Protein AF-0000000073369315 (afdb_homodimer)

Organism: Flavobacterium johnsoniae (strain ATCC 17061 / DSM 2064 / JCM 8514 / BCRC 14874 / CCUG 350202 / NBRC 14942 / NCIMB 11054 / UW101) (NCBI:txid376686)

Solvent-accessible surface area (backbone atoms only — not comparable to full-atom values): 32273 Å² total; per-residue (Å²): 96,67,75,49,52,63,39,70,64,43,38,52,51,47,52,47,50,51,49,48,52,49,49,50,52,47,49,45,50,62,61,52,43,50,63,50,57,70,41,62,84,85,69,51,54,69,63,55,58,48,49,50,52,50,50,51,23,50,50,37,12,50,47,44,33,50,47,49,51,45,44,46,54,66,57,40,58,66,76,61,66,69,61,73,39,80,37,57,48,84,52,45,62,58,51,49,55,57,47,48,73,65,44,53,40,39,40,38,40,39,54,45,45,56,49,43,48,42,43,49,51,56,48,37,49,52,46,24,63,74,68,69,37,68,30,40,36,39,38,36,26,45,36,60,85,38,62,68,55,31,37,52,49,17,53,53,48,51,69,40,88,76,46,81,59,86,56,37,45,67,55,47,29,38,46,26,49,28,26,53,50,50,50,45,52,52,34,47,76,29,88,47,39,45,65,45,44,24,33,33,91,65,70,70,58,48,30,38,43,35,43,65,63,31,29,39,38,32,44,75,46,69,84,42,60,25,40,39,28,41,54,87,33,68,65,29,52,49,52,52,52,37,54,57,52,44,46,71,74,26,54,70,58,81,69,82,57,72,64,75,90,74,52,89,83,62,56,48,37,67,60,48,48,53,55,31,51,73,71,63,48,50,87,83,52,54,73,67,49,29,47,50,25,26,47,52,57,58,65,44,64,47,80,91,106,98,68,76,50,53,63,39,70,64,44,39,52,52,48,51,46,51,52,48,49,52,49,47,51,52,48,48,45,49,63,62,53,45,52,64,51,59,72,44,61,85,85,69,50,55,70,62,54,57,49,49,50,50,49,50,49,27,49,50,36,14,50,50,43,34,49,48,50,50,46,44,45,53,66,57,41,58,67,76,61,66,69,61,72,38,80,36,56,49,84,52,45,61,59,52,48,54,54,47,49,73,64,44,54,40,38,38,35,40,37,55,46,45,56,48,44,47,42,43,49,51,55,48,36,49,51,46,24,62,74,67,70,36,68,31,40,36,40,39,36,27,44,35,63,86,38,64,68,55,30,38,51,48,16,53,52,50,50,69,41,88,74,45,79,61,87,54,36,46,66,55,47,29,37,45,27,49,28,28,53,49,50,50,44,51,52,34,47,75,30,87,48,38,45,64,46,45,24,32,33,91,65,69,69,58,48,30,39,44,35,43,66,62,31,27,40,39,32,45,77,48,70,82,43,60,26,40,39,28,42,54,89,33,69,66,29,52,49,52,52,51,37,52,56,53,46,47,71,74,27,55,68,58,81,68,83,58,73,64,76,90,74,52,88,83,60,55,50,37,67,58,47,47,52,54,32,52,73,72,64,49,50,86,81,51,54,73,68,48,27,47,50,25,26,46,53,57,58,66,44,65,46,79,90,106

Radius of gyration: 33.71 Å; Cα contacts (8 Å, |Δi|>4): 881; chains: 2; bounding box: 83×104×66 Å

Foldseek 3Di:
DCVQVVPVVSVVVVVVVLVVVLVVLVCCCVPVVVVLVVPPVVPSPPVVVVVNVVSVVVNVVSVVVVVVVVCCVVPVPVVPPVDKDKAFLLCVVVVLLVQLLDFQEKEKEAELCLQCLQPNLVSNLVNCVVVVAAHEYEYEYADLLDQVQLQVVQVVLVPDPPNPDRGHSLVSSLSNLLSVLSNLVSCLVGVSYHYKYFHAHHGDQWMWMAGCFWIKIDGPDSRDIIITGGCPDPVNVVVVVVSVVRRVVTDIADSPDHDPPDDQQAGDLVSSVVVCVSRVVPVPDDSVSSVVSSVSSNVSDNPSD/DCVQVVDVVSVVVVVVVLVVVLVVLVCCCVPVVVVLVVPDVVPSPPVVVVVVVVSVVVNVVSVVVVVVVVCCVVPVPVVPPVDKDKAFLLCVVVVLLVQLLPFQEKEKEAELCLQCLLPNLVSNLVNCVVVVAAHEYEYEYADLLDQVQLQVVQVVLVPDPPNPDRGHSLVSSLSNLLSVLSNLVSCLVGVSYHYKYFHAHHGDQWMWMAGCFWIKIDGPDSRDIIITGGCPDPVNVVVVVVSVVRRVVTDIADSPDHDPPDDQQAGDLVSSVVVCVSRVVPVPDDSVSSVVSRVSSNVSDNPSD

pLDDT: mean 80.27, std 18.96, range [29.88, 98.56]

Nearest PDB structures (foldseek):
  7clg-assembly1_B  TM=5.226E-01  e=2.286E-04  Staphylococcus aureus subsp. aureus USA300
  7clg-assembly1_A  TM=5.462E-01  e=1.417E-03  Staphylococcus aureus subsp. aureus USA300
  8szs-assembly1_A  TM=2.414E-01  e=2.755E+00  Felis catus
  7qw8-assembly2_B  TM=2.089E-01  e=5.347E+00  Geobacillus stearothermophilus
  7qw8-assembly1_A  TM=2.714E-01  e=9.821E+00  Geobacillus stearothermophilus

Sequence (610 aa):
MQALLQHKTNRKHFLLIVALLFLLIMVIRIFVMPQYHAISPSETPEYIKYIENILDNLTTSLFVSVFIGLFLFYIEVPSSEKKHEIIAPNRLNEIFSKNQLNTDFWYFSGGAGRYTRAETIPKISKNSKVQNEHKTIKILLIDPMDDKLCKSYANFRNSLNSSKNEWNLNYVRNEIIATICNAVIHKSLNQMLEVDIFLKKTFSTLRIDLSKNNCVVTKEDKKEFALLIPNDTFLYKTYKEEILQVAKQCEELDMRCVMQDLDIKEIKPSEIEEICLHFHFNSKLEEKNFIEIAGIINKNNNPYKMQALLQHKTNRKHFLLIVALLFLLIMVIRIFVMPQYHAISPSETPEYIKYIENILDNLTTSLFVSVFIGLFLFYIEVPSSEKKHEIIAPNRLNEIFSKNQLNTDFWYFSGGAGRYTRAETIPKISKNSKVQNEHKTIKILLIDPMDDKLCKSYANFRNSLNSSKNEWNLNYVRNEIIATICNAVIHKSLNQMLEVDIFLKKTFSTLRIDLSKNNCVVTKEDKKEFALLIPNDTFLYKTYKEEILQVAKQCEELDMRCVMQDLDIKEIKPSEIEEICLHFHFNSKLEEKNFIEIAGIINKNNNPYK

Secondary structure (DSSP, 8-state):
-HHHHHSHHHHHHHHHHHHHHHHHHHHIIIIIHHHHHTS-TTTS-HHHHHHHHHHHHHHHHHHHHHHHHHHHHHHS--------EEE-GGGHHHHHHHHHHT-SEEEEESSS-HHIIIIIHHHHHHHHHHHT--EEEEEEEE-TT-HHHHHHHHHHHHHSTT--S---HHHHHHHHHHHHHHHHHHHHH-TTEEEEEEEESS--SEEEEEESSEEEEEESSTTS-EEEEETTSHHHHHHHHHHHHHHHHSEEP-------S--TTS--HHHHHHHHHHTT-GGG--HHHHHHHHHHHHH---TT-/-HHHHHSHHHHHHHHHHHHHHHHHHHHIIIIIHHHHHTS-TTTS-HHHHHHHHHHHHHHHHHHHHHHHHHHHHHHS--------EEE-GGGHHHHHHHHHHT-SEEEEESSS-HHIIIIIHHHHHHHHHHHT--EEEEEEEE-TT-HHHHHHHHHHHHHSTT--S---HHHHHHHHHHHHHHHHHHHHH-TTEEEEEEEESS--SEEEEEESSEEEEEESSTTS-EEEEETTSHHHHHHHHHHHHHHHTSEEP-TT----S--TTS--HHHHHHHHHHTT-GGG--HHHHHHHHHHHHH---TT-

Structure (mmCIF, N/CA/C/O backbone):
data_AF-0000000073369315-model_v1
#
loop_
_entity.id
_entity.type
_entity.pdbx_description
1 polymer 'Uncharacterized protein'
#
loop_
_atom_site.group_PDB
_atom_site.id
_atom_site.type_symbol
_atom_site.label_atom_id
_atom_site.label_alt_id
_atom_site.label_comp_id
_atom_site.label_asym_id
_atom_site.label_entity_id
_atom_site.label_seq_id
_atom_site.pdbx_PDB_ins_code
_atom_site.Cartn_x
_atom_site.Cartn_y
_atom_site.Cartn_z
_atom_site.occupancy
_atom_site.B_iso_or_equiv
_atom_site.auth_seq_id
_atom_site.auth_comp_id
_atom_site.auth_asym_id
_atom_site.auth_atom_id
_atom_site.pdbx_PDB_model_num
ATOM 1 N N . MET A 1 1 ? -11.938 31.719 8.703 1 29.88 1 MET A N 1
ATOM 2 C CA . MET A 1 1 ? -11.281 32.156 9.93 1 29.88 1 MET A CA 1
ATOM 3 C C . MET A 1 1 ? -10.414 31.062 10.516 1 29.88 1 MET A C 1
ATOM 5 O O . MET A 1 1 ? -9.438 31.328 11.211 1 29.88 1 MET A O 1
ATOM 9 N N . GLN A 1 2 ? -10.953 29.766 10.352 1 36.25 2 GLN A N 1
ATOM 10 C CA . GLN A 1 2 ? -10.062 28.719 10.859 1 36.25 2 GLN A CA 1
ATOM 11 C C . GLN A 1 2 ? -8.719 28.75 10.148 1 36.25 2 GLN A C 1
ATOM 13 O O . GLN A 1 2 ? -7.672 28.562 10.773 1 36.25 2 GLN A O 1
ATOM 18 N N . ALA A 1 3 ? -8.797 28.844 8.891 1 36.88 3 ALA A N 1
ATOM 19 C CA . ALA A 1 3 ? -7.523 29.031 8.203 1 36.88 3 ALA A CA 1
ATOM 20 C C . ALA A 1 3 ? -6.863 30.344 8.625 1 36.88 3 ALA A C 1
ATOM 22 O O . ALA A 1 3 ? -5.641 30.469 8.578 1 36.88 3 ALA A O 1
ATOM 23 N N . LEU A 1 4 ? -7.695 31.281 8.891 1 34.03 4 LEU A N 1
ATOM 24 C CA . LEU A 1 4 ? -7.102 32.562 9.273 1 34.03 4 LEU A CA 1
ATOM 25 C C . LEU A 1 4 ? -6.445 32.469 10.648 1 34.03 4 LEU A C 1
ATOM 27 O O . LEU A 1 4 ? -5.406 33.094 10.883 1 34.03 4 LEU A O 1
ATOM 31 N N . LEU A 1 5 ? -7.094 31.75 11.617 1 39.66 5 LEU A N 1
ATOM 32 C CA . LEU A 1 5 ? -6.52 31.625 12.953 1 39.66 5 LEU A CA 1
ATOM 33 C C . LEU A 1 5 ? -5.527 30.469 13.008 1 39.66 5 LEU A C 1
ATOM 35 O O . LEU A 1 5 ? -4.945 30.203 14.062 1 39.66 5 LEU A O 1
ATOM 39 N N . GLN A 1 6 ? -5.512 29.688 12.094 1 42.97 6 GLN A N 1
ATOM 40 C CA . GLN A 1 6 ? -4.57 28.578 12.141 1 42.97 6 GLN A CA 1
ATOM 41 C C . GLN A 1 6 ? -3.131 29.062 12.047 1 42.97 6 GLN A C 1
ATOM 43 O O . GLN A 1 6 ? -2.205 28.391 12.492 1 42.97 6 GLN A O 1
ATOM 48 N N . HIS A 1 7 ? -2.896 30.172 11.297 1 40.25 7 HIS A N 1
ATOM 49 C CA . HIS A 1 7 ? -1.529 30.688 11.32 1 40.25 7 HIS A CA 1
ATOM 50 C C . HIS A 1 7 ? -1.271 31.531 12.555 1 40.25 7 HIS A C 1
ATOM 52 O O . HIS A 1 7 ? -2.15 32.281 13 1 40.25 7 HIS A O 1
ATOM 58 N N . LYS A 1 8 ? -0.374 31.172 13.445 1 46.34 8 LYS A N 1
ATOM 59 C CA . LYS A 1 8 ? 0.063 31.875 14.648 1 46.34 8 LYS A CA 1
ATOM 60 C C . LYS A 1 8 ? 0.007 33.375 14.453 1 46.34 8 LYS A C 1
ATOM 62 O O . LYS A 1 8 ? -0.411 34.125 15.352 1 46.34 8 LYS A O 1
ATOM 67 N N . THR A 1 9 ? 0.47 33.781 13.367 1 48.28 9 THR A N 1
ATOM 68 C CA . THR A 1 9 ? 0.61 35.219 13.141 1 48.28 9 THR A CA 1
ATOM 69 C C . THR A 1 9 ? -0.759 35.875 13.039 1 48.28 9 THR A C 1
ATOM 71 O O . THR A 1 9 ? -0.944 37 13.523 1 48.28 9 THR A O 1
ATOM 74 N N . ASN A 1 10 ? -1.586 35.219 12.445 1 48.25 10 ASN A N 1
ATOM 75 C CA . ASN A 1 10 ? -2.883 35.844 12.258 1 48.25 10 ASN A CA 1
ATOM 76 C C . ASN A 1 10 ? -3.664 35.938 13.562 1 48.25 10 ASN A C 1
ATOM 78 O O . ASN A 1 10 ? -4.445 36.875 13.766 1 48.25 10 ASN A O 1
ATOM 82 N N . ARG A 1 11 ? -3.209 35.031 14.398 1 52.81 11 ARG A N 1
ATOM 83 C CA . ARG A 1 11 ? -3.814 35.062 15.727 1 52.81 11 ARG A CA 1
ATOM 84 C C . ARG A 1 11 ? -3.406 36.312 16.484 1 52.81 11 ARG A C 1
ATOM 86 O O . ARG A 1 11 ? -4.234 36.969 17.141 1 52.81 11 ARG A O 1
ATOM 93 N N . LYS A 1 12 ? -2.227 36.531 16.328 1 54.62 12 LYS A N 1
ATOM 94 C CA . LYS A 1 12 ? -1.718 37.719 17.031 1 54.62 12 LYS A CA 1
ATOM 95 C C . LYS A 1 12 ? -2.348 39 16.469 1 54.62 12 LYS A C 1
ATOM 97 O O . LYS A 1 12 ? -2.695 39.906 17.234 1 54.62 12 LYS A O 1
ATOM 102 N N . HIS A 1 13 ? -2.486 39 15.227 1 52.97 13 HIS A N 1
ATOM 103 C CA . HIS A 1 13 ? -3.072 40.188 14.625 1 52.97 13 HIS A CA 1
ATOM 104 C C . HIS A 1 13 ? -4.551 40.312 14.984 1 52.97 13 HIS A C 1
ATOM 106 O O . HIS A 1 13 ? -5.035 41.438 15.227 1 52.97 13 HIS A O 1
ATOM 112 N N . PHE A 1 14 ? -5.078 39.156 15.055 1 53.91 14 PHE A N 1
ATOM 113 C CA . PHE A 1 14 ? -6.492 39.188 15.422 1 53.91 14 PHE A CA 1
ATOM 114 C C . PHE A 1 14 ? -6.664 39.656 16.859 1 53.91 14 PHE A C 1
ATOM 116 O O . PHE A 1 14 ? -7.508 40.5 17.156 1 53.91 14 PHE A O 1
ATOM 123 N N . LEU A 1 15 ? -5.832 39.156 17.672 1 58.28 15 LEU A N 1
ATOM 124 C CA . LEU A 1 15 ? -5.91 39.562 19.062 1 58.28 15 LEU A CA 1
ATOM 125 C C . LEU A 1 15 ? -5.547 41.031 19.234 1 58.28 15 LEU A C 1
ATOM 127 O O . LEU A 1 15 ? -6.141 41.719 20.047 1 58.28 15 LEU A O 1
ATOM 131 N N . LEU A 1 16 ? -4.691 41.469 18.406 1 59.5 16 LEU A N 1
ATOM 132 C CA . LEU A 1 16 ? -4.293 42.875 18.453 1 59.5 16 LEU A CA 1
ATOM 133 C C . LEU A 1 16 ? -5.422 43.781 17.984 1 59.5 16 LEU A C 1
ATOM 135 O O . LEU A 1 16 ? -5.66 44.844 18.547 1 59.5 16 LEU A O 1
ATOM 139 N N . ILE A 1 17 ? -6.102 43.344 17.016 1 57.44 17 ILE A N 1
ATOM 140 C CA . ILE A 1 17 ? -7.188 44.156 16.469 1 57.44 17 ILE A CA 1
ATOM 141 C C . ILE A 1 17 ? -8.344 44.219 17.469 1 57.44 17 ILE A C 1
ATOM 143 O O . ILE A 1 17 ? -8.945 45.25 17.688 1 57.44 17 ILE A O 1
ATOM 147 N N . VAL A 1 18 ? -8.5 43.062 18.078 1 58.25 18 VAL A N 1
ATOM 148 C CA . VAL A 1 18 ? -9.555 43 19.078 1 58.25 18 VAL A CA 1
ATOM 149 C C . VAL A 1 18 ? -9.172 43.875 20.281 1 58.25 18 VAL A C 1
ATOM 151 O O . VAL A 1 18 ? -10.008 44.594 20.828 1 58.25 18 VAL A O 1
ATOM 154 N N . ALA A 1 19 ? -7.914 43.844 20.609 1 59.47 19 ALA A N 1
ATOM 155 C CA . ALA A 1 19 ? -7.414 44.656 21.703 1 59.47 19 ALA A CA 1
ATOM 156 C C . ALA A 1 19 ? -7.508 46.125 21.375 1 59.47 19 ALA A C 1
ATOM 158 O O . ALA A 1 19 ? -7.879 46.938 22.234 1 59.47 19 ALA A O 1
ATOM 159 N N . LEU A 1 20 ? -7.227 46.5 20.188 1 59.22 20 LEU A N 1
ATOM 160 C CA . LEU A 1 20 ? -7.289 47.906 19.75 1 59.22 20 LEU A CA 1
ATOM 161 C C . LEU A 1 20 ? -8.734 48.406 19.734 1 59.22 20 LEU A C 1
ATOM 163 O O . LEU A 1 20 ? -9.008 49.531 20.109 1 59.22 20 LEU A O 1
ATOM 167 N N . LEU A 1 21 ? -9.539 47.531 19.312 1 58.78 21 LEU A N 1
ATOM 168 C CA . LEU A 1 21 ? -10.953 47.875 19.297 1 58.78 21 LEU A CA 1
ATOM 169 C C . LEU A 1 21 ? -11.484 48.062 20.703 1 58.78 21 LEU A C 1
ATOM 171 O O . LEU A 1 21 ? -12.258 49 20.969 1 58.78 21 LEU A O 1
ATOM 175 N N . PHE A 1 22 ? -10.961 47.219 21.531 1 60.12 22 PHE A N 1
ATOM 176 C CA . PHE A 1 22 ? -11.328 47.344 22.938 1 60.12 22 PHE A CA 1
ATOM 177 C C . PHE A 1 22 ? -10.781 48.625 23.531 1 60.12 22 PHE A C 1
ATOM 179 O O . PHE A 1 22 ? -11.477 49.312 24.281 1 60.12 22 PHE A O 1
ATOM 186 N N . LEU A 1 23 ? -9.594 48.938 23.156 1 61 23 LEU A N 1
ATOM 187 C CA . LEU A 1 23 ? -8.977 50.188 23.641 1 61 23 LEU A CA 1
ATOM 188 C C . LEU A 1 23 ? -9.711 51.406 23.094 1 61 23 LEU A C 1
ATOM 190 O O . LEU A 1 23 ? -9.906 52.375 23.812 1 61 23 LEU A O 1
ATOM 194 N N . LEU A 1 24 ? -10.109 51.312 21.906 1 60.38 24 LEU A N 1
ATOM 195 C CA . LEU A 1 24 ? -10.844 52.438 21.297 1 60.38 24 LEU A CA 1
ATOM 196 C C . LEU A 1 24 ? -12.188 52.625 21.984 1 60.38 24 LEU A C 1
ATOM 198 O O . LEU A 1 24 ? -12.586 53.781 22.25 1 60.38 24 LEU A O 1
ATOM 202 N N . ILE A 1 25 ? -12.75 51.594 22.312 1 59.66 25 ILE A N 1
ATOM 203 C CA . ILE A 1 25 ? -14.039 51.688 22.984 1 59.66 25 ILE A CA 1
ATOM 204 C C . ILE A 1 25 ? -13.844 52.25 24.391 1 59.66 25 ILE A C 1
ATOM 206 O O . ILE A 1 25 ? -14.625 53.094 24.844 1 59.66 25 ILE A O 1
ATOM 210 N N . MET A 1 26 ? -12.75 51.844 24.938 1 59.06 26 MET A N 1
ATOM 211 C CA . MET A 1 26 ? -12.453 52.312 26.281 1 59.06 26 MET A CA 1
ATOM 212 C C . MET A 1 26 ? -12.109 53.812 26.266 1 59.06 26 MET A C 1
ATOM 214 O O . MET A 1 26 ? -12.516 54.562 27.156 1 59.06 26 MET A O 1
ATOM 218 N N . VAL A 1 27 ? -11.438 54.312 25.297 1 58.53 27 VAL A N 1
ATOM 219 C CA . VAL A 1 27 ? -11.07 55.719 25.172 1 58.53 27 VAL A CA 1
ATOM 220 C C . VAL A 1 27 ? -12.32 56.531 24.922 1 58.53 27 VAL A C 1
ATOM 222 O O . VAL A 1 27 ? -12.484 57.625 25.5 1 58.53 27 VAL A O 1
ATOM 225 N N . ILE A 1 28 ? -13.172 56 24.172 1 56.97 28 ILE A N 1
ATOM 226 C CA . ILE A 1 28 ? -14.398 56.719 23.906 1 56.97 28 ILE A CA 1
ATOM 227 C C . ILE A 1 28 ? -15.242 56.812 25.172 1 56.97 28 ILE A C 1
ATOM 229 O O . ILE A 1 28 ? -15.828 57.875 25.453 1 56.97 28 ILE A O 1
ATOM 233 N N . ARG A 1 29 ? -15.172 55.875 25.906 1 56.47 29 ARG A N 1
ATOM 234 C CA . ARG A 1 29 ? -15.945 55.844 27.141 1 56.47 29 ARG A CA 1
ATOM 235 C C . ARG A 1 29 ? -15.359 56.812 28.172 1 56.47 29 ARG A C 1
ATOM 237 O O . ARG A 1 29 ? -16.109 57.469 28.906 1 56.47 29 ARG A O 1
ATOM 244 N N . ILE A 1 30 ? -14.125 56.812 28.281 1 57.47 30 ILE A N 1
ATOM 245 C CA . ILE A 1 30 ? -13.484 57.594 29.328 1 57.47 30 ILE A CA 1
ATOM 246 C C . ILE A 1 30 ? -13.438 59.062 28.922 1 57.47 30 ILE A C 1
ATOM 248 O O . ILE A 1 30 ? -13.656 59.938 29.75 1 57.47 30 ILE A O 1
ATOM 252 N N . PHE A 1 31 ? -13.219 59.312 27.672 1 52.44 31 PHE A N 1
ATOM 253 C CA . PHE A 1 31 ? -12.984 60.719 27.297 1 52.44 31 PHE A CA 1
ATOM 254 C C . PHE A 1 31 ? -14.266 61.344 26.781 1 52.44 31 PHE A C 1
ATOM 256 O O . PHE A 1 31 ? -14.492 62.531 26.953 1 52.44 31 PHE A O 1
ATOM 263 N N . VAL A 1 32 ? -15.031 60.531 26.094 1 50.97 32 VAL A N 1
ATOM 264 C CA . VAL A 1 32 ? -16.156 61.156 25.438 1 50.97 32 VAL A CA 1
ATOM 265 C C . VAL A 1 32 ? -17.375 61.156 26.359 1 50.97 32 VAL A C 1
ATOM 267 O O . VAL A 1 32 ? -18.109 62.156 26.422 1 50.97 32 VAL A O 1
ATOM 270 N N . MET A 1 33 ? -17.5 60.125 27.188 1 50.72 33 MET A N 1
ATOM 271 C CA . MET A 1 33 ? -18.734 60 27.953 1 50.72 33 MET A CA 1
ATOM 272 C C . MET A 1 33 ? -18.734 60.969 29.141 1 50.72 33 MET A C 1
ATOM 274 O O . MET A 1 33 ? -19.766 61.531 29.469 1 50.72 33 MET A O 1
ATOM 278 N N . PRO A 1 34 ? -17.672 61.031 29.906 1 50.88 34 PRO A N 1
ATOM 279 C CA . PRO A 1 34 ? -17.812 61.969 31.031 1 50.88 34 PRO A CA 1
ATOM 280 C C . PRO A 1 34 ? -18.031 63.406 30.578 1 50.88 34 PRO A C 1
ATOM 282 O O . PRO A 1 34 ? -18.656 64.188 31.297 1 50.88 34 PRO A O 1
ATOM 285 N N . GLN A 1 35 ? -17.531 63.719 29.5 1 48.84 35 GLN A N 1
ATOM 286 C CA . GLN A 1 35 ? -17.734 65.125 29.078 1 48.84 35 GLN A CA 1
ATOM 287 C C . GLN A 1 35 ? -19.219 65.375 28.859 1 48.84 35 GLN A C 1
ATOM 289 O O . GLN A 1 35 ? -19.672 66.5 29.094 1 48.84 35 GLN A O 1
ATOM 294 N N . TYR A 1 36 ? -19.906 64.375 28.453 1 47 36 TYR A N 1
ATOM 295 C CA . TYR A 1 36 ? -21.312 64.688 28.234 1 47 36 TYR A CA 1
ATOM 296 C C . TYR A 1 36 ? -22.109 64.5 29.516 1 47 36 TYR A C 1
ATOM 298 O O . TYR A 1 36 ? -23.234 65 29.641 1 47 36 TYR A O 1
ATOM 306 N N . HIS A 1 37 ? -21.594 63.688 30.438 1 48.72 37 HIS A N 1
ATOM 307 C CA . HIS A 1 37 ? -22.297 63.594 31.719 1 48.72 37 HIS A CA 1
ATOM 308 C C . HIS A 1 37 ? -22.062 64.875 32.562 1 48.72 37 HIS A C 1
ATOM 310 O O . HIS A 1 37 ? -22.703 65.062 33.594 1 48.72 37 HIS A O 1
ATOM 316 N N . ALA A 1 38 ? -21 65.5 32.406 1 45.09 38 ALA A N 1
ATOM 317 C CA . ALA A 1 38 ? -20.859 66.75 33.188 1 45.09 38 ALA A CA 1
ATOM 318 C C . ALA A 1 38 ? -22.016 67.688 32.906 1 45.09 38 ALA A C 1
ATOM 320 O O . ALA A 1 38 ? -22.125 68.75 33.531 1 45.09 38 ALA A O 1
ATOM 321 N N . ILE A 1 39 ? -22.609 67.625 31.672 1 42.97 39 ILE A N 1
ATOM 322 C CA . ILE A 1 39 ? -23.75 68.5 31.547 1 42.97 39 ILE A CA 1
ATOM 323 C C . ILE A 1 39 ? -24.938 68 32.344 1 42.97 39 ILE A C 1
ATOM 325 O O . ILE A 1 39 ? -25.109 66.75 32.469 1 42.97 39 ILE A O 1
ATOM 329 N N . SER A 1 40 ? -25.781 68.812 33.062 1 45.41 40 SER A N 1
ATOM 330 C CA . SER A 1 40 ? -26.891 68.5 33.969 1 45.41 40 SER A CA 1
ATOM 331 C C . SER A 1 40 ? -27.641 67.25 33.531 1 45.41 40 SER A C 1
ATOM 333 O O . SER A 1 40 ? -27.891 67.062 32.344 1 45.41 40 SER A O 1
ATOM 335 N N . PRO A 1 41 ? -27.516 66.125 34.281 1 48.28 41 PRO A N 1
ATOM 336 C CA . PRO A 1 41 ? -28.141 64.812 34.062 1 48.28 41 PRO A CA 1
ATOM 337 C C . PRO A 1 41 ? -29.469 64.938 33.312 1 48.28 41 PRO A C 1
ATOM 339 O O . PRO A 1 41 ? -29.875 64 32.625 1 48.28 41 PRO A O 1
ATOM 342 N N . SER A 1 42 ? -30.219 66 33.531 1 49.38 42 SER A N 1
ATOM 343 C CA . SER A 1 42 ? -31.5 66.312 32.906 1 49.38 42 SER A CA 1
ATOM 344 C C . SER A 1 42 ? -31.375 66.5 31.422 1 49.38 42 SER A C 1
ATOM 346 O O . SER A 1 42 ? -32.312 66.312 30.656 1 49.38 42 SER A O 1
ATOM 348 N N . GLU A 1 43 ? -30.297 67.312 30.906 1 53.12 43 GLU A N 1
ATOM 349 C CA . GLU A 1 43 ? -30.297 67.812 29.531 1 53.12 43 GLU A CA 1
ATOM 350 C C . GLU A 1 43 ? -29.469 66.875 28.625 1 53.12 43 GLU A C 1
ATOM 352 O O . GLU A 1 43 ? -29.125 67.25 27.5 1 53.12 43 GLU A O 1
ATOM 357 N N . THR A 1 44 ? -28.875 65.875 29.062 1 52.62 44 THR A N 1
ATOM 358 C CA . THR A 1 44 ? -28.141 65.125 28.078 1 52.62 44 THR A CA 1
ATOM 359 C C . THR A 1 44 ? -29.094 64.438 27.078 1 52.62 44 THR A C 1
ATOM 361 O O . THR A 1 44 ? -30.094 63.844 27.469 1 52.62 44 THR A O 1
ATOM 364 N N . PRO A 1 45 ? -29.125 64.938 25.766 1 54.12 45 PRO A N 1
ATOM 365 C CA . PRO A 1 45 ? -30.062 64.438 24.766 1 54.12 45 PRO A CA 1
ATOM 366 C C . PRO A 1 45 ? -30.109 62.906 24.734 1 54.12 45 PRO A C 1
ATOM 368 O O . PRO A 1 45 ? -29.109 62.25 25.047 1 54.12 45 PRO A O 1
ATOM 371 N N . GLU A 1 46 ? -31.312 62.438 24.812 1 57.34 46 GLU A N 1
ATOM 372 C CA . GLU A 1 46 ? -31.703 61 24.797 1 57.34 46 GLU A CA 1
ATOM 373 C C . GLU A 1 46 ? -30.844 60.219 23.828 1 57.34 46 GLU A C 1
ATOM 375 O O . GLU A 1 46 ? -30.516 59.062 24.078 1 57.34 46 GLU A O 1
ATOM 380 N N . TYR A 1 47 ? -30.25 61 22.828 1 53.84 47 TYR A N 1
ATOM 381 C CA . TYR A 1 47 ? -29.516 60.25 21.812 1 53.84 47 TYR A CA 1
ATOM 382 C C . TYR A 1 47 ? -28.141 59.875 22.297 1 53.84 47 TYR A C 1
ATOM 384 O O . TYR A 1 47 ? -27.594 58.812 21.922 1 53.84 47 TYR A O 1
ATOM 392 N N . ILE A 1 48 ? -27.703 60.688 23.234 1 57.06 48 ILE A N 1
ATOM 393 C CA . ILE A 1 48 ? -26.359 60.375 23.734 1 57.06 48 ILE A CA 1
ATOM 394 C C . ILE A 1 48 ? -26.438 59.156 24.656 1 57.06 48 ILE A C 1
ATOM 396 O O . ILE A 1 48 ? -25.562 58.312 24.641 1 57.06 48 ILE A O 1
ATOM 400 N N . LYS A 1 49 ? -27.5 59.219 25.391 1 58.84 49 LYS A N 1
ATOM 401 C CA . LYS A 1 49 ? -27.719 58.062 26.266 1 58.84 49 LYS A CA 1
ATOM 402 C C . LYS A 1 49 ? -27.891 56.781 25.438 1 58.84 49 LYS A C 1
ATOM 404 O O . LYS A 1 49 ? -27.391 55.719 25.828 1 58.84 49 LYS A O 1
ATOM 409 N N . TYR A 1 50 ? -28.469 56.969 24.312 1 56.19 50 TYR A N 1
ATOM 410 C CA . TYR A 1 50 ? -28.641 55.844 23.406 1 56.19 50 TYR A CA 1
ATOM 411 C C . TYR A 1 50 ? -27.312 55.375 22.844 1 56.19 50 TYR A C 1
ATOM 413 O O . TYR A 1 50 ? -27.047 54.156 22.734 1 56.19 50 TYR A O 1
ATOM 421 N N . ILE A 1 51 ? -26.531 56.344 22.609 1 55.59 51 ILE A N 1
ATOM 422 C CA . ILE A 1 51 ? -25.234 56 22.016 1 55.59 51 ILE A CA 1
ATOM 423 C C . ILE A 1 51 ? -24.328 55.344 23.062 1 55.59 51 ILE A C 1
ATOM 425 O O . ILE A 1 51 ? -23.609 54.406 22.75 1 55.59 51 ILE A O 1
ATOM 429 N N . GLU A 1 52 ? -24.5 55.781 24.25 1 60.22 52 GLU A N 1
ATOM 430 C CA . GLU A 1 52 ? -23.719 55.188 25.328 1 60.22 52 GLU A CA 1
ATOM 431 C C . GLU A 1 52 ? -24.141 53.719 25.547 1 60.22 52 GLU A C 1
ATOM 433 O O . GLU A 1 52 ? -23.297 52.875 25.766 1 60.22 52 GLU A O 1
ATOM 438 N N . ASN A 1 53 ? -25.375 53.594 25.422 1 59.22 53 ASN A N 1
ATOM 439 C CA . ASN A 1 53 ? -25.906 52.25 25.609 1 59.22 53 ASN A CA 1
ATOM 440 C C . ASN A 1 53 ? -25.469 51.312 24.484 1 59.22 53 ASN A C 1
ATOM 442 O O . ASN A 1 53 ? -25.141 50.156 24.719 1 59.22 53 ASN A O 1
ATOM 446 N N . ILE A 1 54 ? -25.391 51.875 23.359 1 56.12 54 ILE A N 1
ATOM 447 C CA . ILE A 1 54 ? -24.969 51.094 22.219 1 56.12 54 ILE A CA 1
ATOM 448 C C . ILE A 1 54 ? -23.484 50.75 22.344 1 56.12 54 ILE A C 1
ATOM 450 O O . ILE A 1 54 ? -23.062 49.625 22.094 1 56.12 54 ILE A O 1
ATOM 454 N N . LEU A 1 55 ? -22.781 51.719 22.812 1 56.78 55 LEU A N 1
ATOM 455 C CA . LEU A 1 55 ? -21.344 51.531 22.953 1 56.78 55 LEU A CA 1
ATOM 456 C C . LEU A 1 55 ? -21.031 50.531 24.047 1 56.78 55 LEU A C 1
ATOM 458 O O . LEU A 1 55 ? -20.125 49.688 23.906 1 56.78 55 LEU A O 1
ATOM 462 N N . ASP A 1 56 ? -21.766 50.562 25.109 1 60 56 ASP A N 1
ATOM 463 C CA . ASP A 1 56 ? -21.562 49.625 26.203 1 60 56 ASP A CA 1
ATOM 464 C C . ASP A 1 56 ? -21.938 48.188 25.781 1 60 56 ASP A C 1
ATOM 466 O O . ASP A 1 56 ? -21.234 47.25 26.109 1 60 56 ASP A O 1
ATOM 470 N N . ASN A 1 57 ? -22.953 48.156 25.062 1 58.16 57 ASN A N 1
ATOM 471 C CA . ASN A 1 57 ? -23.391 46.844 24.594 1 58.16 57 ASN A CA 1
ATOM 472 C C . ASN A 1 57 ? -22.406 46.25 23.594 1 58.16 57 ASN A C 1
ATOM 474 O O . ASN A 1 57 ? -22.156 45.031 23.594 1 58.16 57 ASN A O 1
ATOM 478 N N . LEU A 1 58 ? -21.859 47.094 22.828 1 55.75 58 LEU A N 1
ATOM 479 C CA . LEU A 1 58 ? -20.875 46.656 21.859 1 55.75 58 LEU A CA 1
ATOM 480 C C . LEU A 1 58 ? -19.594 46.188 22.562 1 55.75 58 LEU A C 1
ATOM 482 O O . LEU A 1 58 ? -19 45.188 22.156 1 55.75 58 LEU A O 1
ATOM 486 N N . THR A 1 59 ? -19.266 46.875 23.594 1 56.06 59 THR A N 1
ATOM 487 C CA . THR A 1 59 ? -18.062 46.531 24.344 1 56.06 59 THR A CA 1
ATOM 488 C C . THR A 1 59 ? -18.266 45.188 25.047 1 56.06 59 THR A C 1
ATOM 490 O O . THR A 1 59 ? -17.375 44.344 25.031 1 56.06 59 THR A O 1
ATOM 493 N N . THR A 1 60 ? -19.375 45.062 25.672 1 56.41 60 THR A N 1
ATOM 494 C CA . THR A 1 60 ? -19.625 43.812 26.375 1 56.41 60 THR A CA 1
ATOM 495 C C . THR A 1 60 ? -19.719 42.625 25.391 1 56.41 60 THR A C 1
ATOM 497 O O . THR A 1 60 ? -19.188 41.562 25.656 1 56.41 60 THR A O 1
ATOM 500 N N . SER A 1 61 ? -20.359 42.906 24.344 1 56.12 61 SER A N 1
ATOM 501 C CA . SER A 1 61 ? -20.484 41.875 23.328 1 56.12 61 SER A CA 1
ATOM 502 C C . SER A 1 61 ? -19.125 41.5 22.75 1 56.12 61 SER A C 1
ATOM 504 O O . SER A 1 61 ? -18.859 40.312 22.5 1 56.12 61 SER A O 1
ATOM 506 N N . LEU A 1 62 ? -18.344 42.5 22.531 1 55.31 62 LEU A N 1
ATOM 507 C CA . LEU A 1 62 ? -17 42.25 22.016 1 55.31 62 LEU A CA 1
ATOM 508 C C . LEU A 1 62 ? -16.156 41.5 23.031 1 55.31 62 LEU A C 1
ATOM 510 O O . LEU A 1 62 ? -15.422 40.562 22.656 1 55.31 62 LEU A O 1
ATOM 514 N N . PHE A 1 63 ? -16.328 41.812 24.219 1 54.19 63 PHE A N 1
ATOM 515 C CA . PHE A 1 63 ? -15.578 41.094 25.25 1 54.19 63 PHE A CA 1
ATOM 516 C C . PHE A 1 63 ? -16.016 39.656 25.359 1 54.19 63 PHE A C 1
ATOM 518 O O . PHE A 1 63 ? -15.164 38.75 25.453 1 54.19 63 PHE A O 1
ATOM 525 N N . VAL A 1 64 ? -17.25 39.375 25.422 1 55.81 64 VAL A N 1
ATOM 526 C CA . VAL A 1 64 ? -17.75 38.031 25.547 1 55.81 64 VAL A CA 1
ATOM 527 C C . VAL A 1 64 ? -17.359 37.219 24.312 1 55.81 64 VAL A C 1
ATOM 529 O O . VAL A 1 64 ? -16.953 36.031 24.438 1 55.81 64 VAL A O 1
ATOM 532 N N . SER A 1 65 ? -17.453 37.875 23.203 1 53.78 65 SER A N 1
ATOM 533 C CA . SER A 1 65 ? -17.094 37.188 21.984 1 53.78 65 SER A CA 1
ATOM 534 C C . SER A 1 65 ? -15.609 36.812 21.969 1 53.78 65 SER A C 1
ATOM 536 O O . SER A 1 65 ? -15.242 35.719 21.547 1 53.78 65 SER A O 1
ATOM 538 N N . VAL A 1 66 ? -14.852 37.688 22.453 1 54.59 66 VAL A N 1
ATOM 539 C CA . VAL A 1 66 ? -13.422 37.438 22.5 1 54.59 66 VAL A CA 1
ATOM 540 C C . VAL A 1 66 ? -13.148 36.344 23.547 1 54.59 66 VAL A C 1
ATOM 542 O O . VAL A 1 66 ? -12.32 35.438 23.312 1 54.59 66 VAL A O 1
ATOM 545 N N . PHE A 1 67 ? -13.82 36.375 24.609 1 51 67 PHE A N 1
ATOM 546 C CA . PHE A 1 67 ? -13.625 35.344 25.641 1 51 67 PHE A CA 1
ATOM 547 C C . PHE A 1 67 ? -14.055 34 25.141 1 51 67 PHE A C 1
ATOM 549 O O . PHE A 1 67 ? -13.375 33 25.375 1 51 67 PHE A O 1
ATOM 556 N N . ILE A 1 68 ? -15.141 33.938 24.562 1 52.19 68 ILE A N 1
ATOM 557 C CA . ILE A 1 68 ? -15.617 32.688 24.031 1 52.19 68 ILE A CA 1
ATOM 558 C C . ILE A 1 68 ? -14.641 32.156 22.953 1 52.19 68 ILE A C 1
ATOM 560 O O . ILE A 1 68 ? -14.312 30.984 22.922 1 52.19 68 ILE A O 1
ATOM 564 N N . GLY A 1 69 ? -14.305 33.094 22.141 1 51.03 69 GLY A N 1
ATOM 565 C CA . GLY A 1 69 ? -13.328 32.719 21.125 1 51.03 69 GLY A CA 1
ATOM 566 C C . GLY A 1 69 ? -12.039 32.188 21.719 1 51.03 69 GLY A C 1
ATOM 567 O O . GLY A 1 69 ? -11.5 31.188 21.25 1 51.03 69 GLY A O 1
ATOM 568 N N . LEU A 1 70 ? -11.672 32.906 22.75 1 49.31 70 LEU A N 1
ATOM 569 C CA . LEU A 1 70 ? -10.477 32.438 23.453 1 49.31 70 LEU A CA 1
ATOM 570 C C . LEU A 1 70 ? -10.734 31.109 24.125 1 49.31 70 LEU A C 1
ATOM 572 O O . LEU A 1 70 ? -9.867 30.234 24.125 1 49.31 70 LEU A O 1
ATOM 576 N N . PHE A 1 71 ? -11.789 30.969 24.797 1 44.31 71 PHE A N 1
ATOM 577 C CA . PHE A 1 71 ? -12.148 29.719 25.453 1 44.31 71 PHE A CA 1
ATOM 578 C C . PHE A 1 71 ? -12.211 28.578 24.438 1 44.31 71 PHE A C 1
ATOM 580 O O . PHE A 1 71 ? -11.688 27.484 24.688 1 44.31 71 PHE A O 1
ATOM 587 N N . LEU A 1 72 ? -12.922 28.844 23.5 1 47.06 72 LEU A N 1
ATOM 588 C CA . LEU A 1 72 ? -13 27.812 22.453 1 47.06 72 LEU A CA 1
ATOM 589 C C . LEU A 1 72 ? -11.609 27.5 21.906 1 47.06 72 LEU A C 1
ATOM 591 O O . LEU A 1 72 ? -11.305 26.328 21.625 1 47.06 72 LEU A O 1
ATOM 595 N N . PHE A 1 73 ? -10.961 28.531 21.766 1 44.16 73 PHE A N 1
ATOM 596 C CA . PHE A 1 73 ? -9.586 28.344 21.328 1 44.16 73 PHE A CA 1
ATOM 597 C C . PHE A 1 73 ? -8.789 27.547 22.359 1 44.16 73 PHE A C 1
ATOM 599 O O . PHE A 1 73 ? -7.988 26.688 22 1 44.16 73 PHE A O 1
ATOM 606 N N . TYR A 1 74 ? -9 28.047 23.516 1 41.06 74 TYR A N 1
ATOM 607 C CA . TYR A 1 74 ? -8.266 27.344 24.562 1 41.06 74 TYR A CA 1
ATOM 608 C C . TYR A 1 74 ? -8.812 25.938 24.766 1 41.06 74 TYR A C 1
ATOM 610 O O . TYR A 1 74 ? -8.07 25.016 25.094 1 41.06 74 TYR A O 1
ATOM 618 N N . ILE A 1 75 ? -10.109 25.938 24.719 1 38.16 75 ILE A N 1
ATOM 619 C CA . ILE A 1 75 ? -10.68 24.609 24.906 1 38.16 75 ILE A CA 1
ATOM 620 C C . ILE A 1 75 ? -10.57 23.828 23.594 1 38.16 75 ILE A C 1
ATOM 622 O O . ILE A 1 75 ? -10.688 22.594 23.594 1 38.16 75 ILE A O 1
ATOM 626 N N . GLU A 1 76 ? -10.719 24.656 22.578 1 38.88 76 GLU A N 1
ATOM 627 C CA . GLU A 1 76 ? -10.469 23.859 21.391 1 38.88 76 GLU A CA 1
ATOM 628 C C . GLU A 1 76 ? -9.242 22.969 21.578 1 38.88 76 GLU A C 1
ATOM 630 O O . GLU A 1 76 ? -8.133 23.453 21.781 1 38.88 76 GLU A O 1
ATOM 635 N N . VAL A 1 77 ? -9.508 21.922 22.297 1 36.72 77 VAL A N 1
ATOM 636 C CA . VAL A 1 77 ? -8.484 20.891 22.266 1 36.72 77 VAL A CA 1
ATOM 637 C C . VAL A 1 77 ? -7.867 20.812 20.875 1 36.72 77 VAL A C 1
ATOM 639 O O . VAL A 1 77 ? -8.586 20.734 19.875 1 36.72 77 VAL A O 1
ATOM 642 N N . PRO A 1 78 ? -6.82 21.578 20.625 1 37.72 78 PRO A N 1
ATOM 643 C CA . PRO A 1 78 ? -6.203 21.266 19.328 1 37.72 78 PRO A CA 1
ATOM 644 C C . PRO A 1 78 ? -6.52 19.859 18.844 1 37.72 78 PRO A C 1
ATOM 646 O O . PRO A 1 78 ? -6.379 18.891 19.609 1 37.72 78 PRO A O 1
ATOM 649 N N . SER A 1 79 ? -7.703 19.656 18.438 1 40.69 79 SER A N 1
ATOM 650 C CA . SER A 1 79 ? -7.707 18.312 17.875 1 40.69 79 SER A CA 1
ATOM 651 C C . SER A 1 79 ? -6.332 17.938 17.328 1 40.69 79 SER A C 1
ATOM 653 O O . SER A 1 79 ? -5.945 18.375 16.25 1 40.69 79 SER A O 1
ATOM 655 N N . SER A 1 80 ? -5.355 18.141 18.062 1 43.25 80 SER A N 1
ATOM 656 C CA . SER A 1 80 ? -3.959 17.781 17.844 1 43.25 80 SER A CA 1
ATOM 657 C C . SER A 1 80 ? -3.848 16.5 17.016 1 43.25 80 SER A C 1
ATOM 659 O O . SER A 1 80 ? -2.764 15.922 16.891 1 43.25 80 SER A O 1
ATOM 661 N N . GLU A 1 81 ? -4.93 15.875 16.812 1 50.03 81 GLU A N 1
ATOM 662 C CA . GLU A 1 81 ? -4.609 14.664 16.062 1 50.03 81 GLU A CA 1
ATOM 663 C C . GLU A 1 81 ? -3.879 14.992 14.758 1 50.03 81 GLU A C 1
ATOM 665 O O . GLU A 1 81 ? -4.387 15.75 13.93 1 50.03 81 GLU A O 1
ATOM 670 N N . LYS A 1 82 ? -2.576 15.203 14.977 1 56.97 82 LYS A N 1
ATOM 671 C CA . LYS A 1 82 ? -1.742 15.414 13.797 1 56.97 82 LYS A CA 1
ATOM 672 C C . LYS A 1 82 ? -2.377 14.797 12.555 1 56.97 82 LYS A C 1
ATOM 674 O O . LYS A 1 82 ? -2.609 13.586 12.508 1 56.97 82 LYS A O 1
ATOM 679 N N . LYS A 1 83 ? -3.145 15.523 11.812 1 69.12 83 LYS A N 1
ATOM 680 C CA . LYS A 1 83 ? -3.855 15.102 10.609 1 69.12 83 LYS A CA 1
ATOM 681 C C . LYS A 1 83 ? -2.9 14.953 9.43 1 69.12 83 LYS A C 1
ATOM 683 O O . LYS A 1 83 ? -1.831 15.57 9.414 1 69.12 83 LYS A O 1
ATOM 688 N N . HIS A 1 84 ? -3.094 13.898 8.695 1 78.88 84 HIS A N 1
ATOM 689 C CA . HIS A 1 84 ? -2.398 13.781 7.414 1 78.88 84 HIS A CA 1
ATOM 690 C C . HIS A 1 84 ? -2.518 15.062 6.605 1 78.88 84 HIS A C 1
ATOM 692 O O . HIS A 1 84 ? -3.553 15.734 6.645 1 78.88 84 HIS A O 1
ATOM 698 N N . GLU A 1 85 ? -1.438 15.484 6.094 1 82.88 85 GLU A N 1
ATOM 699 C CA . GLU A 1 85 ? -1.42 16.688 5.262 1 82.88 85 GLU A CA 1
ATOM 700 C C . GLU A 1 85 ? -1.08 16.344 3.812 1 82.88 85 GLU A C 1
ATOM 702 O O . GLU A 1 85 ? -0.237 15.484 3.553 1 82.88 85 GLU A O 1
ATOM 707 N N . ILE A 1 86 ? -1.772 16.969 2.965 1 84.5 86 ILE A N 1
ATOM 708 C CA . ILE A 1 86 ? -1.42 16.875 1.553 1 84.5 86 ILE A CA 1
ATOM 709 C C . ILE A 1 86 ? -0.424 17.969 1.195 1 84.5 86 ILE A C 1
ATOM 711 O O . ILE A 1 86 ? -0.683 19.156 1.437 1 84.5 86 ILE A O 1
ATOM 715 N N . ILE A 1 87 ? 0.641 17.578 0.654 1 86.88 87 ILE A N 1
ATOM 716 C CA . ILE A 1 87 ? 1.729 18.516 0.41 1 86.88 87 ILE A CA 1
ATOM 717 C C . ILE A 1 87 ? 1.987 18.641 -1.09 1 86.88 87 ILE A C 1
ATOM 719 O O . ILE A 1 87 ? 1.905 17.641 -1.816 1 86.88 87 ILE A O 1
ATOM 723 N N . ALA A 1 88 ? 2.354 19.812 -1.421 1 84.25 88 ALA A N 1
ATOM 724 C CA . ALA A 1 88 ? 2.75 20.047 -2.807 1 84.25 88 ALA A CA 1
ATOM 725 C C . ALA A 1 88 ? 4.164 19.547 -3.068 1 84.25 88 ALA A C 1
ATOM 727 O O . ALA A 1 88 ? 4.984 19.469 -2.15 1 84.25 88 ALA A O 1
ATOM 728 N N . PRO A 1 89 ? 4.422 19.266 -4.309 1 82.69 89 PRO A N 1
ATOM 729 C CA . PRO A 1 89 ? 5.727 18.703 -4.664 1 82.69 89 PRO A CA 1
ATOM 730 C C . PRO A 1 89 ? 6.887 19.641 -4.324 1 82.69 89 PRO A C 1
ATOM 732 O O . PRO A 1 89 ? 7.973 19.172 -3.973 1 82.69 89 PRO A O 1
ATOM 735 N N . ASN A 1 90 ? 6.723 20.859 -4.352 1 82.19 90 ASN A N 1
ATOM 736 C CA . ASN A 1 90 ? 7.805 21.812 -4.133 1 82.19 90 ASN A CA 1
ATOM 737 C C . ASN A 1 90 ? 8.258 21.828 -2.676 1 82.19 90 ASN A C 1
ATOM 739 O O . ASN A 1 90 ? 9.375 22.25 -2.371 1 82.19 90 ASN A O 1
ATOM 743 N N . ARG A 1 91 ? 7.441 21.375 -1.822 1 87.25 91 ARG A N 1
ATOM 744 C CA . ARG A 1 91 ? 7.762 21.391 -0.398 1 87.25 91 ARG A CA 1
ATOM 745 C C . ARG A 1 91 ? 8.43 20.078 0.02 1 87.25 91 ARG A C 1
ATOM 747 O O . ARG A 1 91 ? 8.922 19.969 1.143 1 87.25 91 ARG A O 1
ATOM 754 N N . LEU A 1 92 ? 8.453 19.156 -0.877 1 88.81 92 LEU A N 1
ATOM 755 C CA . LEU A 1 92 ? 8.938 17.828 -0.542 1 88.81 92 LEU A CA 1
ATOM 756 C C . LEU A 1 92 ? 10.43 17.859 -0.212 1 88.81 92 LEU A C 1
ATOM 758 O O . LEU A 1 92 ? 10.867 17.219 0.749 1 88.81 92 LEU A O 1
ATOM 762 N N . ASN A 1 93 ? 11.125 18.594 -0.947 1 86.56 93 ASN A N 1
ATOM 763 C CA . ASN A 1 93 ? 12.562 18.672 -0.735 1 86.56 93 ASN A CA 1
ATOM 764 C C . ASN A 1 93 ? 12.906 19.203 0.656 1 86.56 93 ASN A C 1
ATOM 766 O O . ASN A 1 93 ? 13.812 18.688 1.315 1 86.56 93 ASN A O 1
ATOM 770 N N . GLU A 1 94 ? 12.211 20.156 1.019 1 88.69 94 GLU A N 1
ATOM 771 C CA . GLU A 1 94 ? 12.438 20.734 2.338 1 88.69 94 GLU A CA 1
ATOM 772 C C . GLU A 1 94 ? 12.086 19.75 3.445 1 88.69 94 GLU A C 1
ATOM 774 O O . GLU A 1 94 ? 12.828 19.609 4.422 1 88.69 94 GLU A O 1
ATOM 779 N N . ILE A 1 95 ? 11.023 19.094 3.266 1 91.06 95 ILE A N 1
ATOM 780 C CA . ILE A 1 95 ? 10.562 18.125 4.266 1 91.06 95 ILE A CA 1
ATOM 781 C C . ILE A 1 95 ? 11.555 16.969 4.375 1 91.06 95 ILE A C 1
ATOM 783 O O . ILE A 1 95 ? 11.938 16.578 5.477 1 91.06 95 ILE A O 1
ATOM 787 N N . PHE A 1 96 ? 11.992 16.484 3.279 1 93.19 96 PHE A N 1
ATOM 788 C CA . PHE A 1 96 ? 12.953 15.398 3.266 1 93.19 96 PHE A CA 1
ATOM 789 C C . PHE A 1 96 ? 14.258 15.82 3.926 1 93.19 96 PHE A C 1
ATOM 791 O O . PHE A 1 96 ? 14.82 15.078 4.738 1 93.19 96 PHE A O 1
ATOM 798 N N . SER A 1 97 ? 14.688 16.984 3.57 1 91.25 97 SER A N 1
ATOM 799 C CA . SER A 1 97 ? 15.953 17.469 4.121 1 91.25 97 SER A CA 1
ATOM 800 C C . SER A 1 97 ? 15.883 17.578 5.641 1 91.25 97 SER A C 1
ATOM 802 O O . SER A 1 97 ? 16.812 17.188 6.34 1 91.25 97 SER A O 1
ATOM 804 N N . LYS A 1 98 ? 14.805 18.094 6.086 1 91.94 98 LYS A N 1
ATOM 805 C CA . LYS A 1 98 ? 14.617 18.219 7.531 1 91.94 98 LYS A CA 1
ATOM 806 C C . LYS A 1 98 ? 14.57 16.844 8.203 1 91.94 98 LYS A C 1
ATOM 808 O O . LYS A 1 98 ? 15.18 16.656 9.258 1 91.94 98 LYS A O 1
ATOM 813 N N . ASN A 1 99 ? 13.898 15.93 7.605 1 94.5 99 ASN A N 1
ATOM 814 C CA . ASN A 1 99 ? 13.758 14.594 8.164 1 94.5 99 ASN A CA 1
ATOM 815 C C . ASN A 1 99 ? 15.094 13.852 8.172 1 94.5 99 ASN A C 1
ATOM 817 O O . ASN A 1 99 ? 15.391 13.102 9.109 1 94.5 99 ASN A O 1
ATOM 821 N N . GLN A 1 100 ? 15.805 14.008 7.148 1 94.12 100 GLN A N 1
ATOM 822 C CA . GLN A 1 100 ? 17.078 13.305 6.996 1 94.12 100 GLN A CA 1
ATOM 823 C C . GLN A 1 100 ? 18.094 13.766 8.031 1 94.12 100 GLN A C 1
ATOM 825 O O . GLN A 1 100 ? 18.953 12.992 8.445 1 94.12 100 GLN A O 1
ATOM 830 N N . LEU A 1 101 ? 17.969 14.969 8.484 1 91.31 101 LEU A N 1
ATOM 831 C CA . LEU A 1 101 ? 18.906 15.531 9.445 1 91.31 101 LEU A CA 1
ATOM 832 C C . LEU A 1 101 ? 18.594 15.047 10.859 1 91.31 101 LEU A C 1
ATOM 834 O O . LEU A 1 101 ? 19.484 14.945 11.703 1 91.31 101 LEU A O 1
ATOM 838 N N . ASN A 1 102 ? 17.359 14.695 11.102 1 89.88 102 ASN A N 1
ATOM 839 C CA . ASN A 1 102 ? 16.938 14.383 12.461 1 89.88 102 ASN A CA 1
ATOM 840 C C . ASN A 1 102 ? 16.297 13 12.547 1 89.88 102 ASN A C 1
ATOM 842 O O . ASN A 1 102 ? 15.188 12.852 13.055 1 89.88 102 ASN A O 1
ATOM 846 N N . THR A 1 103 ? 16.984 11.992 12.094 1 94.75 103 THR A N 1
ATOM 847 C CA . THR A 1 103 ? 16.406 10.656 12.164 1 94.75 103 THR A CA 1
ATOM 848 C C . THR A 1 103 ? 17.484 9.617 12.453 1 94.75 103 THR A C 1
ATOM 850 O O . THR A 1 103 ? 18.641 9.797 12.078 1 94.75 103 THR A O 1
ATOM 853 N N . ASP A 1 104 ? 17.125 8.547 13.047 1 95.44 104 ASP A N 1
ATOM 854 C CA . ASP A 1 104 ? 18.047 7.441 13.32 1 95.44 104 ASP A CA 1
ATOM 855 C C . ASP A 1 104 ? 17.844 6.305 12.32 1 95.44 104 ASP A C 1
ATOM 857 O O . ASP A 1 104 ? 18.672 5.406 12.211 1 95.44 104 ASP A O 1
ATOM 861 N N . PHE A 1 105 ? 16.719 6.434 11.672 1 97.44 105 PHE A N 1
ATOM 862 C CA . PHE A 1 105 ? 16.484 5.406 10.664 1 97.44 105 PHE A CA 1
ATOM 863 C C . PHE A 1 105 ? 15.695 5.973 9.492 1 97.44 105 PHE A C 1
ATOM 865 O O . PHE A 1 105 ? 15.008 6.984 9.633 1 97.44 105 PHE A O 1
ATOM 872 N N . TRP A 1 106 ? 15.805 5.324 8.367 1 98.25 106 TRP A N 1
ATOM 873 C CA . TRP A 1 106 ? 15.094 5.695 7.145 1 98.25 106 TRP A CA 1
ATOM 874 C C . TRP A 1 106 ? 14.672 4.453 6.363 1 98.25 106 TRP A C 1
ATOM 876 O O . TRP A 1 106 ? 15.508 3.611 6.027 1 98.25 106 TRP A O 1
ATOM 886 N N . TYR A 1 107 ? 13.391 4.277 6.156 1 98.38 107 TYR A N 1
ATOM 887 C CA . TYR A 1 107 ? 12.852 3.209 5.32 1 98.38 107 TYR A CA 1
ATOM 888 C C . TYR A 1 107 ? 12.328 3.762 4 1 98.38 107 TYR A C 1
ATOM 890 O O . TYR A 1 107 ? 11.555 4.723 3.988 1 98.38 107 TYR A O 1
ATOM 898 N N . PHE A 1 108 ? 12.789 3.182 2.982 1 98.19 108 PHE A N 1
ATOM 899 C CA . PHE A 1 108 ? 12.328 3.588 1.66 1 98.19 108 PHE A CA 1
ATOM 900 C C . PHE A 1 108 ? 11.781 2.395 0.889 1 98.19 108 PHE A C 1
ATOM 902 O O . PHE A 1 108 ? 12.406 1.334 0.846 1 98.19 108 PHE A O 1
ATOM 909 N N . SER A 1 109 ? 10.625 2.529 0.329 1 97.19 109 SER A N 1
ATOM 910 C CA . SER A 1 109 ? 10.039 1.565 -0.601 1 97.19 109 SER A CA 1
ATOM 911 C C . SER A 1 109 ? 9.602 2.242 -1.896 1 97.19 109 SER A C 1
ATOM 913 O O . SER A 1 109 ? 8.703 3.082 -1.889 1 97.19 109 SER A O 1
ATOM 915 N N . GLY A 1 110 ? 10.219 1.896 -2.979 1 95.06 110 GLY A N 1
ATOM 916 C CA . GLY A 1 110 ? 9.891 2.51 -4.254 1 95.06 110 GLY A CA 1
ATOM 917 C C . GLY A 1 110 ? 10.43 1.739 -5.445 1 95.06 110 GLY A C 1
ATOM 918 O O . GLY A 1 110 ? 10.523 0.51 -5.406 1 95.06 110 GLY A O 1
ATOM 919 N N . GLY A 1 111 ? 10.625 2.428 -6.551 1 93.31 111 GLY A N 1
ATOM 920 C CA . GLY A 1 111 ? 11.086 1.787 -7.773 1 93.31 111 GLY A CA 1
ATOM 921 C C . GLY A 1 111 ? 12.594 1.751 -7.898 1 93.31 111 GLY A C 1
ATOM 922 O O . GLY A 1 111 ? 13.242 0.818 -7.418 1 93.31 111 GLY A O 1
ATOM 923 N N . ALA A 1 112 ? 13.188 2.797 -8.352 1 93.75 112 ALA A N 1
ATOM 924 C CA . ALA A 1 112 ? 14.625 2.826 -8.617 1 93.75 112 ALA A CA 1
ATOM 925 C C . ALA A 1 112 ? 15.367 3.549 -7.496 1 93.75 112 ALA A C 1
ATOM 927 O O . ALA A 1 112 ? 16.594 3.418 -7.371 1 93.75 112 ALA A O 1
ATOM 928 N N . GLY A 1 113 ? 14.719 4.332 -6.711 1 94.94 113 GLY A N 1
ATOM 929 C CA . GLY A 1 113 ? 15.328 5.012 -5.578 1 94.94 113 GLY A CA 1
ATOM 930 C C . GLY A 1 113 ? 16.328 6.074 -5.988 1 94.94 113 GLY A C 1
ATOM 931 O O . GLY A 1 113 ? 17.422 6.172 -5.41 1 94.94 113 GLY A O 1
ATOM 932 N N . ARG A 1 114 ? 16.047 6.832 -6.941 1 93.31 114 ARG A N 1
ATOM 933 C CA . ARG A 1 114 ? 16.953 7.84 -7.465 1 93.31 114 ARG A CA 1
ATOM 934 C C . ARG A 1 114 ? 17.234 8.93 -6.434 1 93.31 114 ARG A C 1
ATOM 936 O O . ARG A 1 114 ? 18.375 9.352 -6.25 1 93.31 114 ARG A O 1
ATOM 943 N N . TYR A 1 115 ? 16.234 9.383 -5.801 1 93.12 115 TYR A N 1
ATOM 944 C CA . TYR A 1 115 ? 16.406 10.406 -4.77 1 93.12 115 TYR A CA 1
ATOM 945 C C . TYR A 1 115 ? 17.172 9.844 -3.576 1 93.12 115 TYR A C 1
ATOM 947 O O . TYR A 1 115 ? 18 10.539 -2.977 1 93.12 115 TYR A O 1
ATOM 955 N N . THR A 1 116 ? 16.828 8.672 -3.248 1 95.75 116 THR A N 1
ATOM 956 C CA . THR A 1 116 ? 17.531 8 -2.156 1 95.75 116 THR A CA 1
ATOM 957 C C . THR A 1 116 ? 19.031 7.93 -2.434 1 95.75 116 THR A C 1
ATOM 959 O O . THR A 1 116 ? 19.844 8.164 -1.538 1 95.75 116 THR A O 1
ATOM 962 N N . ARG A 1 117 ? 19.344 7.637 -3.598 1 95.81 117 ARG A N 1
ATOM 963 C CA . ARG A 1 117 ? 20.734 7.566 -4.008 1 95.81 117 ARG A CA 1
ATOM 964 C C . ARG A 1 117 ? 21.391 8.945 -3.967 1 95.81 117 ARG A C 1
ATOM 966 O O . ARG A 1 117 ? 22.469 9.109 -3.4 1 95.81 117 ARG A O 1
ATOM 973 N N . ALA A 1 118 ? 20.734 9.891 -4.473 1 93.38 118 ALA A N 1
ATOM 974 C CA . ALA A 1 118 ? 21.312 11.211 -4.684 1 93.38 118 ALA A CA 1
ATOM 975 C C . ALA A 1 118 ? 21.375 12 -3.381 1 93.38 118 ALA A C 1
ATOM 977 O O . ALA A 1 118 ? 22.328 12.75 -3.148 1 93.38 118 ALA A O 1
ATOM 978 N N . GLU A 1 119 ? 20.375 11.805 -2.559 1 94.12 119 GLU A N 1
ATOM 979 C CA . GLU A 1 119 ? 20.266 12.727 -1.43 1 94.12 119 GLU A CA 1
ATOM 980 C C . GLU A 1 119 ? 20.188 11.969 -0.108 1 94.12 119 GLU A C 1
ATOM 982 O O . GLU A 1 119 ? 20.953 12.242 0.821 1 94.12 119 GLU A O 1
ATOM 987 N N . THR A 1 120 ? 19.359 11.008 -0.032 1 96.25 120 THR A N 1
ATOM 988 C CA . THR A 1 120 ? 19.016 10.383 1.241 1 96.25 120 THR A CA 1
ATOM 989 C C . THR A 1 120 ? 20.234 9.672 1.826 1 96.25 120 THR A C 1
ATOM 991 O O . THR A 1 120 ? 20.641 9.938 2.963 1 96.25 120 THR A O 1
ATOM 994 N N . ILE A 1 121 ? 20.859 8.836 1.049 1 96.44 121 ILE A N 1
ATOM 995 C CA . ILE A 1 121 ? 21.969 8.031 1.545 1 96.44 121 ILE A CA 1
ATOM 996 C C . ILE A 1 121 ? 23.141 8.93 1.909 1 96.44 121 ILE A C 1
ATOM 998 O O . ILE A 1 121 ? 23.656 8.883 3.033 1 96.44 121 ILE A O 1
ATOM 1002 N N . PRO A 1 122 ? 23.547 9.797 1.024 1 93.94 122 PRO A N 1
ATOM 1003 C CA . PRO A 1 122 ? 24.688 10.656 1.362 1 93.94 122 PRO A CA 1
ATOM 1004 C C . PRO A 1 122 ? 24.422 11.555 2.568 1 93.94 122 PRO A C 1
ATOM 1006 O O . PRO A 1 122 ? 25.297 11.727 3.418 1 93.94 122 PRO A O 1
ATOM 1009 N N . LYS A 1 123 ? 23.25 12.094 2.652 1 94.94 123 LYS A N 1
ATOM 1010 C CA . LYS A 1 123 ? 22.922 13.008 3.744 1 94.94 123 LYS A CA 1
ATOM 1011 C C . LYS A 1 123 ? 22.891 12.273 5.082 1 94.94 123 LYS A C 1
ATOM 1013 O O . LYS A 1 123 ? 23.438 12.766 6.078 1 94.94 123 LYS A O 1
ATOM 1018 N N . ILE A 1 124 ? 22.312 11.156 5.098 1 96.5 124 ILE A N 1
ATOM 1019 C CA . ILE A 1 124 ? 22.219 10.391 6.336 1 96.5 124 ILE A CA 1
ATOM 1020 C C . ILE A 1 124 ? 23.594 9.883 6.73 1 96.5 124 ILE A C 1
ATOM 1022 O O . ILE A 1 124 ? 23.938 9.867 7.914 1 96.5 124 ILE A O 1
ATOM 1026 N N . SER A 1 125 ? 24.359 9.492 5.762 1 94.81 125 SER A N 1
ATOM 1027 C CA . SER A 1 125 ? 25.734 9.07 6.023 1 94.81 125 SER A CA 1
ATOM 1028 C C . SER A 1 125 ? 26.562 10.203 6.637 1 94.81 125 SER A C 1
ATOM 1030 O O . SER A 1 125 ? 27.25 10 7.641 1 94.81 125 SER A O 1
ATOM 1032 N N . LYS A 1 126 ? 26.453 11.328 6.039 1 94.19 126 LYS A N 1
ATOM 1033 C CA . LYS A 1 126 ? 27.172 12.492 6.559 1 94.19 126 LYS A CA 1
ATOM 1034 C C . LYS A 1 126 ? 26.734 12.82 7.98 1 94.19 126 LYS A C 1
ATOM 1036 O O . LYS A 1 126 ? 27.562 13.078 8.852 1 94.19 126 LYS A O 1
ATOM 1041 N N . ASN A 1 127 ? 25.484 12.789 8.164 1 94.56 127 ASN A N 1
ATOM 1042 C CA . ASN A 1 127 ? 24.938 13.117 9.484 1 94.56 127 ASN A CA 1
ATOM 1043 C C . ASN A 1 127 ? 25.375 12.094 10.531 1 94.56 127 ASN A C 1
ATOM 1045 O O . ASN A 1 127 ? 25.562 12.445 11.703 1 94.56 127 ASN A O 1
ATOM 1049 N N . SER A 1 128 ? 25.391 10.859 10.156 1 95.56 128 SER A N 1
ATOM 1050 C CA . SER A 1 128 ? 25.828 9.812 11.07 1 95.56 128 SER A CA 1
ATOM 1051 C C . SER A 1 128 ? 27.266 10.062 11.539 1 95.56 128 SER A C 1
ATOM 1053 O O . SER A 1 128 ? 27.594 9.836 12.703 1 95.56 128 SER A O 1
ATOM 1055 N N . LYS A 1 129 ? 28.094 10.555 10.695 1 93.62 129 LYS A N 1
ATOM 1056 C CA . LYS A 1 129 ? 29.5 10.844 11.023 1 93.62 129 LYS A CA 1
ATOM 1057 C C . LYS A 1 129 ? 29.594 12.086 11.906 1 93.62 129 LYS A C 1
ATOM 1059 O O . LYS A 1 129 ? 30.328 12.086 12.898 1 93.62 129 LYS A O 1
ATOM 1064 N N . VAL A 1 130 ? 28.812 13.047 11.578 1 92.75 130 VAL A N 1
ATOM 1065 C CA . VAL A 1 130 ? 28.875 14.312 12.297 1 92.75 130 VAL A CA 1
ATOM 1066 C C . VAL A 1 130 ? 28.344 14.133 13.711 1 92.75 130 VAL A C 1
ATOM 1068 O O . VAL A 1 130 ? 28.922 14.648 14.672 1 92.75 130 VAL A O 1
ATOM 1071 N N . GLN A 1 131 ? 27.328 13.398 13.844 1 93.06 131 GLN A N 1
ATOM 1072 C CA . GLN A 1 131 ? 26.688 13.219 15.141 1 93.06 131 GLN A CA 1
ATOM 1073 C C . GLN A 1 131 ? 27.281 12.031 15.883 1 93.06 131 GLN A C 1
ATOM 1075 O O . GLN A 1 131 ? 26.984 11.82 17.062 1 93.06 131 GLN A O 1
ATOM 1080 N N . ASN A 1 132 ? 28.078 11.227 15.234 1 93 132 ASN A N 1
ATOM 1081 C CA . ASN A 1 132 ? 28.656 10.023 15.812 1 93 132 ASN A CA 1
ATOM 1082 C C . ASN A 1 132 ? 27.594 9.078 16.359 1 93 132 ASN A C 1
ATOM 1084 O O . ASN A 1 132 ? 27.656 8.664 17.516 1 93 132 ASN A O 1
ATOM 1088 N N . GLU A 1 133 ? 26.609 8.93 15.516 1 94.81 133 GLU A N 1
ATOM 1089 C CA . GLU A 1 133 ? 25.484 8.062 15.875 1 94.81 133 GLU A CA 1
ATOM 1090 C C . GLU A 1 133 ? 25.234 7.016 14.789 1 94.81 133 GLU A C 1
ATOM 1092 O O . GLU A 1 133 ? 25.359 7.301 13.602 1 94.81 133 GLU A O 1
ATOM 1097 N N . HIS A 1 134 ? 24.875 5.871 15.273 1 95.81 134 HIS A N 1
ATOM 1098 C CA . HIS A 1 134 ? 24.5 4.816 14.336 1 95.81 134 HIS A CA 1
ATOM 1099 C C . HIS A 1 134 ? 23.172 5.117 13.656 1 95.81 134 HIS A C 1
ATOM 1101 O O . HIS A 1 134 ? 22.219 5.551 14.312 1 95.81 134 HIS A O 1
ATOM 1107 N N . LYS A 1 135 ? 23.172 4.984 12.391 1 97.19 135 LYS A N 1
ATOM 1108 C CA . LYS A 1 135 ? 21.953 5.168 11.617 1 97.19 135 LYS A CA 1
ATOM 1109 C C . LYS A 1 135 ? 21.672 3.953 10.734 1 97.19 135 LYS A C 1
ATOM 1111 O O . LYS A 1 135 ? 22.594 3.285 10.281 1 97.19 135 LYS A O 1
ATOM 1116 N N . THR A 1 136 ? 20.406 3.639 10.516 1 97.75 136 THR A N 1
ATOM 1117 C CA . THR A 1 136 ? 20 2.482 9.727 1 97.75 136 THR A CA 1
ATOM 1118 C C . THR A 1 136 ? 19.125 2.91 8.547 1 97.75 136 THR A C 1
ATOM 1120 O O . THR A 1 136 ? 18.203 3.703 8.711 1 97.75 136 THR A O 1
ATOM 1123 N N . ILE A 1 137 ? 19.391 2.408 7.395 1 98 137 ILE A N 1
ATOM 1124 C CA . ILE A 1 137 ? 18.594 2.646 6.199 1 98 137 ILE A CA 1
ATOM 1125 C C . ILE A 1 137 ? 18.109 1.316 5.625 1 98 137 ILE A C 1
ATOM 1127 O O . ILE A 1 137 ? 18.906 0.39 5.438 1 98 137 ILE A O 1
ATOM 1131 N N . LYS A 1 138 ? 16.875 1.174 5.43 1 98.31 138 LYS A N 1
ATOM 1132 C CA . LYS A 1 138 ? 16.281 0.043 4.715 1 98.31 138 LYS A CA 1
ATOM 1133 C C . LYS A 1 138 ? 15.688 0.484 3.381 1 98.31 138 LYS A C 1
ATOM 1135 O O . LYS A 1 138 ? 14.859 1.396 3.334 1 98.31 138 LYS A O 1
ATOM 1140 N N . ILE A 1 139 ? 16.125 -0.18 2.344 1 98.56 139 ILE A N 1
ATOM 1141 C CA . ILE A 1 139 ? 15.711 0.236 1.006 1 98.56 139 ILE A CA 1
ATOM 1142 C C . ILE A 1 139 ? 15.078 -0.942 0.269 1 98.56 139 ILE A C 1
ATOM 1144 O O . ILE A 1 139 ? 15.703 -2 0.13 1 98.56 139 ILE A O 1
ATOM 1148 N N . LEU A 1 140 ? 13.891 -0.79 -0.132 1 98.25 140 LEU A N 1
ATOM 1149 C CA . LEU A 1 140 ? 13.211 -1.766 -0.979 1 98.25 140 LEU A CA 1
ATOM 1150 C C . LEU A 1 140 ? 13.141 -1.276 -2.422 1 98.25 140 LEU A C 1
ATOM 1152 O O . LEU A 1 140 ? 12.492 -0.265 -2.707 1 98.25 140 LEU A O 1
ATOM 1156 N N . LEU A 1 141 ? 13.812 -2.02 -3.314 1 98.12 141 LEU A N 1
ATOM 1157 C CA . LEU A 1 141 ? 13.891 -1.652 -4.723 1 98.12 141 LEU A CA 1
ATOM 1158 C C . LEU A 1 141 ? 13.352 -2.773 -5.605 1 98.12 141 LEU A C 1
ATOM 1160 O O . LEU A 1 141 ? 13.289 -3.93 -5.18 1 98.12 141 LEU A O 1
ATOM 1164 N N . ILE A 1 142 ? 13.023 -2.377 -6.809 1 97 142 ILE A N 1
ATOM 1165 C CA . ILE A 1 142 ? 12.641 -3.369 -7.805 1 97 142 ILE A CA 1
ATOM 1166 C C . ILE A 1 142 ? 13.828 -4.285 -8.109 1 97 142 ILE A C 1
ATOM 1168 O O . ILE A 1 142 ? 14.969 -3.822 -8.195 1 97 142 ILE A O 1
ATOM 1172 N N . ASP A 1 143 ? 13.57 -5.52 -8.32 1 96.75 143 ASP A N 1
ATOM 1173 C CA . ASP A 1 143 ? 14.625 -6.469 -8.68 1 96.75 143 ASP A CA 1
ATOM 1174 C C . ASP A 1 143 ? 15.164 -6.18 -10.078 1 96.75 143 ASP A C 1
ATOM 1176 O O . ASP A 1 143 ? 14.461 -6.367 -11.078 1 96.75 143 ASP A O 1
ATOM 1180 N N . PRO A 1 144 ? 16.391 -5.812 -10.133 1 97.19 144 PRO A N 1
ATOM 1181 C CA . PRO A 1 144 ? 16.953 -5.477 -11.445 1 97.19 144 PRO A CA 1
ATOM 1182 C C . PRO A 1 144 ? 17.188 -6.703 -12.32 1 97.19 144 PRO A C 1
ATOM 1184 O O . PRO A 1 144 ? 17.422 -6.57 -13.523 1 97.19 144 PRO A O 1
ATOM 1187 N N . MET A 1 145 ? 17.141 -7.867 -11.766 1 96.38 145 MET A N 1
ATOM 1188 C CA . MET A 1 145 ? 17.422 -9.078 -12.531 1 96.38 145 MET A CA 1
ATOM 1189 C C . MET A 1 145 ? 16.141 -9.656 -13.125 1 96.38 145 MET A C 1
ATOM 1191 O O . MET A 1 145 ? 16.188 -10.602 -13.906 1 96.38 145 MET A O 1
ATOM 1195 N N . ASP A 1 146 ? 15.07 -9.102 -12.758 1 94.94 146 ASP A N 1
ATOM 1196 C CA . ASP A 1 146 ? 13.789 -9.5 -13.336 1 94.94 146 ASP A CA 1
ATOM 1197 C C . ASP A 1 146 ? 13.453 -8.648 -14.562 1 94.94 146 ASP A C 1
ATOM 1199 O O . ASP A 1 146 ? 12.922 -7.543 -14.43 1 94.94 146 ASP A O 1
ATOM 1203 N N . ASP A 1 147 ? 13.594 -9.188 -15.719 1 96.06 147 ASP A N 1
ATOM 1204 C CA . ASP A 1 147 ? 13.422 -8.438 -16.953 1 96.06 147 ASP A CA 1
ATOM 1205 C C . ASP A 1 147 ? 11.969 -8.016 -17.141 1 96.06 147 ASP A C 1
ATOM 1207 O O . ASP A 1 147 ? 11.688 -6.902 -17.594 1 96.06 147 ASP A O 1
ATOM 1211 N N . LYS A 1 148 ? 11.094 -8.922 -16.875 1 93.81 148 LYS A N 1
ATOM 1212 C CA . LYS A 1 148 ? 9.672 -8.625 -17.047 1 93.81 148 LYS A CA 1
ATOM 1213 C C . LYS A 1 148 ? 9.234 -7.473 -16.156 1 93.81 148 LYS A C 1
ATOM 1215 O O . LYS A 1 148 ? 8.516 -6.57 -16.594 1 93.81 148 LYS A O 1
ATOM 1220 N N . LEU A 1 149 ? 9.688 -7.531 -14.953 1 94.12 149 LEU A N 1
ATOM 1221 C CA . LEU A 1 149 ? 9.344 -6.496 -13.977 1 94.12 149 LEU A CA 1
ATOM 1222 C C . LEU A 1 149 ? 9.953 -5.156 -14.375 1 94.12 149 LEU A C 1
ATOM 1224 O O . LEU A 1 149 ? 9.273 -4.125 -14.336 1 94.12 149 LEU A O 1
ATOM 1228 N N . CYS A 1 150 ? 11.188 -5.145 -14.758 1 96.31 150 CYS A N 1
ATOM 1229 C CA . CYS A 1 150 ? 11.859 -3.914 -15.164 1 96.31 150 CYS A CA 1
ATOM 1230 C C . CYS A 1 150 ? 11.203 -3.32 -16.406 1 96.31 150 CYS A C 1
ATOM 1232 O O . CYS A 1 150 ? 11.039 -2.102 -16.5 1 96.31 150 CYS A O 1
ATOM 1234 N N . LYS A 1 151 ? 10.836 -4.168 -17.312 1 95.62 151 LYS A N 1
ATOM 1235 C CA . LYS A 1 151 ? 10.156 -3.701 -18.516 1 95.62 151 LYS A CA 1
ATOM 1236 C C . LYS A 1 151 ? 8.805 -3.09 -18.188 1 95.62 151 LYS A C 1
ATOM 1238 O O . LYS A 1 151 ? 8.43 -2.047 -18.734 1 95.62 151 LYS A O 1
ATOM 1243 N N . SER A 1 152 ? 8.109 -3.768 -17.344 1 93.56 152 SER A N 1
ATOM 1244 C CA . SER A 1 152 ? 6.812 -3.252 -16.922 1 93.56 152 SER A CA 1
ATOM 1245 C C . SER A 1 152 ? 6.957 -1.896 -16.234 1 93.56 152 SER A C 1
ATOM 1247 O O . SER A 1 152 ? 6.125 -1.006 -16.438 1 93.56 152 SER A O 1
ATOM 1249 N N . TYR A 1 153 ? 7.93 -1.778 -15.461 1 94.81 153 TYR A N 1
ATOM 1250 C CA . TYR A 1 153 ? 8.172 -0.509 -14.789 1 94.81 153 TYR A CA 1
ATOM 1251 C C . TYR A 1 153 ? 8.523 0.585 -15.789 1 94.81 153 TYR A C 1
ATOM 1253 O O . TYR A 1 153 ? 8.062 1.724 -15.656 1 94.81 153 TYR A O 1
ATOM 1261 N N . ALA A 1 154 ? 9.32 0.232 -16.719 1 95 154 ALA A N 1
ATOM 1262 C CA . ALA A 1 154 ? 9.656 1.187 -17.766 1 95 154 ALA A CA 1
ATOM 1263 C C . ALA A 1 154 ? 8.414 1.657 -18.516 1 95 154 ALA A C 1
ATOM 1265 O O . ALA A 1 154 ? 8.242 2.854 -18.766 1 95 154 ALA A O 1
ATOM 1266 N N . ASN A 1 155 ? 7.59 0.779 -18.875 1 92 155 ASN A N 1
ATOM 1267 C CA . ASN A 1 155 ? 6.344 1.112 -19.562 1 92 155 ASN A CA 1
ATOM 1268 C C . ASN A 1 155 ? 5.457 2.012 -18.703 1 92 155 ASN A C 1
ATOM 1270 O O . ASN A 1 155 ? 4.855 2.959 -19.203 1 92 155 ASN A O 1
ATOM 1274 N N . PHE A 1 156 ? 5.383 1.682 -17.5 1 90.56 156 PHE A N 1
ATOM 1275 C CA . PHE A 1 156 ? 4.605 2.488 -16.562 1 90.56 156 PHE A CA 1
ATOM 1276 C C . PHE A 1 156 ? 5.137 3.914 -16.516 1 90.56 156 PHE A C 1
ATOM 1278 O O . PHE A 1 156 ? 4.371 4.875 -16.594 1 90.56 156 PHE A O 1
ATOM 1285 N N . ARG A 1 157 ? 6.414 4 -16.344 1 90.56 157 ARG A N 1
ATOM 1286 C CA . ARG A 1 157 ? 7.051 5.312 -16.266 1 90.56 157 ARG A CA 1
ATOM 1287 C C . ARG A 1 157 ? 6.812 6.117 -17.547 1 90.56 157 ARG A C 1
ATOM 1289 O O . ARG A 1 157 ? 6.613 7.332 -17.484 1 90.56 157 ARG A O 1
ATOM 1296 N N . ASN A 1 158 ? 6.848 5.477 -18.578 1 91.5 158 ASN A N 1
ATOM 1297 C CA . ASN A 1 158 ? 6.637 6.141 -19.859 1 91.5 158 ASN A CA 1
ATOM 1298 C C . ASN A 1 158 ? 5.191 6.605 -20.031 1 91.5 158 ASN A C 1
ATOM 1300 O O . ASN A 1 158 ? 4.91 7.504 -20.812 1 91.5 158 ASN A O 1
ATOM 1304 N N . SER A 1 159 ? 4.289 5.984 -19.375 1 87.19 159 SER A N 1
ATOM 1305 C CA . SER A 1 159 ? 2.875 6.32 -19.484 1 87.19 159 SER A CA 1
ATOM 1306 C C . SER A 1 159 ? 2.527 7.547 -18.656 1 87.19 159 SER A C 1
ATOM 1308 O O . SER A 1 159 ? 1.454 8.133 -18.812 1 87.19 159 SER A O 1
ATOM 1310 N N . LEU A 1 160 ? 3.393 7.938 -17.812 1 86 160 LEU A N 1
ATOM 1311 C CA . LEU A 1 160 ? 3.133 9.078 -16.938 1 86 160 LEU A CA 1
ATOM 1312 C C . LEU A 1 160 ? 3.293 10.391 -17.703 1 86 160 LEU A C 1
ATOM 1314 O O . LEU A 1 160 ? 4.078 10.477 -18.641 1 86 160 LEU A O 1
ATOM 1318 N N . ASN A 1 161 ? 2.627 11.414 -17.266 1 79.06 161 ASN A N 1
ATOM 1319 C CA . ASN A 1 161 ? 2.621 12.719 -17.922 1 79.06 161 ASN A CA 1
ATOM 1320 C C . ASN A 1 161 ? 3.984 13.398 -17.828 1 79.06 161 ASN A C 1
ATOM 1322 O O . ASN A 1 161 ? 4.41 14.078 -18.766 1 79.06 161 ASN A O 1
ATOM 1326 N N . SER A 1 162 ? 4.621 13.188 -16.812 1 74.25 162 SER A N 1
ATOM 1327 C CA . SER A 1 162 ? 5.867 13.906 -16.562 1 74.25 162 SER A CA 1
ATOM 1328 C C . SER A 1 162 ? 7.059 13.18 -17.188 1 74.25 162 SER A C 1
ATOM 1330 O O . SER A 1 162 ? 8.203 13.625 -17.031 1 74.25 162 SER A O 1
ATOM 1332 N N . SER A 1 163 ? 6.688 12.156 -17.844 1 77.25 163 SER A N 1
ATOM 1333 C CA . SER A 1 163 ? 7.812 11.375 -18.344 1 77.25 163 SER A CA 1
ATOM 1334 C C . SER A 1 163 ? 8.578 12.133 -19.422 1 77.25 163 SER A C 1
ATOM 1336 O O . SER A 1 163 ? 7.996 12.523 -20.438 1 77.25 163 SER A O 1
ATOM 1338 N N . LYS A 1 164 ? 9.664 12.594 -19.141 1 67.69 164 LYS A N 1
ATOM 1339 C CA . LYS A 1 164 ? 10.516 13.273 -20.125 1 67.69 164 LYS A CA 1
ATOM 1340 C C . LYS A 1 164 ? 11.492 12.297 -20.781 1 67.69 164 LYS A C 1
ATOM 1342 O O . LYS A 1 164 ? 11.867 12.477 -21.938 1 67.69 164 LYS A O 1
ATOM 1347 N N . ASN A 1 165 ? 11.828 11.375 -20 1 69.88 165 ASN A N 1
ATOM 1348 C CA . ASN A 1 165 ? 12.852 10.453 -20.469 1 69.88 165 ASN A CA 1
ATOM 1349 C C . ASN A 1 165 ? 12.234 9.172 -21.031 1 69.88 165 ASN A C 1
ATOM 1351 O O . ASN A 1 165 ? 11.125 8.797 -20.656 1 69.88 165 ASN A O 1
ATOM 1355 N N . GLU A 1 166 ? 12.891 8.711 -21.938 1 84.62 166 GLU A N 1
ATOM 1356 C CA . GLU A 1 166 ? 12.5 7.414 -22.469 1 84.62 166 GLU A CA 1
ATOM 1357 C C . GLU A 1 166 ? 12.992 6.281 -21.562 1 84.62 166 GLU A C 1
ATOM 1359 O O . GLU A 1 166 ? 14.195 6.004 -21.516 1 84.62 166 GLU A O 1
ATOM 1364 N N . TRP A 1 167 ? 12.25 5.723 -20.797 1 91.25 167 TRP A N 1
ATOM 1365 C CA . TRP A 1 167 ? 12.57 4.605 -19.922 1 91.25 167 TRP A CA 1
ATOM 1366 C C . TRP A 1 167 ? 12.555 3.287 -20.688 1 91.25 167 TRP A C 1
ATOM 1368 O O . TRP A 1 167 ? 11.617 3.018 -21.453 1 91.25 167 TRP A O 1
ATOM 1378 N N . ASN A 1 168 ? 13.617 2.617 -20.625 1 94.75 168 ASN A N 1
ATOM 1379 C CA . ASN A 1 168 ? 13.688 1.262 -21.156 1 94.75 168 ASN A CA 1
ATOM 1380 C C . ASN A 1 168 ? 14.258 0.285 -20.125 1 94.75 168 ASN A C 1
ATOM 1382 O O . ASN A 1 168 ? 14.648 0.688 -19.031 1 94.75 168 ASN A O 1
ATOM 1386 N N . LEU A 1 169 ? 14.234 -0.94 -20.484 1 95.56 169 LEU A N 1
ATOM 1387 C CA . LEU A 1 169 ? 14.648 -2.01 -19.578 1 95.56 169 LEU A CA 1
ATOM 1388 C C . LEU A 1 169 ? 16.062 -1.763 -19.062 1 95.56 169 LEU A C 1
ATOM 1390 O O . LEU A 1 169 ? 16.297 -1.791 -17.844 1 95.56 169 LEU A O 1
ATOM 1394 N N . ASN A 1 170 ? 17 -1.461 -19.938 1 94.62 170 ASN A N 1
ATOM 1395 C CA . ASN A 1 170 ? 18.406 -1.273 -19.562 1 94.62 170 ASN A CA 1
ATOM 1396 C C . ASN A 1 170 ? 18.578 -0.054 -18.656 1 94.62 170 ASN A C 1
ATOM 1398 O O . ASN A 1 170 ? 19.359 -0.094 -17.703 1 94.62 170 ASN A O 1
ATOM 1402 N N . TYR A 1 171 ? 17.906 0.922 -18.969 1 94.75 171 TYR A N 1
ATOM 1403 C CA . TYR A 1 171 ? 18.016 2.143 -18.172 1 94.75 171 TYR A CA 1
ATOM 1404 C C . TYR A 1 171 ? 17.516 1.914 -16.75 1 94.75 171 TYR A C 1
ATOM 1406 O O . TYR A 1 171 ? 18.141 2.34 -15.789 1 94.75 171 TYR A O 1
ATOM 1414 N N . VAL A 1 172 ? 16.344 1.268 -16.656 1 96.19 172 VAL A N 1
ATOM 1415 C CA . VAL A 1 172 ? 15.758 0.972 -15.352 1 96.19 172 VAL A CA 1
ATOM 1416 C C . VAL A 1 172 ? 16.719 0.11 -14.539 1 96.19 172 VAL A C 1
ATOM 1418 O O . VAL A 1 172 ? 17 0.401 -13.375 1 96.19 172 VAL A O 1
ATOM 1421 N N . ARG A 1 173 ? 17.234 -0.861 -15.188 1 97.31 173 ARG A N 1
ATOM 1422 C CA . ARG A 1 173 ? 18.156 -1.769 -14.531 1 97.31 173 ARG A CA 1
ATOM 1423 C C . ARG A 1 173 ? 19.391 -1.019 -14.031 1 97.31 173 ARG A C 1
ATOM 1425 O O . ARG A 1 173 ? 19.797 -1.176 -12.875 1 97.31 173 ARG A O 1
ATOM 1432 N N . ASN A 1 174 ? 19.938 -0.196 -14.852 1 96.69 174 ASN A N 1
ATOM 1433 C CA . ASN A 1 174 ? 21.125 0.559 -14.484 1 96.69 174 ASN A CA 1
ATOM 1434 C C . ASN A 1 174 ? 20.859 1.513 -13.328 1 96.69 174 ASN A C 1
ATOM 1436 O O . ASN A 1 174 ? 21.703 1.681 -12.438 1 96.69 174 ASN A O 1
ATOM 1440 N N . GLU A 1 175 ? 19.703 2.121 -13.352 1 96.12 175 GLU A N 1
ATOM 1441 C CA . GLU A 1 175 ? 19.344 3.047 -12.273 1 96.12 175 GLU A CA 1
ATOM 1442 C C . GLU A 1 175 ? 19.25 2.324 -10.938 1 96.12 175 GLU A C 1
ATOM 1444 O O . GLU A 1 175 ? 19.703 2.84 -9.914 1 96.12 175 GLU A O 1
ATOM 1449 N N . ILE A 1 176 ? 18.641 1.187 -10.969 1 97.88 176 ILE A N 1
ATOM 1450 C CA . ILE A 1 176 ? 18.453 0.421 -9.734 1 97.88 176 ILE A CA 1
ATOM 1451 C C . ILE A 1 176 ? 19.812 -0.054 -9.211 1 97.88 176 ILE A C 1
ATOM 1453 O O . ILE A 1 176 ? 20.109 0.086 -8.023 1 97.88 176 ILE A O 1
ATOM 1457 N N . ILE A 1 177 ? 20.625 -0.57 -10.109 1 97.81 177 ILE A N 1
ATOM 1458 C CA . ILE A 1 177 ? 21.938 -1.07 -9.711 1 97.81 177 ILE A CA 1
ATOM 1459 C C . ILE A 1 177 ? 22.812 0.086 -9.211 1 97.81 177 ILE A C 1
ATOM 1461 O O . ILE A 1 177 ? 23.594 -0.077 -8.273 1 97.81 177 ILE A O 1
ATOM 1465 N N . ALA A 1 178 ? 22.672 1.189 -9.836 1 96.94 178 ALA A N 1
ATOM 1466 C CA . ALA A 1 178 ? 23.391 2.365 -9.367 1 96.94 178 ALA A CA 1
ATOM 1467 C C . ALA A 1 178 ? 23.062 2.684 -7.914 1 96.94 178 ALA A C 1
ATOM 1469 O O . ALA A 1 178 ? 23.938 3.018 -7.121 1 96.94 178 ALA A O 1
ATOM 1470 N N . THR A 1 179 ? 21.781 2.596 -7.617 1 97.75 179 THR A N 1
ATOM 1471 C CA . THR A 1 179 ? 21.375 2.852 -6.246 1 97.75 179 THR A CA 1
ATOM 1472 C C . THR A 1 179 ? 21.969 1.816 -5.293 1 97.75 179 THR A C 1
ATOM 1474 O O . THR A 1 179 ? 22.438 2.162 -4.211 1 97.75 179 THR A O 1
ATOM 1477 N N . ILE A 1 180 ? 21.922 0.614 -5.691 1 97.44 180 ILE A N 1
ATOM 1478 C CA . ILE A 1 180 ? 22.484 -0.468 -4.883 1 97.44 180 ILE A CA 1
ATOM 1479 C C . ILE A 1 180 ? 23.969 -0.234 -4.664 1 97.44 180 ILE A C 1
ATOM 1481 O O . ILE A 1 180 ? 24.453 -0.312 -3.533 1 97.44 180 ILE A O 1
ATOM 1485 N N . CYS A 1 181 ? 24.656 0.063 -5.715 1 95.31 181 CYS A N 1
ATOM 1486 C CA . CYS A 1 181 ? 26.094 0.295 -5.621 1 95.31 181 CYS A CA 1
ATOM 1487 C C . CYS A 1 181 ? 26.406 1.488 -4.723 1 95.31 181 CYS A C 1
ATOM 1489 O O . CYS A 1 181 ? 27.328 1.441 -3.91 1 95.31 181 CYS A O 1
ATOM 1491 N N . ASN A 1 182 ? 25.656 2.531 -4.93 1 95.12 182 ASN A N 1
ATOM 1492 C CA . ASN A 1 182 ? 25.844 3.715 -4.098 1 95.12 182 ASN A CA 1
ATOM 1493 C C . ASN A 1 182 ? 25.688 3.385 -2.615 1 95.12 182 ASN A C 1
ATOM 1495 O O . ASN A 1 182 ? 26.438 3.881 -1.78 1 95.12 182 ASN A O 1
ATOM 1499 N N . ALA A 1 183 ? 24.719 2.627 -2.309 1 95.88 183 ALA A N 1
ATOM 1500 C CA . ALA A 1 183 ? 24.469 2.211 -0.929 1 95.88 183 ALA A CA 1
ATOM 1501 C C . ALA A 1 183 ? 25.641 1.402 -0.387 1 95.88 183 ALA A C 1
ATOM 1503 O O . ALA A 1 183 ? 26.078 1.613 0.747 1 95.88 183 ALA A O 1
ATOM 1504 N N . VAL A 1 184 ? 26.141 0.481 -1.178 1 95 184 VAL A N 1
ATOM 1505 C CA . VAL A 1 184 ? 27.266 -0.349 -0.777 1 95 184 VAL A CA 1
ATOM 1506 C C . VAL A 1 184 ? 28.484 0.531 -0.513 1 95 184 VAL A C 1
ATOM 1508 O O . VAL A 1 184 ? 29.203 0.339 0.477 1 95 184 VAL A O 1
ATOM 1511 N N . ILE A 1 185 ? 28.719 1.43 -1.36 1 93.12 185 ILE A N 1
ATOM 1512 C CA . ILE A 1 185 ? 29.875 2.314 -1.257 1 93.12 185 ILE A CA 1
ATOM 1513 C C . ILE A 1 185 ? 29.781 3.121 0.036 1 93.12 185 ILE A C 1
ATOM 1515 O O . ILE A 1 185 ? 30.75 3.172 0.808 1 93.12 185 ILE A O 1
ATOM 1519 N N . HIS A 1 186 ? 28.656 3.711 0.302 1 93.06 186 HIS A N 1
ATOM 1520 C CA . HIS A 1 186 ? 28.5 4.527 1.503 1 93.06 186 HIS A CA 1
ATOM 1521 C C . HIS A 1 186 ? 28.594 3.674 2.764 1 93.06 186 HIS A C 1
ATOM 1523 O O . HIS A 1 186 ? 29.156 4.113 3.771 1 93.06 186 HIS A O 1
ATOM 1529 N N . LYS A 1 187 ? 28.016 2.559 2.691 1 93.5 187 LYS A N 1
ATOM 1530 C CA . LYS A 1 187 ? 28.109 1.66 3.84 1 93.5 187 LYS A CA 1
ATOM 1531 C C . LYS A 1 187 ? 29.547 1.249 4.109 1 93.5 187 LYS A C 1
ATOM 1533 O O . LYS A 1 187 ? 29.969 1.146 5.262 1 93.5 187 LYS A O 1
ATOM 1538 N N . SER A 1 188 ? 30.297 1.001 3.057 1 91.19 188 SER A N 1
ATOM 1539 C CA . SER A 1 188 ? 31.688 0.583 3.182 1 91.19 188 SER A CA 1
ATOM 1540 C C . SER A 1 188 ? 32.562 1.704 3.748 1 91.19 188 SER A C 1
ATOM 1542 O O . SER A 1 188 ? 33.531 1.446 4.457 1 91.19 188 SER A O 1
ATOM 1544 N N . LEU A 1 189 ? 32.188 2.873 3.512 1 88.88 189 LEU A N 1
ATOM 1545 C CA . LEU A 1 189 ? 33 4.016 3.924 1 88.88 189 LEU A CA 1
ATOM 1546 C C . LEU A 1 189 ? 32.625 4.469 5.332 1 88.88 189 LEU A C 1
ATOM 1548 O O . LEU A 1 189 ? 33.375 5.203 5.973 1 88.88 189 LEU A O 1
ATOM 1552 N N . ASN A 1 190 ? 31.484 4.07 5.754 1 91.62 190 ASN A N 1
ATOM 1553 C CA . ASN A 1 190 ? 30.984 4.492 7.059 1 91.62 190 ASN A CA 1
ATOM 1554 C C . ASN A 1 190 ? 30.469 3.311 7.871 1 91.62 190 ASN A C 1
ATOM 1556 O O . ASN A 1 190 ? 29.359 2.838 7.648 1 91.62 190 ASN A O 1
ATOM 1560 N N . GLN A 1 191 ? 31.141 2.982 8.883 1 89.62 191 GLN A N 1
ATOM 1561 C CA . GLN A 1 191 ? 30.797 1.809 9.68 1 89.62 191 GLN A CA 1
ATOM 1562 C C . GLN A 1 191 ? 29.578 2.078 10.562 1 89.62 191 GLN A C 1
ATOM 1564 O O . GLN A 1 191 ? 28.953 1.144 11.07 1 89.62 191 GLN A O 1
ATOM 1569 N N . MET A 1 192 ? 29.266 3.338 10.688 1 94.5 192 MET A N 1
ATOM 1570 C CA . MET A 1 192 ? 28.125 3.686 11.531 1 94.5 192 MET A CA 1
ATOM 1571 C C . MET A 1 192 ? 26.828 3.699 10.727 1 94.5 192 MET A C 1
ATOM 1573 O O . MET A 1 192 ? 25.766 3.949 11.273 1 94.5 192 MET A O 1
ATOM 1577 N N . LEU A 1 193 ? 26.969 3.4 9.531 1 95.25 193 LEU A N 1
ATOM 1578 C CA . LEU A 1 193 ? 25.812 3.348 8.648 1 95.25 193 LEU A CA 1
ATOM 1579 C C . LEU A 1 193 ? 25.453 1.903 8.32 1 95.25 193 LEU A C 1
ATOM 1581 O O . LEU A 1 193 ? 26.266 1.165 7.762 1 95.25 193 LEU A O 1
ATOM 1585 N N . GLU A 1 194 ? 24.312 1.507 8.75 1 96.44 194 GLU A N 1
ATOM 1586 C CA . GLU A 1 194 ? 23.781 0.197 8.375 1 96.44 194 GLU A CA 1
ATOM 1587 C C . GLU A 1 194 ? 22.75 0.313 7.254 1 96.44 194 GLU A C 1
ATOM 1589 O O . GLU A 1 194 ? 21.766 1.045 7.383 1 96.44 194 GLU A O 1
ATOM 1594 N N . VAL A 1 195 ? 23 -0.336 6.188 1 97.12 195 VAL A N 1
ATOM 1595 C CA . VAL A 1 195 ? 22.094 -0.277 5.043 1 97.12 195 VAL A CA 1
ATOM 1596 C C . VAL A 1 195 ? 21.656 -1.688 4.66 1 97.12 195 VAL A C 1
ATOM 1598 O O . VAL A 1 195 ? 22.484 -2.568 4.438 1 97.12 195 VAL A O 1
ATOM 1601 N N . ASP A 1 196 ? 20.391 -1.924 4.629 1 97.75 196 ASP A N 1
ATOM 1602 C CA . ASP A 1 196 ? 19.812 -3.168 4.133 1 97.75 196 ASP A CA 1
ATOM 1603 C C . ASP A 1 196 ? 19.016 -2.932 2.852 1 97.75 196 ASP A C 1
ATOM 1605 O O . ASP A 1 196 ? 18.234 -1.988 2.77 1 97.75 19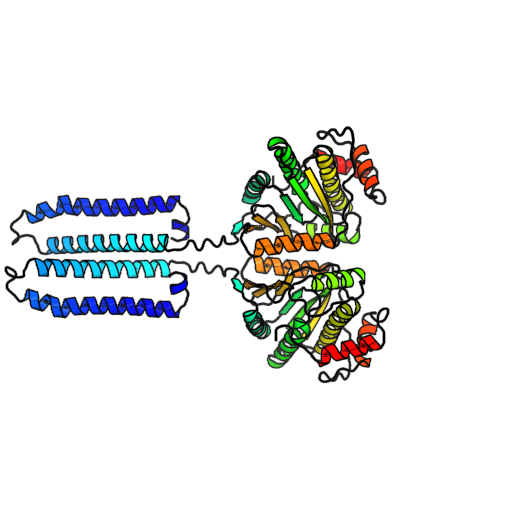6 ASP A O 1
ATOM 1609 N N . ILE A 1 197 ? 19.25 -3.746 1.879 1 98.19 197 ILE A N 1
ATOM 1610 C CA . ILE A 1 197 ? 18.562 -3.609 0.603 1 98.19 197 ILE A CA 1
ATOM 1611 C C . ILE A 1 197 ? 17.75 -4.871 0.32 1 98.19 197 ILE A C 1
ATOM 1613 O O . ILE A 1 197 ? 18.25 -5.988 0.47 1 98.19 197 ILE A O 1
ATOM 1617 N N . PHE A 1 198 ? 16.547 -4.664 -0.054 1 98.12 198 PHE A N 1
ATOM 1618 C CA . PHE A 1 198 ? 15.617 -5.738 -0.383 1 98.12 198 PHE A CA 1
ATOM 1619 C C . PHE A 1 198 ? 15.094 -5.59 -1.808 1 98.12 198 PHE A C 1
ATOM 1621 O O . PHE A 1 198 ? 14.781 -4.477 -2.244 1 98.12 198 PHE A O 1
ATOM 1628 N N . LEU A 1 199 ? 15.016 -6.672 -2.5 1 97.69 199 LEU A N 1
ATOM 1629 C CA . LEU A 1 199 ? 14.57 -6.633 -3.889 1 97.69 199 LEU A CA 1
ATOM 1630 C C . LEU A 1 199 ? 13.117 -7.066 -4.008 1 97.69 199 LEU A C 1
ATOM 1632 O O . LEU A 1 199 ? 12.773 -8.203 -3.668 1 97.69 199 LEU A O 1
ATOM 1636 N N . LYS A 1 200 ? 12.312 -6.191 -4.508 1 95.56 200 LYS A N 1
ATOM 1637 C CA . LYS A 1 200 ? 10.875 -6.426 -4.629 1 95.56 200 LYS A CA 1
ATOM 1638 C C . LYS A 1 200 ? 10.555 -7.207 -5.898 1 95.56 200 LYS A C 1
ATOM 1640 O O . LYS A 1 200 ? 11.211 -7.031 -6.926 1 95.56 200 LYS A O 1
ATOM 1645 N N . LYS A 1 201 ? 9.414 -7.875 -5.863 1 91.31 201 LYS A N 1
ATOM 1646 C CA . LYS A 1 201 ? 8.953 -8.656 -7.008 1 91.31 201 LYS A CA 1
ATOM 1647 C C . LYS A 1 201 ? 7.848 -7.922 -7.762 1 91.31 201 LYS A C 1
ATOM 1649 O O . LYS A 1 201 ? 7.453 -8.336 -8.852 1 91.31 201 LYS A O 1
ATOM 1654 N N . THR A 1 202 ? 7.359 -6.926 -7.168 1 91.25 202 THR A N 1
ATOM 1655 C CA . THR A 1 202 ? 6.348 -6.066 -7.766 1 91.25 202 THR A CA 1
ATOM 1656 C C . THR A 1 202 ? 6.625 -4.602 -7.449 1 91.25 202 THR A C 1
ATOM 1658 O O . THR A 1 202 ? 7.469 -4.293 -6.602 1 91.25 202 THR A O 1
ATOM 1661 N N . PHE A 1 203 ? 6.035 -3.783 -8.211 1 91.44 203 PHE A N 1
ATOM 1662 C CA . PHE A 1 203 ? 6.203 -2.373 -7.875 1 91.44 203 PHE A CA 1
ATOM 1663 C C . PHE A 1 203 ? 4.848 -1.697 -7.691 1 91.44 203 PHE A C 1
ATOM 1665 O O . PHE A 1 203 ? 3.842 -2.154 -8.234 1 91.44 203 PHE A O 1
ATOM 1672 N N . SER A 1 204 ? 4.898 -0.687 -6.844 1 89 204 SER A N 1
ATOM 1673 C CA . SER A 1 204 ? 3.734 0.14 -6.547 1 89 204 SER A CA 1
ATOM 1674 C C . SER A 1 204 ? 3.811 1.482 -7.266 1 89 204 SER A C 1
ATOM 1676 O O . SER A 1 204 ? 4.895 1.915 -7.668 1 89 204 SER A O 1
ATOM 1678 N N . THR A 1 205 ? 2.645 2.131 -7.406 1 87.69 205 THR A N 1
ATOM 1679 C CA . THR A 1 205 ? 2.613 3.486 -7.945 1 87.69 205 THR A CA 1
ATOM 1680 C C . THR A 1 205 ? 3.057 4.5 -6.891 1 87.69 205 THR A C 1
ATOM 1682 O O . THR A 1 205 ? 3.35 5.652 -7.215 1 87.69 205 THR A O 1
ATOM 1685 N N . LEU A 1 206 ? 3.143 3.988 -5.734 1 90.31 206 LEU A N 1
ATOM 1686 C CA . LEU A 1 206 ? 3.477 4.867 -4.617 1 90.31 206 LEU A CA 1
ATOM 1687 C C . LEU A 1 206 ? 4.91 4.637 -4.152 1 90.31 206 LEU A C 1
ATOM 1689 O O . LEU A 1 206 ? 5.445 3.535 -4.305 1 90.31 206 LEU A O 1
ATOM 1693 N N . ARG A 1 207 ? 5.441 5.668 -3.703 1 93.56 207 ARG A N 1
ATOM 1694 C CA . ARG A 1 207 ? 6.715 5.613 -2.994 1 93.56 207 ARG A CA 1
ATOM 1695 C C . ARG A 1 207 ? 6.547 6.023 -1.534 1 93.56 207 ARG A C 1
ATOM 1697 O O . ARG A 1 207 ? 5.801 6.957 -1.228 1 93.56 207 ARG A O 1
ATOM 1704 N N . ILE A 1 208 ? 7.199 5.277 -0.702 1 96.06 208 ILE A N 1
ATOM 1705 C CA . ILE A 1 208 ? 7.066 5.547 0.726 1 96.06 208 ILE A CA 1
ATOM 1706 C C . ILE A 1 208 ? 8.438 5.855 1.322 1 96.06 208 ILE A C 1
ATOM 1708 O O . ILE A 1 208 ? 9.367 5.055 1.204 1 96.06 208 ILE A O 1
ATOM 1712 N N . ASP A 1 209 ? 8.57 6.984 1.862 1 97.12 209 ASP A N 1
ATOM 1713 C CA . ASP A 1 209 ? 9.719 7.379 2.674 1 97.12 209 ASP A CA 1
ATOM 1714 C C . ASP A 1 209 ? 9.32 7.555 4.137 1 97.12 209 ASP A C 1
ATOM 1716 O O . ASP A 1 209 ? 8.57 8.469 4.477 1 97.12 209 ASP A O 1
ATOM 1720 N N . LEU A 1 210 ? 9.875 6.66 4.957 1 97.88 210 LEU A N 1
ATOM 1721 C CA . LEU A 1 210 ? 9.469 6.648 6.359 1 97.88 210 LEU A CA 1
ATOM 1722 C C . LEU A 1 210 ? 10.664 6.91 7.27 1 97.88 210 LEU A C 1
ATOM 1724 O O . LEU A 1 210 ? 11.695 6.246 7.152 1 97.88 210 LEU A O 1
ATOM 1728 N N . SER A 1 211 ? 10.578 7.922 8.039 1 97.19 211 SER A N 1
ATOM 1729 C CA . SER A 1 211 ? 11.586 8.266 9.031 1 97.19 211 SER A CA 1
ATOM 1730 C C . SER A 1 211 ? 10.992 8.289 10.438 1 97.19 211 SER A C 1
ATOM 1732 O O . SER A 1 211 ? 9.82 7.957 10.625 1 97.19 211 SER A O 1
ATOM 1734 N N . LYS A 1 212 ? 11.812 8.625 11.383 1 94.81 212 LYS A N 1
ATOM 1735 C CA . LYS A 1 212 ? 11.383 8.711 12.773 1 94.81 212 LYS A CA 1
ATOM 1736 C C . LYS A 1 212 ? 10.32 9.789 12.953 1 94.81 212 LYS A C 1
ATOM 1738 O O . LYS A 1 212 ? 9.422 9.656 13.789 1 94.81 212 LYS A O 1
ATOM 1743 N N . ASN A 1 213 ? 10.281 10.742 12.125 1 92.75 213 ASN A N 1
ATOM 1744 C CA . ASN A 1 213 ? 9.453 11.93 12.312 1 92.75 213 ASN A CA 1
ATOM 1745 C C . ASN A 1 213 ? 8.117 11.797 11.594 1 92.75 213 ASN A C 1
ATOM 1747 O O . ASN A 1 213 ? 7.086 12.234 12.109 1 92.75 213 ASN A O 1
ATOM 1751 N N . ASN A 1 214 ? 8.195 11.25 10.445 1 95.25 214 ASN A N 1
ATOM 1752 C CA . ASN A 1 214 ? 6.977 11.148 9.656 1 95.25 214 ASN A CA 1
ATOM 1753 C C . ASN A 1 214 ? 7.137 10.164 8.508 1 95.25 214 ASN A C 1
ATOM 1755 O O . ASN A 1 214 ? 8.219 9.609 8.305 1 95.25 214 ASN A O 1
ATOM 1759 N N . CYS A 1 215 ? 6.027 9.914 7.902 1 96.19 215 CYS A N 1
ATOM 1760 C CA . CYS A 1 215 ? 5.961 9.117 6.684 1 96.19 215 CYS A CA 1
ATOM 1761 C C . CYS A 1 215 ? 5.457 9.953 5.512 1 96.19 215 CYS A C 1
ATOM 1763 O O . CYS A 1 215 ? 4.438 10.633 5.621 1 96.19 215 CYS A O 1
ATOM 1765 N N . VAL A 1 216 ? 6.199 9.945 4.426 1 95 216 VAL A N 1
ATOM 1766 C CA . VAL A 1 216 ? 5.809 10.68 3.225 1 95 216 VAL A CA 1
ATOM 1767 C C . VAL A 1 216 ? 5.48 9.695 2.104 1 95 216 VAL A C 1
ATOM 1769 O O . VAL A 1 216 ? 6.324 8.891 1.713 1 95 216 VAL A O 1
ATOM 1772 N N . VAL A 1 217 ? 4.281 9.766 1.669 1 93.06 217 VAL A N 1
ATOM 1773 C CA . VAL A 1 217 ? 3.846 8.938 0.549 1 93.06 217 VAL A CA 1
ATOM 1774 C C . VAL A 1 217 ? 3.73 9.797 -0.711 1 93.06 217 VAL A C 1
ATOM 1776 O O . VAL A 1 217 ? 2.984 10.773 -0.736 1 93.06 217 VAL A O 1
ATOM 1779 N N . THR A 1 218 ? 4.48 9.391 -1.709 1 91.81 218 THR A N 1
ATOM 1780 C CA . THR A 1 218 ? 4.492 10.141 -2.959 1 91.81 218 THR A CA 1
ATOM 1781 C C . THR A 1 218 ? 4.082 9.25 -4.129 1 91.81 218 THR A C 1
ATOM 1783 O O . THR A 1 218 ? 4.137 8.023 -4.031 1 91.81 218 THR A O 1
ATOM 1786 N N . LYS A 1 219 ? 3.658 9.914 -5.137 1 85.75 219 LYS A N 1
ATOM 1787 C CA . LYS A 1 219 ? 3.383 9.203 -6.383 1 85.75 219 LYS A CA 1
ATOM 1788 C C . LYS A 1 219 ? 4.574 9.281 -7.332 1 85.75 219 LYS A C 1
ATOM 1790 O O . LYS A 1 219 ? 5.48 10.094 -7.141 1 85.75 219 LYS A O 1
ATOM 1795 N N . GLU A 1 220 ? 4.582 8.414 -8.25 1 80.94 220 GLU A N 1
ATOM 1796 C CA . GLU A 1 220 ? 5.688 8.352 -9.203 1 80.94 220 GLU A CA 1
ATOM 1797 C C . GLU A 1 220 ? 5.766 9.633 -10.031 1 80.94 220 GLU A C 1
ATOM 1799 O O . GLU A 1 220 ? 6.852 10.047 -10.445 1 80.94 220 GLU A O 1
ATOM 1804 N N . ASP A 1 221 ? 4.613 10.188 -10.188 1 78.25 221 ASP A N 1
ATOM 1805 C CA . ASP A 1 221 ? 4.613 11.453 -10.914 1 78.25 221 ASP A CA 1
ATOM 1806 C C . ASP A 1 221 ? 5.023 12.609 -10 1 78.25 221 ASP A C 1
ATOM 1808 O O . ASP A 1 221 ? 4.316 12.93 -9.039 1 78.25 221 AS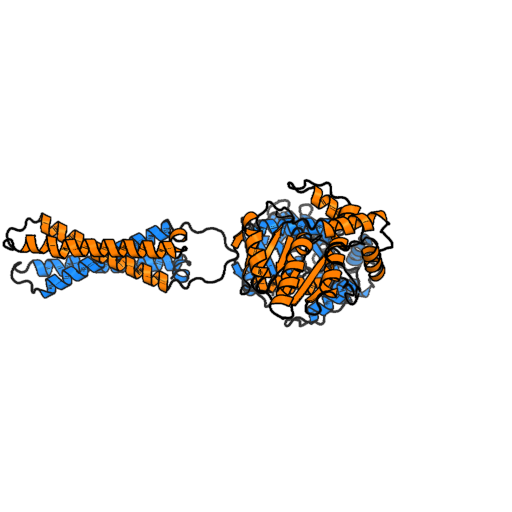P A O 1
ATOM 1812 N N . LYS A 1 222 ? 6.035 13.281 -10.359 1 76.12 222 LYS A N 1
ATOM 1813 C CA . LYS A 1 222 ? 6.629 14.328 -9.531 1 76.12 222 LYS A CA 1
ATOM 1814 C C . LYS A 1 222 ? 5.691 15.523 -9.398 1 76.12 222 LYS A C 1
ATOM 1816 O O . LYS A 1 222 ? 5.859 16.359 -8.5 1 76.12 222 LYS A O 1
ATOM 1821 N N . LYS A 1 223 ? 4.785 15.594 -10.219 1 77.94 223 LYS A N 1
ATOM 1822 C CA . LYS A 1 223 ? 3.887 16.75 -10.211 1 77.94 223 LYS A CA 1
ATOM 1823 C C . LYS A 1 223 ? 2.699 16.516 -9.273 1 77.94 223 LYS A C 1
ATOM 1825 O O . LYS A 1 223 ? 1.967 17.453 -8.953 1 77.94 223 LYS A O 1
ATOM 1830 N N . GLU A 1 224 ? 2.582 15.328 -8.844 1 81.19 224 GLU A N 1
ATOM 1831 C CA . GLU A 1 224 ? 1.424 14.984 -8.023 1 81.19 224 GLU A CA 1
ATOM 1832 C C . GLU A 1 224 ? 1.67 15.312 -6.555 1 81.19 224 GLU A C 1
ATOM 1834 O O . GLU A 1 224 ? 2.818 15.391 -6.113 1 81.19 224 GLU A O 1
ATOM 1839 N N . PHE A 1 225 ? 0.654 15.422 -5.867 1 85.38 225 PHE A N 1
ATOM 1840 C CA . PHE A 1 225 ? 0.702 15.727 -4.441 1 85.38 225 PHE A CA 1
ATOM 1841 C C . PHE A 1 225 ? 1.188 14.523 -3.646 1 85.38 225 PHE A C 1
ATOM 1843 O O . PHE A 1 225 ? 1.151 13.391 -4.137 1 85.38 225 PHE A O 1
ATOM 1850 N N . ALA A 1 226 ? 1.742 14.891 -2.5 1 89.81 226 ALA A N 1
ATOM 1851 C CA . ALA A 1 226 ? 2.221 13.859 -1.583 1 89.81 226 ALA A CA 1
ATOM 1852 C C . ALA A 1 226 ? 1.437 13.891 -0.274 1 89.81 226 ALA A C 1
ATOM 1854 O O . ALA A 1 226 ? 0.769 14.875 0.039 1 89.81 226 ALA A O 1
ATOM 1855 N N . LEU A 1 227 ? 1.445 12.812 0.36 1 89.94 227 LEU A N 1
ATOM 1856 C CA . LEU A 1 227 ? 0.798 12.688 1.662 1 89.94 227 LEU A CA 1
ATOM 1857 C C . LEU A 1 227 ? 1.831 12.68 2.783 1 89.94 227 LEU A C 1
ATOM 1859 O O . LEU A 1 227 ? 2.764 11.875 2.77 1 89.94 227 LEU A O 1
ATOM 1863 N N . LEU A 1 228 ? 1.67 13.625 3.646 1 92.25 228 LEU A N 1
ATOM 1864 C CA . LEU A 1 228 ? 2.518 13.688 4.832 1 92.25 228 LEU A CA 1
ATOM 1865 C C . LEU A 1 228 ? 1.787 13.133 6.051 1 92.25 228 LEU A C 1
ATOM 1867 O O . LEU A 1 228 ? 0.743 13.656 6.445 1 92.25 228 LEU A O 1
ATOM 1871 N N . ILE A 1 229 ? 2.387 12.117 6.672 1 92.12 229 ILE A N 1
ATOM 1872 C CA . ILE A 1 229 ? 1.76 11.406 7.785 1 92.12 229 ILE A CA 1
ATOM 1873 C C . ILE A 1 229 ? 2.641 11.516 9.023 1 92.12 229 ILE A C 1
ATOM 1875 O O . ILE A 1 229 ? 3.738 10.953 9.07 1 92.12 229 ILE A O 1
ATOM 1879 N N . PRO A 1 230 ? 2.182 12.055 10.023 1 91.19 230 PRO A N 1
ATOM 1880 C CA . PRO A 1 230 ? 2.982 12.195 11.234 1 91.19 230 PRO A CA 1
ATOM 1881 C C . PRO A 1 230 ? 3.186 10.875 11.969 1 91.19 230 PRO A C 1
ATOM 1883 O O . PRO A 1 230 ? 2.379 9.953 11.82 1 91.19 230 PRO A O 1
ATOM 1886 N N . ASN A 1 231 ? 4.293 10.711 12.812 1 91.06 231 ASN A N 1
ATOM 1887 C CA . ASN A 1 231 ? 4.734 9.461 13.43 1 91.06 231 ASN A CA 1
ATOM 1888 C C . ASN A 1 231 ? 3.789 9.023 14.539 1 91.06 231 ASN A C 1
ATOM 1890 O O . ASN A 1 231 ? 3.857 7.879 15 1 91.06 231 ASN A O 1
ATOM 1894 N N . ASP A 1 232 ? 2.855 9.719 14.969 1 85.94 232 ASP A N 1
ATOM 1895 C CA . ASP A 1 232 ? 1.983 9.328 16.062 1 85.94 232 ASP A CA 1
ATOM 1896 C C . ASP A 1 232 ? 0.595 8.945 15.562 1 85.94 232 ASP A C 1
ATOM 1898 O O . ASP A 1 232 ? -0.331 8.758 16.359 1 85.94 232 ASP A O 1
ATOM 1902 N N . THR A 1 233 ? 0.504 8.75 14.344 1 83.62 233 THR A N 1
ATOM 1903 C CA . THR A 1 233 ? -0.794 8.414 13.766 1 83.62 233 THR A CA 1
ATOM 1904 C C . THR A 1 233 ? -0.887 6.922 13.484 1 83.62 233 THR A C 1
ATOM 1906 O O . THR A 1 233 ? 0.134 6.234 13.406 1 83.62 233 THR A O 1
ATOM 1909 N N . PHE A 1 234 ? -2.07 6.539 13.359 1 83.06 234 PHE A N 1
ATOM 1910 C CA . PHE A 1 234 ? -2.355 5.152 13.008 1 83.06 234 PHE A CA 1
ATOM 1911 C C . PHE A 1 234 ? -1.772 4.809 11.641 1 83.06 234 PHE A C 1
ATOM 1913 O O . PHE A 1 234 ? -1.188 3.736 11.461 1 83.06 234 PHE A O 1
ATOM 1920 N N . LEU A 1 235 ? -1.918 5.652 10.773 1 85.88 235 LEU A N 1
ATOM 1921 C CA . LEU A 1 235 ? -1.463 5.414 9.406 1 85.88 235 LEU A CA 1
ATOM 1922 C C . LEU A 1 235 ? 0.054 5.27 9.359 1 85.88 235 LEU A C 1
ATOM 1924 O O . LEU A 1 235 ? 0.58 4.461 8.594 1 85.88 235 LEU A O 1
ATOM 1928 N N . TYR A 1 236 ? 0.726 6.031 10.156 1 92.12 236 TYR A N 1
ATOM 1929 C CA . TYR A 1 236 ? 2.178 5.91 10.242 1 92.12 236 TYR A CA 1
ATOM 1930 C C . TYR A 1 236 ? 2.586 4.516 10.688 1 92.12 236 TYR A C 1
ATOM 1932 O O . TYR A 1 236 ? 3.428 3.873 10.055 1 92.12 236 TYR A O 1
ATOM 1940 N N . LYS A 1 237 ? 1.991 4.059 11.703 1 88.25 237 LYS A N 1
ATOM 1941 C CA . LYS A 1 237 ? 2.295 2.729 12.227 1 88.25 237 LYS A CA 1
ATOM 1942 C C . LYS A 1 237 ? 1.96 1.646 11.203 1 88.25 237 LYS A C 1
ATOM 1944 O O . LYS A 1 237 ? 2.699 0.668 11.062 1 88.25 237 LYS A O 1
ATOM 1949 N N . THR A 1 238 ? 0.942 1.873 10.547 1 86.88 238 THR A N 1
ATOM 1950 C CA . THR A 1 238 ? 0.5 0.917 9.539 1 86.88 238 THR A CA 1
ATOM 1951 C C . THR A 1 238 ? 1.504 0.834 8.391 1 86.88 238 THR A C 1
ATOM 1953 O O . THR A 1 238 ? 1.891 -0.26 7.977 1 86.88 238 THR A O 1
ATOM 1956 N N . TYR A 1 239 ? 1.938 1.927 7.906 1 92.38 239 TYR A N 1
ATOM 1957 C CA . TYR A 1 239 ? 2.895 1.933 6.805 1 92.38 239 TYR A CA 1
ATOM 1958 C C . TYR A 1 239 ? 4.238 1.364 7.25 1 92.38 239 TYR A C 1
ATOM 1960 O O . TYR A 1 239 ? 4.926 0.702 6.469 1 92.38 239 TYR A O 1
ATOM 1968 N N . LYS A 1 240 ? 4.555 1.669 8.453 1 93.81 240 LYS A N 1
ATOM 1969 C CA . LYS A 1 240 ? 5.797 1.116 8.977 1 93.81 240 LYS A CA 1
ATOM 1970 C C . LYS A 1 240 ? 5.75 -0.409 9.016 1 93.81 240 LYS A C 1
ATOM 1972 O O . LYS A 1 240 ? 6.672 -1.075 8.539 1 93.81 240 LYS A O 1
ATOM 1977 N N . GLU A 1 241 ? 4.719 -0.938 9.5 1 89.38 241 GLU A N 1
ATOM 1978 C CA . GLU A 1 241 ? 4.547 -2.387 9.547 1 89.38 241 GLU A CA 1
ATOM 1979 C C . GLU A 1 241 ? 4.5 -2.982 8.141 1 89.38 241 GLU A C 1
ATOM 1981 O O . GLU A 1 241 ? 5.039 -4.066 7.898 1 89.38 241 GLU A O 1
ATOM 1986 N N . GLU A 1 242 ? 3.869 -2.295 7.293 1 90.69 242 GLU A N 1
ATOM 1987 C CA . GLU A 1 242 ? 3.744 -2.76 5.914 1 90.69 242 GLU A CA 1
ATOM 1988 C C . GLU A 1 242 ? 5.109 -2.877 5.246 1 90.69 242 GLU A C 1
ATOM 1990 O O . GLU A 1 242 ? 5.41 -3.889 4.609 1 90.69 242 GLU A O 1
ATOM 1995 N N . ILE A 1 243 ? 5.898 -1.872 5.379 1 95 243 ILE 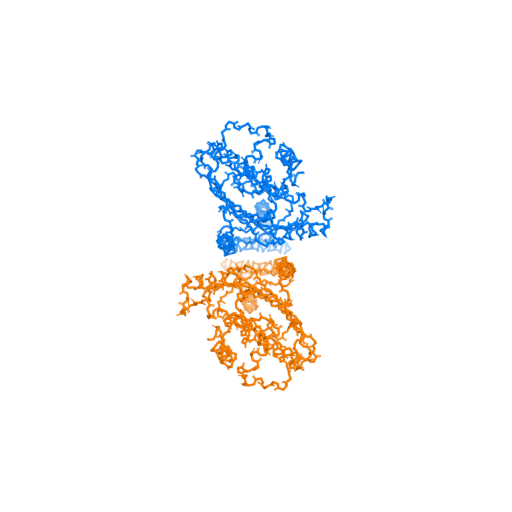A N 1
ATOM 1996 C CA . ILE A 1 243 ? 7.219 -1.883 4.758 1 95 243 ILE A CA 1
ATOM 1997 C C . ILE A 1 243 ? 8.039 -3.041 5.312 1 95 243 ILE A C 1
ATOM 1999 O O . ILE A 1 243 ? 8.703 -3.762 4.555 1 95 243 ILE A O 1
ATOM 2003 N N . LEU A 1 244 ? 7.957 -3.238 6.562 1 93.5 244 LEU A N 1
ATOM 2004 C CA . LEU A 1 244 ? 8.742 -4.285 7.215 1 93.5 244 LEU A CA 1
ATOM 2005 C C . LEU A 1 244 ? 8.242 -5.668 6.809 1 93.5 244 LEU A C 1
ATOM 2007 O O . LEU A 1 244 ? 9.039 -6.582 6.602 1 93.5 244 LEU A O 1
ATOM 2011 N N . GLN A 1 245 ? 7.016 -5.762 6.66 1 88.81 245 GLN A N 1
ATOM 2012 C CA . GLN A 1 245 ? 6.449 -7.039 6.242 1 88.81 245 GLN A CA 1
ATOM 2013 C C . GLN A 1 245 ? 6.805 -7.352 4.793 1 88.81 245 GLN A C 1
ATOM 2015 O O . GLN A 1 245 ? 7.109 -8.5 4.453 1 88.81 245 GLN A O 1
ATOM 2020 N N . VAL A 1 246 ? 6.656 -6.387 3.957 1 91.31 246 VAL A N 1
ATOM 2021 C CA . VAL A 1 246 ? 7.02 -6.57 2.557 1 91.31 246 VAL A CA 1
ATOM 2022 C C . VAL A 1 246 ? 8.492 -6.953 2.449 1 91.31 246 VAL A C 1
ATOM 2024 O O . VAL A 1 246 ? 8.859 -7.824 1.658 1 91.31 246 VAL A O 1
ATOM 2027 N N . ALA A 1 247 ? 9.297 -6.367 3.254 1 94.88 247 ALA A N 1
ATOM 2028 C CA . ALA A 1 247 ? 10.727 -6.656 3.256 1 94.88 247 ALA A CA 1
ATOM 2029 C C . ALA A 1 247 ? 10.984 -8.133 3.564 1 94.88 247 ALA A C 1
ATOM 2031 O O . ALA A 1 247 ? 11.883 -8.742 2.979 1 94.88 247 ALA A O 1
ATOM 2032 N N . LYS A 1 248 ? 10.203 -8.695 4.363 1 91.38 248 LYS A N 1
ATOM 2033 C CA . LYS A 1 248 ? 10.383 -10.094 4.75 1 91.38 248 LYS A CA 1
ATOM 2034 C C . LYS A 1 248 ? 10.125 -11.023 3.57 1 91.38 248 LYS A C 1
ATOM 2036 O O . LYS A 1 248 ? 10.609 -12.156 3.553 1 91.38 248 LYS A O 1
ATOM 2041 N N . GLN A 1 249 ? 9.398 -10.508 2.695 1 90 249 GLN A N 1
ATOM 2042 C CA . GLN A 1 249 ? 9.031 -11.336 1.549 1 90 249 GLN A CA 1
ATOM 2043 C C . GLN A 1 249 ? 9.984 -11.109 0.381 1 90 249 GLN A C 1
ATOM 2045 O O . GLN A 1 249 ? 9.883 -11.773 -0.652 1 90 249 GLN A O 1
ATOM 2050 N N . CYS A 1 250 ? 10.852 -10.18 0.5 1 93.81 250 CYS A N 1
ATOM 2051 C CA . CYS A 1 250 ? 11.797 -9.844 -0.556 1 93.81 250 CYS A CA 1
ATOM 2052 C C . CYS A 1 250 ? 13.133 -10.562 -0.345 1 93.81 250 CYS A C 1
ATOM 2054 O O . CYS A 1 250 ? 13.406 -11.062 0.747 1 93.81 250 CYS A O 1
ATOM 2056 N N . GLU A 1 251 ? 13.859 -10.664 -1.442 1 94.88 251 GLU A N 1
ATOM 2057 C CA . GLU A 1 251 ? 15.234 -11.133 -1.326 1 94.88 251 GLU A CA 1
ATOM 2058 C C . GLU A 1 251 ? 16.141 -10.055 -0.737 1 94.88 251 GLU A C 1
ATOM 2060 O O . GLU A 1 251 ? 16.141 -8.914 -1.209 1 94.88 251 GLU A O 1
ATOM 2065 N N . GLU A 1 252 ? 16.797 -10.43 0.311 1 96.62 252 GLU A N 1
ATOM 2066 C CA . GLU A 1 252 ? 17.719 -9.508 0.951 1 96.62 252 GLU A CA 1
ATOM 2067 C C . GLU A 1 252 ? 19.125 -9.648 0.382 1 96.62 252 GLU A C 1
ATOM 2069 O O . GLU A 1 252 ? 19.656 -10.766 0.271 1 96.62 252 GLU A O 1
ATOM 2074 N N . LEU A 1 253 ? 19.719 -8.523 -0.008 1 96.88 253 LEU A N 1
ATOM 2075 C CA . LEU A 1 253 ? 21.078 -8.539 -0.524 1 96.88 253 LEU A CA 1
ATOM 2076 C C . LEU A 1 253 ? 22.094 -8.617 0.615 1 96.88 253 LEU A C 1
ATOM 2078 O O . LEU A 1 253 ? 21.906 -7.984 1.657 1 96.88 253 LEU A O 1
ATOM 2082 N N . ASP A 1 254 ? 23.125 -9.359 0.418 1 95.06 254 ASP A N 1
ATOM 2083 C CA . ASP A 1 254 ? 24.219 -9.43 1.384 1 95.06 254 ASP A CA 1
ATOM 2084 C C . ASP A 1 254 ? 25.109 -8.188 1.306 1 95.06 254 ASP A C 1
ATOM 2086 O O . ASP A 1 254 ? 26 -8.109 0.456 1 95.06 254 ASP A O 1
ATOM 2090 N N . MET A 1 255 ? 24.906 -7.363 2.211 1 92.62 255 MET A N 1
ATOM 2091 C CA . MET A 1 255 ? 25.578 -6.066 2.172 1 92.62 255 MET A CA 1
ATOM 2092 C C . MET A 1 255 ? 26.938 -6.137 2.861 1 92.62 255 MET A C 1
ATOM 2094 O O . MET A 1 255 ? 27.562 -5.109 3.119 1 92.62 255 MET A O 1
ATOM 2098 N N . ARG A 1 256 ? 27.562 -7.293 3.188 1 82.81 256 ARG A N 1
ATOM 2099 C CA . ARG A 1 256 ? 28.859 -7.449 3.82 1 82.81 256 ARG A CA 1
ATOM 2100 C C . ARG A 1 256 ? 29.984 -7.312 2.801 1 82.81 256 ARG A C 1
ATOM 2102 O O . ARG A 1 256 ? 31.156 -7.512 3.129 1 82.81 256 ARG A O 1
ATOM 2109 N N . CYS A 1 257 ? 29.641 -6.727 1.718 1 75.81 257 CYS A N 1
ATOM 2110 C CA . CYS A 1 257 ? 30.672 -6.484 0.715 1 75.81 257 CYS A CA 1
ATOM 2111 C C . CYS A 1 257 ? 31.516 -5.262 1.077 1 75.81 257 CYS A C 1
ATOM 2113 O O . CYS A 1 257 ? 30.969 -4.184 1.328 1 75.81 257 CYS A O 1
ATOM 2115 N N . VAL A 1 258 ? 32.688 -5.48 1.396 1 69.75 258 VAL A N 1
ATOM 2116 C CA . VAL A 1 258 ? 33.562 -4.371 1.771 1 69.75 258 VAL A CA 1
ATOM 2117 C C . VAL A 1 258 ? 34.5 -4.027 0.608 1 69.75 258 VAL A C 1
ATOM 2119 O O . VAL A 1 258 ? 35.188 -4.898 0.085 1 69.75 258 VAL A O 1
ATOM 2122 N N . MET A 1 259 ? 34.125 -2.828 0.17 1 75.75 259 MET A N 1
ATOM 2123 C CA . MET A 1 259 ? 35 -2.314 -0.863 1 75.75 259 MET A CA 1
ATOM 2124 C C . MET A 1 259 ? 36.156 -1.541 -0.244 1 75.75 259 MET A C 1
ATOM 2126 O O . MET A 1 259 ? 35.969 -0.782 0.708 1 75.75 259 MET A O 1
ATOM 2130 N N . GLN A 1 260 ? 37.312 -1.978 -0.67 1 71.38 260 GLN A N 1
ATOM 2131 C CA . GLN A 1 260 ? 38.5 -1.306 -0.153 1 71.38 260 GLN A CA 1
ATOM 2132 C C . GLN A 1 260 ? 38.938 -0.179 -1.082 1 71.38 260 GLN A C 1
ATOM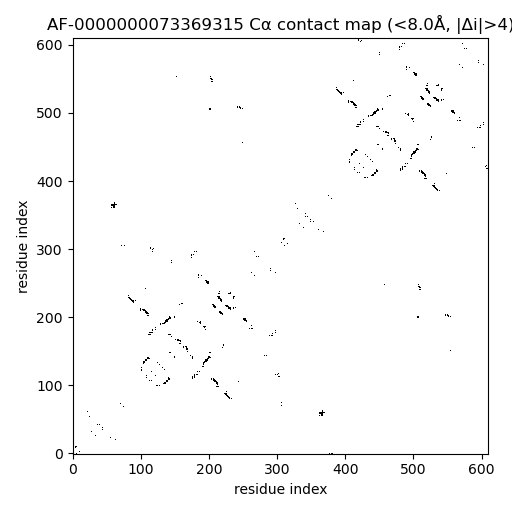 2134 O O . GLN A 1 260 ? 38.781 -0.277 -2.301 1 71.38 260 GLN A O 1
ATOM 2139 N N . ASP A 1 261 ? 39.406 0.876 -0.518 1 68.38 261 ASP A N 1
ATOM 2140 C CA . ASP A 1 261 ? 40.094 1.957 -1.203 1 68.38 261 ASP A CA 1
ATOM 2141 C C . ASP A 1 261 ? 39.188 2.633 -2.232 1 68.38 261 ASP A C 1
ATOM 2143 O O . ASP A 1 261 ? 39.594 2.848 -3.377 1 68.38 261 ASP A O 1
ATOM 2147 N N . LEU A 1 262 ? 37.969 2.93 -1.811 1 74.31 262 LEU A N 1
ATOM 2148 C CA . LEU A 1 262 ? 37 3.555 -2.709 1 74.31 262 LEU A CA 1
ATOM 2149 C C . LEU A 1 262 ? 37.062 5.074 -2.613 1 74.31 262 LEU A C 1
ATOM 2151 O O . LEU A 1 262 ? 37.25 5.625 -1.522 1 74.31 262 LEU A O 1
ATOM 2155 N N . ASP A 1 263 ? 37.375 5.648 -3.822 1 70.12 263 ASP A N 1
ATOM 2156 C CA . ASP A 1 263 ? 37.219 7.102 -3.881 1 70.12 263 ASP A CA 1
ATOM 2157 C C . ASP A 1 263 ? 35.75 7.488 -4.18 1 70.12 263 ASP A C 1
ATOM 2159 O O . ASP A 1 263 ? 35.281 7.281 -5.289 1 70.12 263 ASP A O 1
ATOM 2163 N N . ILE A 1 264 ? 35.094 8.078 -3.24 1 71.5 264 ILE A N 1
ATOM 2164 C CA . ILE A 1 264 ? 33.656 8.406 -3.324 1 71.5 264 ILE A CA 1
ATOM 2165 C C . ILE A 1 264 ? 33.469 9.492 -4.375 1 71.5 264 ILE A C 1
ATOM 2167 O O . ILE A 1 264 ? 32.375 9.586 -4.969 1 71.5 264 ILE A O 1
ATOM 2171 N N . LYS A 1 265 ? 34.438 10.266 -4.73 1 76.38 265 LYS A N 1
ATOM 2172 C CA . LYS A 1 265 ? 34.312 11.383 -5.66 1 76.38 265 LYS A CA 1
ATOM 2173 C C . LYS A 1 265 ? 34.25 10.883 -7.105 1 76.38 265 LYS A C 1
ATOM 2175 O O . LYS A 1 265 ? 33.594 11.5 -7.953 1 76.38 265 LYS A O 1
ATOM 2180 N N . GLU A 1 266 ? 34.938 9.82 -7.348 1 87.25 266 GLU A N 1
ATOM 2181 C CA . GLU A 1 266 ? 34.938 9.281 -8.703 1 87.25 266 GLU A CA 1
ATOM 2182 C C . GLU A 1 266 ? 34.938 7.758 -8.695 1 87.25 266 GLU A C 1
ATOM 2184 O O . GLU A 1 266 ? 36 7.141 -8.68 1 87.25 266 GLU A O 1
ATOM 2189 N N . ILE A 1 267 ? 33.844 7.277 -8.969 1 90.19 267 ILE A N 1
ATOM 2190 C CA . ILE A 1 267 ? 33.719 5.824 -8.969 1 90.19 267 ILE A CA 1
ATOM 2191 C C . ILE A 1 267 ? 34.062 5.27 -10.344 1 90.19 267 ILE A C 1
ATOM 2193 O O . ILE A 1 267 ? 33.625 5.785 -11.367 1 90.19 267 ILE A O 1
ATOM 2197 N N . LYS A 1 268 ? 34.875 4.27 -10.344 1 92.25 268 LYS A N 1
ATOM 2198 C CA . LYS A 1 268 ? 35.312 3.631 -11.578 1 92.25 268 LYS A CA 1
ATOM 2199 C C . LYS A 1 268 ? 34.406 2.457 -11.945 1 92.25 268 LYS A C 1
ATOM 2201 O O . LYS A 1 268 ? 33.844 1.799 -11.062 1 92.25 268 LYS A O 1
ATOM 2206 N N . PRO A 1 269 ? 34.312 2.189 -13.258 1 94.31 269 PRO A N 1
ATOM 2207 C CA . PRO A 1 269 ? 33.5 1.061 -13.711 1 94.31 269 PRO A CA 1
ATOM 2208 C C . PRO A 1 269 ? 33.969 -0.275 -13.141 1 94.31 269 PRO A C 1
ATOM 2210 O O . PRO A 1 269 ? 33.156 -1.177 -12.922 1 94.31 269 PRO A O 1
ATOM 2213 N N . SER A 1 270 ? 35.25 -0.387 -12.844 1 91.62 270 SER A N 1
ATOM 2214 C CA . SER A 1 270 ? 35.781 -1.636 -12.305 1 91.62 270 SER A CA 1
ATOM 2215 C C . SER A 1 270 ? 35.25 -1.916 -10.906 1 91.62 270 SER A C 1
ATOM 2217 O O . SER A 1 270 ? 35.031 -3.072 -10.547 1 91.62 270 SER A O 1
ATOM 2219 N N . GLU A 1 271 ? 35.094 -0.901 -10.172 1 91.88 271 GLU A N 1
ATOM 2220 C CA . GLU A 1 271 ? 34.531 -1.052 -8.836 1 91.88 271 GLU A CA 1
ATOM 2221 C C . GLU A 1 271 ? 33.062 -1.496 -8.891 1 91.88 271 GLU A C 1
ATOM 2223 O O . GLU A 1 271 ? 32.625 -2.307 -8.07 1 91.88 271 GLU A O 1
ATOM 2228 N N . ILE A 1 272 ? 32.375 -0.939 -9.875 1 93.69 272 ILE A N 1
ATOM 2229 C CA . ILE A 1 272 ? 30.969 -1.323 -10.086 1 93.69 272 ILE A CA 1
ATOM 2230 C C . ILE A 1 272 ? 30.906 -2.799 -10.469 1 93.69 272 ILE A C 1
ATOM 2232 O O . ILE A 1 272 ? 30.031 -3.529 -9.977 1 93.69 272 ILE A O 1
ATOM 2236 N N . GLU A 1 273 ? 31.766 -3.174 -11.32 1 94.06 273 GLU A N 1
ATOM 2237 C CA . GLU A 1 273 ? 31.812 -4.566 -11.758 1 94.06 273 GLU A CA 1
ATOM 2238 C C . GLU A 1 273 ? 32.062 -5.504 -10.578 1 94.06 273 GLU A C 1
ATOM 2240 O O . GLU A 1 273 ? 31.453 -6.574 -10.492 1 94.06 273 GLU A O 1
ATOM 2245 N N . GLU A 1 274 ? 32.906 -5.125 -9.68 1 91.75 274 GLU A N 1
ATOM 2246 C CA . GLU A 1 274 ? 33.219 -5.93 -8.508 1 91.75 274 GLU A CA 1
ATOM 2247 C C . GLU A 1 274 ? 31.984 -6.086 -7.609 1 91.75 274 GLU A C 1
ATOM 2249 O O . GLU A 1 274 ? 31.719 -7.176 -7.105 1 91.75 274 GLU A O 1
ATOM 2254 N N . ILE A 1 275 ? 31.297 -5.02 -7.414 1 93.38 275 ILE A N 1
ATOM 2255 C CA . ILE A 1 275 ? 30.109 -5.051 -6.582 1 93.38 275 ILE A CA 1
ATOM 2256 C C . ILE A 1 275 ? 29.047 -5.93 -7.234 1 93.38 275 ILE A C 1
ATOM 2258 O O . ILE A 1 275 ? 28.406 -6.738 -6.562 1 93.38 275 ILE A O 1
ATOM 2262 N N . CYS A 1 276 ? 28.891 -5.75 -8.555 1 94.69 276 CYS A N 1
ATOM 2263 C CA . CYS A 1 276 ? 27.891 -6.527 -9.281 1 94.69 276 CYS A CA 1
ATOM 2264 C C . CYS A 1 276 ? 28.234 -8.008 -9.266 1 94.69 276 CYS A C 1
ATOM 2266 O O . CYS A 1 276 ? 27.344 -8.859 -9.25 1 94.69 276 CYS A O 1
ATOM 2268 N N . LEU A 1 277 ? 29.516 -8.297 -9.281 1 93.12 277 LEU A N 1
ATOM 2269 C CA . LEU A 1 277 ? 29.938 -9.688 -9.18 1 93.12 277 LEU A CA 1
ATOM 2270 C C . LEU A 1 277 ? 29.547 -10.281 -7.836 1 93.12 277 LEU A C 1
ATOM 2272 O O . LEU A 1 277 ? 29.141 -11.445 -7.762 1 93.12 277 LEU A O 1
ATOM 2276 N N . HIS A 1 278 ? 29.656 -9.492 -6.82 1 92.31 278 HIS A N 1
ATOM 2277 C CA . HIS A 1 278 ? 29.297 -9.938 -5.48 1 92.31 278 HIS A CA 1
ATOM 2278 C C . HIS A 1 278 ? 27.828 -10.328 -5.402 1 92.31 278 HIS A C 1
ATOM 2280 O O . HIS A 1 278 ? 27.469 -11.312 -4.758 1 92.31 278 HIS A O 1
ATOM 2286 N N . PHE A 1 279 ? 26.953 -9.594 -6.043 1 94.31 279 PHE A N 1
ATOM 2287 C CA . PHE A 1 279 ? 25.516 -9.82 -5.977 1 94.31 279 PHE A CA 1
ATOM 2288 C C . PHE A 1 279 ? 25.062 -10.719 -7.125 1 94.31 279 PHE A C 1
ATOM 2290 O O . PHE A 1 279 ? 23.859 -10.961 -7.293 1 94.31 279 PHE A O 1
ATOM 2297 N N . HIS A 1 280 ? 25.922 -11.078 -7.988 1 93 280 HIS A N 1
ATOM 2298 C CA . HIS A 1 280 ? 25.641 -11.961 -9.125 1 93 280 HIS A CA 1
ATOM 2299 C C . HIS A 1 280 ? 24.734 -11.281 -10.141 1 93 280 HIS A C 1
ATOM 2301 O O . HIS A 1 280 ? 23.828 -11.906 -10.672 1 93 280 HIS A O 1
ATOM 2307 N N . PHE A 1 281 ? 25.016 -10.016 -10.289 1 94.19 281 PHE A N 1
ATOM 2308 C CA . PHE A 1 281 ? 24.266 -9.266 -11.281 1 94.19 281 PHE A CA 1
ATOM 2309 C C . PHE A 1 281 ? 24.922 -9.359 -12.648 1 94.19 281 PHE A C 1
ATOM 2311 O O . PHE A 1 281 ? 24.328 -8.984 -13.664 1 94.19 281 PHE A O 1
ATOM 2318 N N . ASN A 1 282 ? 26.078 -9.828 -12.773 1 88.81 282 ASN A N 1
ATOM 2319 C CA . ASN A 1 282 ? 26.922 -9.766 -13.953 1 88.81 282 ASN A CA 1
ATOM 2320 C C . ASN A 1 282 ? 26.344 -10.578 -15.109 1 88.81 282 ASN A C 1
ATOM 2322 O O . ASN A 1 282 ? 26.672 -10.344 -16.266 1 88.81 282 ASN A O 1
ATOM 2326 N N . SER A 1 283 ? 25.484 -11.406 -14.797 1 90.12 283 SER A N 1
ATOM 2327 C CA . SER A 1 283 ? 24.938 -12.266 -15.844 1 90.12 283 SER A CA 1
ATOM 2328 C C . SER A 1 283 ? 24.156 -11.461 -16.875 1 90.12 283 SER A C 1
ATOM 2330 O O . SER A 1 283 ? 24.062 -11.867 -18.031 1 90.12 283 SER A O 1
ATOM 2332 N N . LYS A 1 284 ? 23.672 -10.297 -16.547 1 90.12 284 LYS A N 1
ATOM 2333 C CA . LYS A 1 284 ? 22.828 -9.516 -17.453 1 90.12 284 LYS A CA 1
ATOM 2334 C C . LYS A 1 284 ? 23.469 -8.172 -17.797 1 90.12 284 LYS A C 1
ATOM 2336 O O . LYS A 1 284 ? 22.844 -7.309 -18.391 1 90.12 284 LYS A O 1
ATOM 2341 N N . LEU A 1 285 ? 24.641 -8.07 -17.375 1 94.06 285 LEU A N 1
ATOM 2342 C CA . LEU A 1 285 ? 25.297 -6.777 -17.562 1 94.06 285 LEU A CA 1
ATOM 2343 C C . LEU A 1 285 ? 26.5 -6.902 -18.484 1 94.06 285 LEU A C 1
ATOM 2345 O O . LEU A 1 285 ? 27.188 -7.926 -18.469 1 94.06 285 LEU A O 1
ATOM 2349 N N . GLU A 1 286 ? 26.703 -5.938 -19.25 1 93.19 286 GLU A N 1
ATOM 2350 C CA . GLU A 1 286 ? 27.875 -5.805 -20.125 1 93.19 286 GLU A CA 1
ATOM 2351 C C . GLU A 1 286 ? 28.781 -4.664 -19.656 1 93.19 286 GLU A C 1
ATOM 2353 O O . GLU A 1 286 ? 28.438 -3.93 -18.734 1 93.19 286 GLU A O 1
ATOM 2358 N N . GLU A 1 287 ? 29.938 -4.566 -20.281 1 93.06 287 GLU A N 1
ATOM 2359 C CA . GLU A 1 287 ? 30.906 -3.541 -19.906 1 93.06 287 GLU A CA 1
ATOM 2360 C C . GLU A 1 287 ? 30.312 -2.143 -20.047 1 93.06 287 GLU A C 1
ATOM 2362 O O . GLU A 1 287 ? 30.609 -1.257 -19.234 1 93.06 287 GLU A O 1
ATOM 2367 N N . LYS A 1 288 ? 29.531 -2 -21.016 1 94.94 288 LYS A N 1
ATOM 2368 C CA . LYS A 1 288 ? 28.906 -0.7 -21.25 1 94.94 288 LYS A CA 1
ATOM 2369 C C . LYS A 1 288 ? 28.016 -0.306 -20.094 1 94.94 288 LYS A C 1
ATOM 2371 O O . LYS A 1 288 ? 27.875 0.877 -19.766 1 94.94 288 LYS A O 1
ATOM 2376 N N . ASN A 1 289 ? 27.391 -1.253 -19.516 1 96.38 289 ASN A N 1
ATOM 2377 C CA . ASN A 1 289 ? 26.5 -0.997 -18.375 1 96.38 289 ASN A CA 1
ATOM 2378 C C . ASN A 1 289 ? 27.281 -0.474 -17.172 1 96.38 289 ASN A C 1
ATOM 2380 O O . ASN A 1 289 ? 26.828 0.436 -16.484 1 96.38 289 ASN A O 1
ATOM 2384 N N . PHE A 1 290 ? 28.438 -1.039 -17.016 1 96.44 290 PHE A N 1
ATOM 2385 C CA . PHE A 1 290 ? 29.219 -0.611 -15.867 1 96.44 290 PHE A CA 1
ATOM 2386 C C . PHE A 1 290 ? 29.656 0.843 -16.016 1 96.44 290 PHE A C 1
ATOM 2388 O O . PHE A 1 290 ? 29.672 1.595 -15.039 1 96.44 290 PHE A O 1
ATOM 2395 N N . ILE A 1 291 ? 29.953 1.195 -17.203 1 95.75 291 ILE A N 1
ATOM 2396 C CA . ILE A 1 291 ? 30.344 2.572 -17.484 1 95.75 291 ILE A CA 1
ATOM 2397 C C . ILE A 1 291 ? 29.156 3.504 -17.234 1 95.75 291 ILE A C 1
ATOM 2399 O O . ILE A 1 291 ? 29.312 4.555 -16.609 1 95.75 291 ILE A O 1
ATOM 2403 N N . GLU A 1 292 ? 28.062 3.113 -17.672 1 95.75 292 GLU A N 1
ATOM 2404 C CA . GLU A 1 292 ? 26.859 3.92 -17.5 1 95.75 292 GLU A CA 1
ATOM 2405 C C . GLU A 1 292 ? 26.5 4.062 -16.031 1 95.75 292 GLU A C 1
ATOM 2407 O O . GLU A 1 292 ? 26.125 5.148 -15.578 1 95.75 292 GLU A O 1
ATOM 2412 N N . ILE A 1 293 ? 26.547 2.996 -15.32 1 96.25 293 ILE A N 1
ATOM 2413 C CA . ILE A 1 293 ? 26.188 2.99 -13.906 1 96.25 293 ILE A CA 1
ATOM 2414 C C . ILE A 1 293 ? 27.141 3.896 -13.133 1 96.25 293 ILE A C 1
ATOM 2416 O O . ILE A 1 293 ? 26.703 4.691 -12.289 1 96.25 293 ILE A O 1
ATOM 2420 N N . ALA A 1 294 ? 28.391 3.748 -13.422 1 95.25 294 ALA A N 1
ATOM 2421 C CA . ALA A 1 294 ? 29.375 4.633 -12.789 1 95.25 294 ALA A CA 1
ATOM 2422 C C . ALA A 1 294 ? 29.062 6.098 -13.094 1 95.25 294 ALA A C 1
ATOM 2424 O O . ALA A 1 294 ? 29.172 6.957 -12.219 1 95.25 294 ALA A O 1
ATOM 2425 N N . GLY A 1 295 ? 28.703 6.324 -14.297 1 94 295 GLY A N 1
ATOM 2426 C CA . GLY A 1 295 ? 28.328 7.676 -14.695 1 94 295 GLY A CA 1
ATOM 2427 C C . GLY A 1 295 ? 27.125 8.203 -13.93 1 94 295 GLY A C 1
ATOM 2428 O O . GLY A 1 295 ? 27.094 9.367 -13.531 1 94 295 GLY A O 1
ATOM 2429 N N . ILE A 1 296 ? 26.141 7.391 -13.727 1 93.94 296 ILE A N 1
ATOM 2430 C CA . ILE A 1 296 ? 24.922 7.758 -13 1 93.94 296 ILE A CA 1
ATOM 2431 C C . ILE A 1 296 ? 25.281 8.156 -11.57 1 93.94 296 ILE A C 1
ATOM 2433 O O . ILE A 1 296 ? 24.797 9.172 -11.062 1 93.94 296 ILE A O 1
ATOM 2437 N N . ILE A 1 297 ? 26.094 7.395 -10.969 1 93.81 297 ILE A N 1
ATOM 2438 C CA . ILE A 1 297 ? 26.469 7.637 -9.578 1 93.81 297 ILE A CA 1
ATOM 2439 C C . ILE A 1 297 ? 27.297 8.922 -9.484 1 93.81 297 ILE A C 1
ATOM 2441 O O . ILE A 1 297 ? 27.094 9.734 -8.578 1 93.81 297 ILE A O 1
ATOM 2445 N N . ASN A 1 298 ? 28.172 9.117 -10.43 1 92.81 298 ASN A N 1
ATOM 2446 C CA . ASN A 1 298 ? 29.062 10.273 -10.406 1 92.81 298 ASN A CA 1
ATOM 2447 C C . ASN A 1 298 ? 28.312 11.562 -10.711 1 92.81 298 ASN A C 1
ATOM 2449 O O . ASN A 1 298 ? 28.656 12.625 -10.172 1 92.81 298 ASN A O 1
ATOM 2453 N N . LYS A 1 299 ? 27.375 11.516 -11.562 1 88.62 299 LYS A N 1
ATOM 2454 C CA . LYS A 1 299 ? 26.594 12.703 -11.883 1 88.62 299 LYS A CA 1
ATOM 2455 C C . LYS A 1 299 ? 25.672 13.086 -10.727 1 88.62 299 LYS A C 1
ATOM 2457 O O . LYS A 1 299 ? 25.469 14.273 -10.461 1 88.62 299 LYS A O 1
ATOM 2462 N N . ASN A 1 300 ? 25.172 12.141 -9.992 1 80.44 300 ASN A N 1
ATOM 2463 C CA . ASN A 1 300 ? 24.359 12.305 -8.789 1 80.44 300 ASN A CA 1
ATOM 2464 C C . ASN A 1 300 ? 23.25 13.32 -9 1 80.44 300 ASN A C 1
ATOM 2466 O O . ASN A 1 300 ? 23.094 14.242 -8.203 1 80.44 300 ASN A O 1
ATOM 2470 N N . ASN A 1 301 ? 22.453 13.164 -9.961 1 80.75 301 ASN A N 1
ATOM 2471 C CA . ASN A 1 301 ? 21.359 14.086 -10.266 1 80.75 301 ASN A CA 1
ATOM 2472 C C . ASN A 1 301 ? 20.188 13.883 -9.312 1 80.75 301 ASN A C 1
ATOM 2474 O O . ASN A 1 301 ? 19.75 12.75 -9.086 1 80.75 301 ASN A O 1
ATOM 2478 N N . ASN A 1 302 ? 19.797 14.961 -8.734 1 74.25 302 ASN A N 1
ATOM 2479 C CA . ASN A 1 302 ? 18.609 14.953 -7.906 1 74.25 302 ASN A CA 1
ATOM 2480 C C . ASN A 1 302 ? 17.344 15.109 -8.75 1 74.25 302 ASN A C 1
ATOM 2482 O O . ASN A 1 302 ? 17.172 16.125 -9.438 1 74.25 302 ASN A O 1
ATOM 2486 N N . PRO A 1 303 ? 16.516 14.219 -8.648 1 73.44 303 PRO A N 1
ATOM 2487 C CA . PRO A 1 303 ? 15.32 14.281 -9.5 1 73.44 303 PRO A CA 1
ATOM 2488 C C . PRO A 1 303 ? 14.398 15.453 -9.148 1 73.44 303 PRO A C 1
ATOM 2490 O O . PRO A 1 303 ? 13.562 15.852 -9.961 1 73.44 303 PRO A O 1
ATOM 2493 N N . TYR A 1 304 ? 14.445 15.945 -7.98 1 67.75 304 TYR A N 1
ATOM 2494 C CA . TYR A 1 304 ? 13.539 17.016 -7.586 1 67.75 304 TYR A CA 1
ATOM 2495 C C . TYR A 1 304 ? 14.188 18.391 -7.777 1 67.75 304 TYR A C 1
ATOM 2497 O O . TYR A 1 304 ? 13.586 19.422 -7.465 1 67.75 304 TYR A O 1
ATOM 2505 N N . LYS A 1 305 ? 15.375 18.484 -8.211 1 68.06 305 LYS A N 1
ATOM 2506 C CA . LYS A 1 305 ? 16.047 19.734 -8.547 1 68.06 305 LYS A CA 1
ATOM 2507 C C . LYS A 1 305 ? 16.141 19.906 -10.062 1 68.06 305 LYS A C 1
ATOM 2509 O O . LYS A 1 305 ? 16.203 18.938 -10.805 1 68.06 305 LYS A O 1
ATOM 2514 N N . MET B 1 1 ? -16.547 21.203 22.453 1 29.91 1 MET B N 1
ATOM 2515 C CA . MET B 1 1 ? -17.703 21.797 21.781 1 29.91 1 MET B CA 1
ATOM 2516 C C . MET B 1 1 ? -17.734 21.453 20.297 1 29.91 1 MET B C 1
ATOM 2518 O O . MET B 1 1 ? -18.797 21.406 19.688 1 29.91 1 MET B O 1
ATOM 2522 N N . GLN B 1 2 ? -16.422 21.391 19.719 1 36.44 2 GLN B N 1
ATOM 2523 C CA . GLN B 1 2 ? -16.484 20.969 18.312 1 36.44 2 GLN B CA 1
ATOM 2524 C C . GLN B 1 2 ? -17.125 19.594 18.188 1 36.44 2 GLN B C 1
ATOM 2526 O O . GLN B 1 2 ? -17.891 19.344 17.266 1 36.44 2 GLN B O 1
ATOM 2531 N N . ALA B 1 3 ? -16.688 18.734 19.016 1 37 3 ALA B N 1
ATOM 2532 C CA . ALA B 1 3 ? -17.391 17.453 19.031 1 37 3 ALA B CA 1
ATOM 2533 C C . ALA B 1 3 ? -18.859 17.641 19.438 1 37 3 ALA B C 1
ATOM 2535 O O . ALA B 1 3 ? -19.719 16.828 19.062 1 37 3 ALA B O 1
ATOM 2536 N N . LEU B 1 4 ? -19.047 18.562 20.281 1 34 4 LEU B N 1
ATOM 2537 C CA . LEU B 1 4 ? -20.422 18.75 20.719 1 34 4 LEU B CA 1
ATOM 2538 C C . LEU B 1 4 ? -21.297 19.312 19.594 1 34 4 LEU B C 1
ATOM 2540 O O . LEU B 1 4 ? -22.469 18.953 19.484 1 34 4 LEU B O 1
ATOM 2544 N N . LEU B 1 5 ? -20.734 20.266 18.781 1 39.56 5 LEU B N 1
ATOM 2545 C CA . LEU B 1 5 ? -21.516 20.844 17.688 1 39.56 5 LEU B CA 1
ATOM 2546 C C . LEU B 1 5 ? -21.422 19.984 16.438 1 39.56 5 LEU B C 1
ATOM 2548 O O . LEU B 1 5 ? -21.984 20.344 15.398 1 39.56 5 LEU B O 1
ATOM 2552 N N . GLN B 1 6 ? -20.578 19.141 16.406 1 43.06 6 GLN B N 1
ATOM 2553 C CA . GLN B 1 6 ? -20.469 18.297 15.211 1 43.06 6 GLN B CA 1
ATOM 2554 C C . GLN B 1 6 ? -21.719 17.438 15.031 1 43.06 6 GLN B C 1
ATOM 2556 O O . GLN B 1 6 ? -22.016 17 13.922 1 43.06 6 GLN B O 1
ATOM 2561 N N . HIS B 1 7 ? -22.359 17.047 16.141 1 40.47 7 HIS B N 1
ATOM 2562 C CA . HIS B 1 7 ? -23.594 16.297 15.938 1 40.47 7 HIS B CA 1
ATOM 2563 C C . HIS B 1 7 ? -24.766 17.234 15.695 1 40.47 7 HIS B C 1
ATOM 2565 O O . HIS B 1 7 ? -24.859 18.297 16.312 1 40.47 7 HIS B O 1
ATOM 2571 N N . LYS B 1 8 ? -25.422 17.219 14.562 1 46.69 8 LYS B N 1
ATOM 2572 C CA . LYS B 1 8 ? -26.609 17.984 14.164 1 46.69 8 LYS B CA 1
ATOM 2573 C C . LYS B 1 8 ? -27.531 18.219 15.352 1 46.69 8 LYS B C 1
ATOM 2575 O O . LYS B 1 8 ? -28.078 19.312 15.516 1 46.69 8 LYS B O 1
ATOM 2580 N N . THR B 1 9 ? -27.719 17.234 16.062 1 48.91 9 THR B N 1
ATOM 2581 C CA . THR B 1 9 ? -28.703 17.312 17.125 1 48.91 9 THR B CA 1
ATOM 2582 C C . THR B 1 9 ? -28.234 18.266 18.234 1 48.91 9 THR B C 1
ATOM 2584 O O . THR B 1 9 ? -29.031 19 18.812 1 48.91 9 THR B O 1
ATOM 2587 N N . ASN B 1 10 ? -27.047 18.172 18.469 1 48.31 10 ASN B N 1
ATOM 2588 C CA . ASN B 1 10 ? -26.562 19 19.562 1 48.31 10 ASN B CA 1
ATOM 2589 C C . ASN B 1 10 ? -26.562 20.484 19.188 1 48.31 10 ASN B C 1
ATOM 2591 O O . ASN B 1 10 ? -26.734 21.344 20.047 1 48.31 10 ASN B O 1
ATOM 2595 N N . ARG B 1 11 ? -26.562 20.609 17.875 1 53.41 11 ARG B N 1
ATOM 2596 C CA . ARG B 1 11 ? -26.656 21.984 17.375 1 53.41 11 ARG B CA 1
ATOM 2597 C C . ARG B 1 11 ? -28.031 22.562 17.672 1 53.41 11 ARG B C 1
ATOM 2599 O O . ARG B 1 11 ? -28.141 23.734 18.062 1 53.41 11 ARG B O 1
ATOM 2606 N N . LYS B 1 12 ? -28.875 21.766 17.406 1 55.41 12 LYS B N 1
ATOM 2607 C CA . LYS B 1 12 ? -30.25 22.234 17.641 1 55.41 12 LYS B CA 1
ATOM 2608 C C . LYS B 1 12 ? -30.5 22.516 19.109 1 55.41 12 LYS B C 1
ATOM 2610 O O . LYS B 1 12 ? -31.156 23.5 19.453 1 55.41 12 LYS B O 1
ATOM 2615 N N . HIS B 1 13 ? -29.984 21.688 19.891 1 53.69 13 HIS B N 1
ATOM 2616 C CA . HIS B 1 13 ? -30.188 21.891 21.312 1 53.69 13 HIS B CA 1
ATOM 2617 C C . HIS B 1 13 ? -29.438 23.125 21.812 1 53.69 13 HIS B C 1
ATOM 2619 O O . HIS B 1 13 ? -29.953 23.875 22.641 1 53.69 13 HIS B O 1
ATOM 2625 N N . PHE B 1 14 ? -28.328 23.25 21.156 1 54.16 14 PHE B N 1
ATOM 2626 C CA . PHE B 1 14 ? -27.562 24.422 21.547 1 54.16 14 PHE B CA 1
ATOM 2627 C C . PHE B 1 14 ? -28.25 25.703 21.109 1 54.16 14 PHE B C 1
ATOM 2629 O O . PHE B 1 14 ? -28.375 26.656 21.891 1 54.16 14 PHE B O 1
ATOM 2636 N N . LEU B 1 15 ? -28.766 25.656 19.969 1 58.47 15 LEU B N 1
ATOM 2637 C CA . LEU B 1 15 ? -29.469 26.828 19.469 1 58.47 15 LEU B CA 1
ATOM 2638 C C . LEU B 1 15 ? -30.766 27.062 20.25 1 58.47 15 LEU B C 1
ATOM 2640 O O . LEU B 1 15 ? -31.125 28.203 20.516 1 58.47 15 LEU B O 1
ATOM 2644 N N . LEU B 1 16 ? -31.312 26.016 20.688 1 59.88 16 LEU B N 1
ATOM 2645 C CA . LEU B 1 16 ? -32.531 26.125 21.484 1 59.88 16 LEU B CA 1
ATOM 2646 C C . LEU B 1 16 ? -32.25 26.703 22.859 1 59.88 16 LEU B C 1
ATOM 2648 O O . LEU B 1 16 ? -33 27.531 23.375 1 59.88 16 LEU B O 1
ATOM 2652 N N . ILE B 1 17 ? -31.188 26.312 23.406 1 57.84 17 ILE B N 1
ATOM 2653 C CA . ILE B 1 17 ? -30.828 26.797 24.734 1 57.84 17 ILE B CA 1
ATOM 2654 C C . ILE B 1 17 ? -30.453 28.281 24.672 1 57.84 17 ILE B C 1
ATOM 2656 O O . ILE B 1 17 ? -30.844 29.078 25.531 1 57.84 17 ILE B O 1
ATOM 2660 N N . VAL B 1 18 ? -29.812 28.547 23.578 1 58.53 18 VAL B N 1
ATOM 2661 C CA . VAL B 1 18 ? -29.422 29.953 23.406 1 58.53 18 VAL B CA 1
ATOM 2662 C C . VAL B 1 18 ? -30.672 30.797 23.141 1 58.53 18 VAL B C 1
ATOM 2664 O O . VAL B 1 18 ? -30.797 31.906 23.672 1 58.53 18 VAL B O 1
ATOM 2667 N N . ALA B 1 19 ? -31.578 30.234 22.406 1 60.06 19 ALA B N 1
ATOM 2668 C CA . ALA B 1 19 ? -32.844 30.922 22.141 1 60.06 19 ALA B CA 1
ATOM 2669 C C . ALA B 1 19 ? -33.656 31.078 23.422 1 60.06 19 ALA B C 1
ATOM 2671 O O . ALA B 1 19 ? -34.25 32.125 23.641 1 60.06 19 ALA B O 1
ATOM 2672 N N . LEU B 1 20 ? -33.688 30.125 24.234 1 59.44 20 LEU B N 1
ATOM 2673 C CA . LEU B 1 20 ? -34.438 30.188 25.484 1 59.44 20 LEU B CA 1
ATOM 2674 C C . LEU B 1 20 ? -33.812 31.188 26.453 1 59.44 20 LEU B C 1
ATOM 2676 O O . LEU B 1 20 ? -34.531 31.906 27.141 1 59.44 20 LEU B O 1
ATOM 2680 N N . LEU B 1 21 ? -32.562 31.188 26.422 1 58.88 21 LEU B N 1
ATOM 2681 C CA . LEU B 1 21 ? -31.875 32.156 27.266 1 58.88 21 LEU B CA 1
ATOM 2682 C C . LEU B 1 21 ? -32.125 33.594 26.797 1 58.88 21 LEU B C 1
ATOM 2684 O O . LEU B 1 21 ? -32.344 34.469 27.625 1 58.88 21 LEU B O 1
ATOM 2688 N N . PHE B 1 22 ? -32.188 33.656 25.484 1 60.31 22 PHE B N 1
ATOM 2689 C CA . PHE B 1 22 ? -32.531 34.969 24.922 1 60.31 22 PHE B CA 1
ATOM 2690 C C . PHE B 1 22 ? -33.938 35.344 25.266 1 60.31 22 PHE B C 1
ATOM 2692 O O . PHE B 1 22 ? -34.219 36.5 25.609 1 60.31 22 PHE B O 1
ATOM 2699 N N . LEU B 1 23 ? -34.812 34.406 25.219 1 61.16 23 LEU B N 1
ATOM 2700 C CA . LEU B 1 23 ? -36.188 34.656 25.562 1 61.16 23 LEU B CA 1
ATOM 2701 C C . LEU B 1 23 ? -36.344 35 27.031 1 61.16 23 LEU B C 1
ATOM 2703 O O . LEU B 1 23 ? -37.125 35.875 27.391 1 61.16 23 LEU B O 1
ATOM 2707 N N . LEU B 1 24 ? -35.656 34.375 27.844 1 60.62 24 LEU B N 1
ATOM 2708 C CA . LEU B 1 24 ? -35.688 34.625 29.281 1 60.62 24 LEU B CA 1
ATOM 2709 C C . LEU B 1 24 ? -35.188 36.031 29.578 1 60.62 24 LEU B C 1
ATOM 2711 O O . LEU B 1 24 ? -35.781 36.75 30.391 1 60.62 24 LEU B O 1
ATOM 2715 N N . ILE B 1 25 ? -34.219 36.375 28.875 1 59.38 25 ILE B N 1
ATOM 2716 C CA . ILE B 1 25 ? -33.688 37.719 29.094 1 59.38 25 ILE B CA 1
ATOM 2717 C C . ILE B 1 25 ? -34.656 38.781 28.594 1 59.38 25 ILE B C 1
ATOM 2719 O O . ILE B 1 25 ? -34.875 39.812 29.234 1 59.38 25 ILE B O 1
ATOM 2723 N N . MET B 1 26 ? -35.312 38.375 27.547 1 59.31 26 MET B N 1
ATOM 2724 C CA . MET B 1 26 ? -36.312 39.312 26.984 1 59.31 26 MET B CA 1
ATOM 2725 C C . MET B 1 26 ? -37.5 39.406 27.906 1 59.31 26 MET B C 1
ATOM 2727 O O . MET B 1 26 ? -38.062 40.5 28.078 1 59.31 26 MET B O 1
ATOM 2731 N N . VAL B 1 27 ? -37.938 38.375 28.516 1 58.78 27 VAL B N 1
ATOM 2732 C CA . VAL B 1 27 ? -39.062 38.406 29.438 1 58.78 27 VAL B CA 1
ATOM 2733 C C . VAL B 1 27 ? -38.719 39.188 30.688 1 58.78 27 VAL B C 1
ATOM 2735 O O . VAL B 1 27 ? -39.531 39.969 31.188 1 58.78 27 VAL B O 1
ATOM 2738 N N . ILE B 1 28 ? -37.531 39.062 31.109 1 57.06 28 ILE B N 1
ATOM 2739 C CA . ILE B 1 28 ? -37.125 39.812 32.281 1 57.06 28 ILE B CA 1
ATOM 2740 C C . ILE B 1 28 ? -37.062 41.281 31.969 1 57.06 28 ILE B C 1
ATOM 2742 O O . ILE B 1 28 ? -37.5 42.125 32.781 1 57.06 28 ILE B O 1
ATOM 2746 N N . ARG B 1 29 ? -36.75 41.562 30.828 1 56.31 29 ARG B N 1
ATOM 2747 C CA . ARG B 1 29 ? -36.656 42.969 30.422 1 56.31 29 ARG B CA 1
ATOM 2748 C C . ARG B 1 29 ? -38.062 43.594 30.266 1 56.31 29 ARG B C 1
ATOM 2750 O O . ARG B 1 29 ? -38.25 44.75 30.609 1 56.31 29 ARG B O 1
ATOM 2757 N N . ILE B 1 30 ? -38.906 42.875 29.688 1 57.66 30 ILE B N 1
ATOM 2758 C CA . ILE B 1 30 ? -40.219 43.406 29.375 1 57.66 30 ILE B CA 1
ATOM 2759 C C . ILE B 1 30 ? -41.094 43.438 30.641 1 57.66 30 ILE B C 1
ATOM 2761 O O . ILE B 1 30 ? -41.812 44.375 30.875 1 57.66 30 ILE B O 1
ATOM 2765 N N . PHE B 1 31 ? -40.969 42.438 31.438 1 52.56 31 PHE B N 1
ATOM 2766 C CA . PHE B 1 31 ? -41.906 42.344 32.562 1 52.56 31 PHE B CA 1
ATOM 2767 C C . PHE B 1 31 ? -41.312 42.906 33.812 1 52.56 31 PHE B C 1
ATOM 2769 O O . PHE B 1 31 ? -42.031 43.469 34.656 1 52.56 31 PHE B O 1
ATOM 2776 N N . VAL B 1 32 ? -40.031 42.688 33.969 1 50.94 32 VAL B N 1
ATOM 2777 C CA . VAL B 1 32 ? -39.469 43.062 35.281 1 50.94 32 VAL B CA 1
ATOM 2778 C C . VAL B 1 32 ? -39 44.531 35.25 1 50.94 32 VAL B C 1
ATOM 2780 O O . VAL B 1 32 ? -39.188 45.25 36.219 1 50.94 32 VAL B O 1
ATOM 2783 N N . MET B 1 33 ? -38.5 44.969 34.062 1 50.53 33 MET B N 1
ATOM 2784 C CA . MET B 1 33 ? -37.844 46.281 34.062 1 50.53 33 MET B CA 1
ATOM 2785 C C . MET B 1 33 ? -38.906 47.406 34.062 1 50.53 33 MET B C 1
ATOM 2787 O O . MET B 1 33 ? -38.719 48.438 34.719 1 50.53 33 MET B O 1
ATOM 2791 N N . PRO B 1 34 ? -39.938 47.312 33.219 1 51.09 34 PRO B N 1
ATOM 2792 C CA . PRO B 1 34 ? -40.844 48.469 33.281 1 51.09 34 PRO B CA 1
ATOM 2793 C C . PRO B 1 34 ? -41.5 48.594 34.656 1 51.09 34 PRO B C 1
ATOM 2795 O O . PRO B 1 34 ? -41.875 49.719 35.062 1 51.09 34 PRO B O 1
ATOM 2798 N N . GLN B 1 35 ? -41.656 47.562 35.312 1 48.97 35 GLN B N 1
ATOM 2799 C CA . GLN B 1 35 ? -42.312 47.719 36.594 1 48.97 35 GLN B CA 1
ATOM 2800 C C . GLN B 1 35 ? -41.469 48.562 37.531 1 48.97 35 GLN B C 1
ATOM 2802 O O . GLN B 1 35 ? -42 49.281 38.375 1 48.97 35 GLN B O 1
ATOM 2807 N N . TYR B 1 36 ? -40.188 48.469 37.344 1 46.78 36 TYR B N 1
ATOM 2808 C CA . TYR B 1 36 ? -39.375 49.281 38.25 1 46.78 36 TYR B CA 1
ATOM 2809 C C . TYR B 1 36 ? -39.188 50.688 37.688 1 46.78 36 TYR B C 1
ATOM 2811 O O . TYR B 1 36 ? -38.812 51.594 38.438 1 46.78 36 TYR B O 1
ATOM 2819 N N . HIS B 1 37 ? -39.344 50.875 36.406 1 48.41 37 HIS B N 1
ATOM 2820 C CA . HIS B 1 37 ? -39.281 52.25 35.875 1 48.41 37 HIS B CA 1
ATOM 2821 C C . HIS B 1 37 ? -40.562 53 36.219 1 48.41 37 HIS B C 1
ATOM 2823 O O . HIS B 1 37 ? -40.625 54.219 36 1 48.41 37 HIS B O 1
ATOM 2829 N N . ALA B 1 38 ? -41.656 52.406 36.344 1 44.72 38 ALA B N 1
ATOM 2830 C CA . ALA B 1 38 ? -42.812 53.188 36.719 1 44.72 38 ALA B CA 1
ATOM 2831 C C . ALA B 1 38 ? -42.562 53.969 38 1 44.72 38 ALA B C 1
ATOM 2833 O O . ALA B 1 38 ? -43.406 54.781 38.406 1 44.72 38 ALA B O 1
ATOM 2834 N N . ILE B 1 39 ? -41.688 53.438 38.906 1 43.03 39 ILE B N 1
ATOM 2835 C CA . ILE B 1 39 ? -41.469 54.281 40.062 1 43.03 39 ILE B CA 1
ATOM 2836 C C . ILE B 1 39 ? -40.625 55.5 39.688 1 43.03 39 ILE B C 1
ATOM 2838 O O . ILE B 1 39 ? -39.75 55.406 38.812 1 43.03 39 ILE B O 1
ATOM 2842 N N . SER B 1 40 ? -40.875 56.781 40.156 1 45.31 40 SER B N 1
ATOM 2843 C CA . SER B 1 40 ? -40.281 58.094 39.875 1 45.31 40 SER B CA 1
ATOM 2844 C C . SER B 1 40 ? -38.781 57.938 39.531 1 45.31 40 SER B C 1
ATOM 2846 O O . SER B 1 40 ? -38.062 57.188 40.188 1 45.31 40 SER B O 1
ATOM 2848 N N . PRO B 1 41 ? -38.375 58.156 38.219 1 48 41 PRO B N 1
ATOM 2849 C CA . PRO B 1 41 ? -37.031 58.062 37.688 1 48 41 PRO B CA 1
ATOM 2850 C C . PRO B 1 41 ? -35.969 58.375 38.75 1 48 41 PRO B C 1
ATOM 2852 O O . PRO B 1 41 ? -34.812 57.938 38.625 1 48 41 PRO B O 1
ATOM 2855 N N . SER B 1 42 ? -36.25 59.281 39.688 1 49 42 SER B N 1
ATOM 2856 C CA . SER B 1 42 ? -35.375 59.719 40.75 1 49 42 SER B CA 1
ATOM 2857 C C . SER B 1 42 ? -35.094 58.594 41.75 1 49 42 SER B C 1
ATOM 2859 O O . SER B 1 42 ? -34.062 58.562 42.375 1 49 42 SER B O 1
ATOM 2861 N N . GLU B 1 43 ? -36.156 57.719 42.156 1 52.91 43 GLU B N 1
ATOM 2862 C CA . GLU B 1 43 ? -35.969 56.844 43.312 1 52.91 43 GLU B CA 1
ATOM 2863 C C . GLU B 1 43 ? -35.625 55.438 42.844 1 52.91 43 GLU B C 1
ATOM 2865 O O . GLU B 1 43 ? -35.719 54.5 43.656 1 52.91 43 GLU B O 1
ATOM 2870 N N . THR B 1 44 ? -35.531 55.125 41.656 1 52.59 44 THR B N 1
ATOM 2871 C CA . THR B 1 44 ? -35.156 53.75 41.375 1 52.59 44 THR B CA 1
ATOM 2872 C C . THR B 1 44 ? -33.75 53.438 41.906 1 52.59 44 THR B C 1
ATOM 2874 O O . THR B 1 44 ? -32.812 54.219 41.656 1 52.59 44 THR B O 1
ATOM 2877 N N . PRO B 1 45 ? -33.625 52.625 43.031 1 53.69 45 PRO B N 1
ATOM 2878 C CA . PRO B 1 45 ? -32.312 52.344 43.625 1 53.69 45 PRO B CA 1
ATOM 2879 C C . PRO B 1 45 ? -31.25 52 42.594 1 53.69 45 PRO B C 1
ATOM 2881 O O . PRO B 1 45 ? -31.578 51.438 41.562 1 53.69 45 PRO B O 1
ATOM 2884 N N . GLU B 1 46 ? -30.156 52.719 42.719 1 57.25 46 GLU B N 1
ATOM 2885 C CA . GLU B 1 46 ? -28.953 52.594 41.875 1 57.25 46 GLU B CA 1
ATOM 2886 C C . GLU B 1 46 ? -28.656 51.156 41.531 1 57.25 46 GLU B C 1
ATOM 2888 O O . GLU B 1 46 ? -28.188 50.844 40.438 1 57.25 46 GLU B O 1
ATOM 2893 N N . TYR B 1 47 ? -29.219 50.219 42.406 1 53.88 47 TYR B N 1
ATOM 2894 C CA . TYR B 1 47 ? -28.859 48.844 42.188 1 53.88 47 TYR B CA 1
ATOM 2895 C C . TYR B 1 47 ? -29.688 48.219 41.062 1 53.88 47 TYR B C 1
ATOM 2897 O O . TYR B 1 47 ? -29.203 47.344 40.344 1 53.88 47 TYR B O 1
ATOM 2905 N N . ILE B 1 48 ? -30.844 48.812 40.938 1 57 48 ILE B N 1
ATOM 2906 C CA . ILE B 1 48 ? -31.688 48.25 39.875 1 57 48 ILE B CA 1
ATOM 2907 C C . ILE B 1 48 ? -31.156 48.719 38.5 1 57 48 ILE B C 1
ATOM 2909 O O . ILE B 1 48 ? -31.156 47.906 37.562 1 57 48 ILE B O 1
ATOM 2913 N N . LYS B 1 49 ? -30.75 49.938 38.562 1 58.62 49 LYS B N 1
ATOM 2914 C CA . LYS B 1 49 ? -30.141 50.438 37.344 1 58.62 49 LYS B CA 1
ATOM 2915 C C . LYS B 1 49 ? -28.891 49.625 36.969 1 58.62 49 LYS B C 1
ATOM 2917 O O . LYS B 1 49 ? -28.641 49.344 35.812 1 58.62 49 LYS B O 1
ATOM 2922 N N . TYR B 1 50 ? -28.234 49.188 38 1 56.06 50 TYR B N 1
ATOM 2923 C CA . TYR B 1 50 ? -27.047 48.375 37.781 1 56.06 50 TYR B CA 1
ATOM 2924 C C . TYR B 1 50 ? -27.406 47 37.25 1 56.06 50 TYR B C 1
ATOM 2926 O O . TYR B 1 50 ? -26.75 46.469 36.344 1 56.06 50 TYR B O 1
ATOM 2934 N N . ILE B 1 51 ? -28.516 46.562 37.75 1 55.56 51 ILE B N 1
ATOM 2935 C CA . ILE B 1 51 ? -28.938 45.219 37.344 1 55.56 51 ILE B CA 1
ATOM 2936 C C . ILE B 1 51 ? -29.453 45.281 35.906 1 55.56 51 ILE B C 1
ATOM 2938 O O . ILE B 1 51 ? -29.188 44.375 35.125 1 55.56 51 ILE B O 1
ATOM 2942 N N . GLU B 1 52 ? -30.031 46.344 35.562 1 60.28 52 GLU B N 1
ATOM 2943 C CA . GLU B 1 52 ? -30.516 46.5 34.188 1 60.28 52 GLU B CA 1
ATOM 2944 C C . GLU B 1 52 ? -29.344 46.594 33.219 1 60.28 52 GLU B C 1
ATOM 2946 O O . GLU B 1 52 ? -29.406 46 32.125 1 60.28 52 GLU B O 1
ATOM 2951 N N . ASN B 1 53 ? -28.391 47.25 33.719 1 59.25 53 ASN B N 1
ATOM 2952 C CA . ASN B 1 53 ? -27.203 47.375 32.875 1 59.25 53 ASN B CA 1
ATOM 2953 C C . ASN B 1 53 ? -26.484 46.062 32.688 1 59.25 53 ASN B C 1
ATOM 2955 O O . ASN B 1 53 ? -25.984 45.75 31.594 1 59.25 53 ASN B O 1
ATOM 2959 N N . ILE B 1 54 ? -26.516 45.312 33.719 1 56.12 54 ILE B N 1
ATOM 2960 C CA . ILE B 1 54 ? -25.875 44 33.656 1 56.12 54 ILE B CA 1
ATOM 2961 C C . ILE B 1 54 ? -26.672 43.094 32.719 1 56.12 54 ILE B C 1
ATOM 2963 O O . ILE B 1 54 ? -26.094 42.375 31.906 1 56.12 54 ILE B O 1
ATOM 2967 N N . LEU B 1 55 ? -27.938 43.219 32.844 1 56.88 55 LEU B N 1
ATOM 2968 C CA . LEU B 1 55 ? -28.797 42.344 32.031 1 56.88 55 LEU B CA 1
ATOM 2969 C C . LEU B 1 55 ? -28.719 42.719 30.562 1 56.88 55 LEU B C 1
ATOM 2971 O O . LEU B 1 55 ? -28.719 41.844 29.703 1 56.88 55 LEU B O 1
ATOM 2975 N N . ASP B 1 56 ? -28.609 43.969 30.297 1 59.72 56 ASP B N 1
ATOM 2976 C CA . ASP B 1 56 ? -28.484 44.438 28.906 1 59.72 56 ASP B CA 1
ATOM 2977 C C . ASP B 1 56 ? -27.156 44.031 28.312 1 59.72 56 ASP B C 1
ATOM 2979 O O . ASP B 1 56 ? -27.094 43.594 27.156 1 59.72 56 ASP B O 1
ATOM 2983 N N . ASN B 1 57 ? -26.203 44.125 29.109 1 57.84 57 ASN B N 1
ATOM 2984 C CA . ASN B 1 57 ? -24.875 43.75 28.641 1 57.84 57 ASN B CA 1
ATOM 2985 C C . ASN B 1 57 ? -24.797 42.25 28.406 1 57.84 57 ASN B C 1
ATOM 2987 O O . ASN B 1 57 ? -24.156 41.781 27.453 1 57.84 57 ASN B O 1
ATOM 2991 N N . LEU B 1 58 ? -25.453 41.531 29.219 1 55.56 58 LEU B N 1
ATOM 2992 C CA . LEU B 1 58 ? -25.484 40.094 29.047 1 55.56 58 LEU B CA 1
ATOM 2993 C C . LEU B 1 58 ? -26.25 39.688 27.797 1 55.56 58 LEU B C 1
ATOM 2995 O O . LEU B 1 58 ? -25.844 38.781 27.078 1 55.56 58 LEU B O 1
ATOM 2999 N N . THR B 1 59 ? -27.297 40.406 27.562 1 56 59 THR B N 1
ATOM 3000 C CA . THR B 1 59 ? -28.094 40.125 26.375 1 56 59 THR B CA 1
ATOM 3001 C C . THR B 1 59 ? -27.328 40.438 25.109 1 56 59 THR B C 1
ATOM 3003 O O . THR B 1 59 ? -27.344 39.656 24.141 1 56 59 THR B O 1
ATOM 3006 N N . THR B 1 60 ? -26.719 41.594 25.109 1 56.38 60 THR B N 1
ATOM 3007 C CA . THR B 1 60 ? -25.953 41.969 23.922 1 56.38 60 THR B CA 1
ATOM 3008 C C . THR B 1 60 ? -24.781 41 23.703 1 56.38 60 THR B C 1
ATOM 3010 O O . THR B 1 60 ? -24.484 40.625 22.578 1 56.38 60 THR B O 1
ATOM 3013 N N . SER B 1 61 ? -24.172 40.688 24.812 1 56.06 61 SER B N 1
ATOM 3014 C CA . SER B 1 61 ? -23.031 39.781 24.703 1 56.06 61 SER B CA 1
ATOM 3015 C C . SER B 1 61 ? -23.469 38.406 24.219 1 56.06 61 SER B C 1
ATOM 3017 O O . SER B 1 61 ? -22.781 37.781 23.422 1 56.06 61 SER B O 1
ATOM 3019 N N . LEU B 1 62 ? -24.609 38 24.703 1 55.41 62 LEU B N 1
ATOM 3020 C CA . LEU B 1 62 ? -25.141 36.719 24.281 1 55.41 62 LEU B CA 1
ATOM 3021 C C . LEU B 1 62 ? -25.531 36.75 22.812 1 55.41 62 LEU B C 1
ATOM 3023 O O . LEU B 1 62 ? -25.266 35.781 22.062 1 55.41 62 LEU B O 1
ATOM 3027 N N . PHE B 1 63 ? -26.047 37.781 22.406 1 54.12 63 PHE B N 1
ATOM 3028 C CA . PHE B 1 63 ? -26.438 37.938 21 1 54.12 63 PHE B CA 1
ATOM 3029 C C . PHE B 1 63 ? -25.219 37.938 20.094 1 54.12 63 PHE B C 1
ATOM 3031 O O . PHE B 1 63 ? -25.203 37.25 19.062 1 54.12 63 PHE B O 1
ATOM 3038 N N . VAL B 1 64 ? -24.25 38.688 20.406 1 55.75 64 VAL B N 1
ATOM 3039 C CA . VAL B 1 64 ? -23.047 38.781 19.562 1 55.75 64 VAL B CA 1
ATOM 3040 C C . VAL B 1 64 ? -22.328 37.438 19.547 1 55.75 64 VAL B C 1
ATOM 3042 O O . VAL B 1 64 ? -21.859 37 18.5 1 55.75 64 VAL B O 1
ATOM 3045 N N . SER B 1 65 ? -22.344 36.812 20.688 1 54.16 65 SER B N 1
ATOM 3046 C CA . SER B 1 65 ? -21.688 35.531 20.766 1 54.16 65 SER B CA 1
ATOM 3047 C C . SER B 1 65 ? -22.406 34.5 19.891 1 54.16 65 SER B C 1
ATOM 3049 O O . SER B 1 65 ? -21.766 33.688 19.219 1 54.16 65 SER B O 1
ATOM 3051 N N . VAL B 1 66 ? -23.656 34.594 19.922 1 54.62 66 VAL B N 1
ATOM 3052 C CA . VAL B 1 66 ? -24.438 33.656 19.109 1 54.62 66 VAL B CA 1
ATOM 3053 C C . VAL B 1 66 ? -24.25 34 17.625 1 54.62 66 VAL B C 1
ATOM 3055 O O . VAL B 1 66 ? -24.125 33.094 16.797 1 54.62 66 VAL B O 1
ATOM 3058 N N . PHE B 1 67 ? -24.219 35.219 17.297 1 51 67 PHE B N 1
ATOM 3059 C CA . PHE B 1 67 ? -24.016 35.625 15.906 1 51 67 PHE B CA 1
ATOM 3060 C C . PHE B 1 67 ? -22.641 35.188 15.406 1 51 67 PHE B C 1
ATOM 3062 O O . PHE B 1 67 ? -22.516 34.688 14.281 1 51 67 PHE B O 1
ATOM 3069 N N . ILE B 1 68 ? -21.719 35.438 16.172 1 52.12 68 ILE B N 1
ATOM 3070 C CA . ILE B 1 68 ? -20.359 35.031 15.781 1 52.12 68 ILE B CA 1
ATOM 3071 C C . ILE B 1 68 ? -20.297 33.531 15.648 1 52.12 68 ILE B C 1
ATOM 3073 O O . ILE B 1 68 ? -19.688 33 14.703 1 52.12 68 ILE B O 1
ATOM 3077 N N . GLY B 1 69 ? -20.844 32.938 16.625 1 51.31 69 GLY B N 1
ATOM 3078 C CA . GLY B 1 69 ? -20.891 31.484 16.547 1 51.31 69 GLY B CA 1
ATOM 3079 C C . GLY B 1 69 ? -21.578 30.969 15.297 1 51.31 69 GLY B C 1
ATOM 3080 O O . GLY B 1 69 ? -21.094 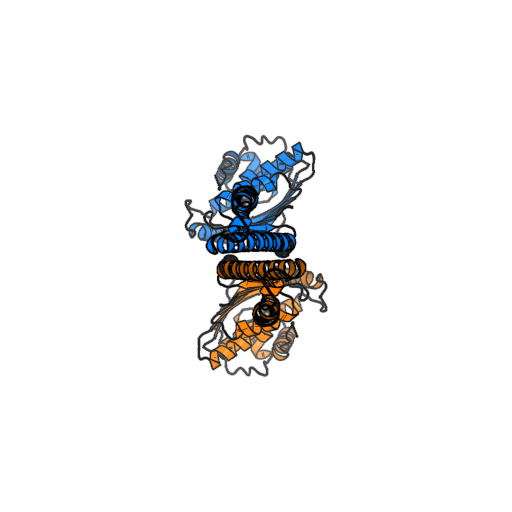30.047 14.633 1 51.31 69 GLY B O 1
ATOM 3081 N N . LEU B 1 70 ? -22.656 31.656 15.055 1 49.53 70 LEU B N 1
ATOM 3082 C CA . LEU B 1 70 ? -23.375 31.312 13.836 1 49.53 70 LEU B CA 1
ATOM 3083 C C . LEU B 1 70 ? -22.547 31.641 12.602 1 49.53 70 LEU B C 1
ATOM 3085 O O . LEU B 1 70 ? -22.531 30.875 11.633 1 49.53 70 LEU B O 1
ATOM 3089 N N . PHE B 1 71 ? -22 32.781 12.555 1 44.19 71 PHE B N 1
ATOM 3090 C CA . PHE B 1 71 ? -21.156 33.188 11.445 1 44.19 71 PHE B CA 1
ATOM 3091 C C . PHE B 1 71 ? -20 32.219 11.258 1 44.19 71 PHE B C 1
ATOM 3093 O O . PHE B 1 71 ? -19.703 31.797 10.133 1 44.19 71 PHE B O 1
ATOM 3100 N N . LEU B 1 72 ? -19.375 32 12.297 1 47.44 72 LEU B N 1
ATOM 3101 C CA . LEU B 1 72 ? -18.281 31.047 12.219 1 47.44 72 LEU B CA 1
ATOM 3102 C C . LEU B 1 72 ? -18.797 29.688 11.742 1 47.44 72 LEU B C 1
ATOM 3104 O O . LEU B 1 72 ? -18.125 29 10.969 1 47.44 72 LEU B O 1
ATOM 3108 N N . PHE B 1 73 ? -19.859 29.438 12.266 1 44.94 73 PHE B N 1
ATOM 3109 C CA . PHE B 1 73 ? -20.5 28.188 11.828 1 44.94 73 PHE B CA 1
ATOM 3110 C C . PHE B 1 73 ? -20.844 28.25 10.352 1 44.94 73 PHE B C 1
ATOM 3112 O O . PHE B 1 73 ? -20.672 27.266 9.625 1 44.94 73 PHE B O 1
ATOM 3119 N N . TYR B 1 74 ? -21.438 29.359 10.102 1 41.59 74 TYR B N 1
ATOM 3120 C CA . TYR B 1 74 ? -21.812 29.484 8.695 1 41.59 74 TYR B CA 1
ATOM 3121 C C . TYR B 1 74 ? -20.578 29.641 7.816 1 41.59 74 TYR B C 1
ATOM 3123 O O . TYR B 1 74 ? -20.562 29.172 6.672 1 41.59 74 TYR B O 1
ATOM 3131 N N . ILE B 1 75 ? -19.703 30.406 8.352 1 37.97 75 ILE B N 1
ATOM 3132 C CA . ILE B 1 75 ? -18.484 30.578 7.559 1 37.97 75 ILE B CA 1
ATOM 3133 C C . ILE B 1 75 ? -17.594 29.359 7.73 1 37.97 75 ILE B C 1
ATOM 3135 O O . ILE B 1 75 ? -16.734 29.094 6.891 1 37.97 75 ILE B O 1
ATOM 3139 N N . GLU B 1 76 ? -17.734 28.891 8.977 1 38.69 76 GLU B N 1
ATOM 3140 C CA . GLU B 1 76 ? -16.953 27.656 9.016 1 38.69 76 GLU B CA 1
ATOM 3141 C C . GLU B 1 76 ? -17.234 26.781 7.793 1 38.69 76 GLU B C 1
ATOM 3143 O O . GLU B 1 76 ? -18.375 26.344 7.582 1 38.69 76 GLU B O 1
ATOM 3148 N N . VAL B 1 77 ? -16.625 27.188 6.734 1 37 77 VAL B N 1
ATOM 3149 C CA . VAL B 1 77 ? -16.609 26.25 5.625 1 37 77 VAL B CA 1
ATOM 3150 C C . VAL B 1 77 ? -16.469 24.828 6.156 1 37 77 VAL B C 1
ATOM 3152 O O . VAL B 1 77 ? -15.586 24.547 6.973 1 37 77 VAL B O 1
ATOM 3155 N N . PRO B 1 78 ? -17.578 24.172 6.441 1 38.22 78 PRO B N 1
ATOM 3156 C CA . PRO B 1 78 ? -17.328 22.766 6.762 1 38.22 78 PRO B CA 1
ATOM 3157 C C . PRO B 1 78 ? -16 22.266 6.18 1 38.22 78 PRO B C 1
ATOM 3159 O O . PRO B 1 78 ? -15.734 22.469 4.996 1 38.22 78 PRO B O 1
ATOM 3162 N N . SER B 1 79 ? -14.961 22.656 6.742 1 40.72 79 SER B N 1
ATOM 3163 C CA . SER B 1 79 ? -13.852 21.906 6.148 1 40.72 79 SER B CA 1
ATOM 3164 C C . SER B 1 79 ? -14.305 20.531 5.676 1 40.72 79 SER B C 1
ATOM 3166 O O . SER B 1 79 ? -14.438 19.609 6.48 1 40.72 79 SER B O 1
ATOM 3168 N N . SER B 1 80 ? -15.367 20.469 5.027 1 43.78 80 SER B N 1
ATOM 3169 C CA . SER B 1 80 ? -15.93 19.297 4.387 1 43.78 80 SER B CA 1
ATOM 3170 C C . SER B 1 80 ? -14.836 18.359 3.889 1 43.78 80 SER B C 1
ATOM 3172 O O . SER B 1 80 ? -15.109 17.406 3.139 1 43.78 80 SER B O 1
ATOM 3174 N N . GLU B 1 81 ? -13.633 18.812 3.975 1 50.22 81 GLU B N 1
ATOM 3175 C CA . GLU B 1 81 ? -12.734 17.812 3.412 1 50.22 81 GLU B CA 1
ATOM 3176 C C . GLU B 1 81 ? -12.914 16.453 4.102 1 50.22 81 GLU B C 1
ATOM 3178 O O . GLU B 1 81 ? -12.781 16.359 5.324 1 50.22 81 GLU B O 1
ATOM 3183 N N . LYS B 1 82 ? -13.961 15.797 3.598 1 57.28 82 LYS B N 1
ATOM 3184 C CA . LYS B 1 82 ? -14.172 14.445 4.098 1 57.28 82 LYS B CA 1
ATOM 3185 C C . LYS B 1 82 ? -12.867 13.836 4.605 1 57.28 82 LYS B C 1
ATOM 3187 O O . LYS B 1 82 ? -11.898 13.711 3.852 1 57.28 82 LYS B O 1
ATOM 3192 N N . LYS B 1 83 ? -12.555 13.961 5.875 1 69.56 83 LYS B N 1
ATOM 3193 C CA . LYS B 1 83 ? -11.344 13.469 6.527 1 69.56 83 LYS B CA 1
ATOM 3194 C C . LYS B 1 83 ? -11.398 11.953 6.707 1 69.56 83 LYS B C 1
ATOM 3196 O O . LYS B 1 83 ? -12.477 11.359 6.746 1 69.56 83 LYS B O 1
ATOM 3201 N N . HIS B 1 84 ? -10.289 11.328 6.418 1 78.94 84 HIS B N 1
ATOM 3202 C CA . HIS B 1 84 ? -10.164 9.922 6.777 1 78.94 84 HIS B CA 1
ATOM 3203 C C . HIS B 1 84 ? -10.609 9.68 8.219 1 78.94 84 HIS B C 1
ATOM 3205 O O . HIS B 1 84 ? -10.391 10.516 9.094 1 78.94 84 HIS B O 1
ATOM 3211 N N . GLU B 1 85 ? -11.383 8.688 8.391 1 83.12 85 GLU B N 1
ATOM 3212 C CA . GLU B 1 85 ? -11.844 8.32 9.727 1 83.12 85 GLU B CA 1
ATOM 3213 C C . GLU B 1 85 ? -11.273 6.98 10.156 1 83.12 85 GLU B C 1
ATOM 3215 O O . GLU B 1 85 ? -11.141 6.059 9.352 1 83.12 85 GLU B O 1
ATOM 3220 N N . ILE B 1 86 ? -10.906 6.945 11.359 1 84.75 86 ILE B N 1
ATOM 3221 C CA . ILE B 1 86 ? -10.508 5.672 11.945 1 84.75 86 ILE B CA 1
ATOM 3222 C C . ILE B 1 86 ? -11.734 4.984 12.555 1 84.75 86 ILE B C 1
ATOM 3224 O O . ILE B 1 86 ? -12.438 5.574 13.383 1 84.75 86 ILE B O 1
ATOM 3228 N N . ILE B 1 87 ? -11.953 3.822 12.164 1 87 87 ILE B N 1
ATOM 3229 C CA . ILE B 1 87 ? -13.172 3.127 12.555 1 87 87 ILE B CA 1
ATOM 3230 C C . ILE B 1 87 ? -12.812 1.89 13.375 1 87 87 ILE B C 1
ATOM 3232 O O . ILE B 1 87 ? -11.828 1.208 13.094 1 87 87 ILE B O 1
ATOM 3236 N N . ALA B 1 88 ? -13.688 1.648 14.281 1 84.56 88 ALA B N 1
ATOM 3237 C CA . ALA B 1 88 ? -13.555 0.431 15.078 1 84.56 88 ALA B CA 1
ATOM 3238 C C . ALA B 1 88 ? -14.039 -0.79 14.305 1 84.56 88 ALA B C 1
ATOM 3240 O O . ALA B 1 88 ? -14.875 -0.669 13.398 1 84.56 88 ALA B O 1
ATOM 3241 N N . PRO B 1 89 ? -13.539 -1.922 14.688 1 83.19 89 PRO B N 1
ATOM 3242 C CA . PRO B 1 89 ? -13.875 -3.152 13.969 1 83.19 89 PRO B CA 1
ATOM 3243 C C . PRO B 1 89 ? -15.375 -3.465 14 1 83.19 89 PRO B C 1
ATOM 3245 O O . PRO B 1 89 ? -15.914 -4.02 13.039 1 83.19 89 PRO B O 1
ATOM 3248 N N . ASN B 1 90 ? -16.047 -3.129 14.961 1 82.38 90 ASN B N 1
ATOM 3249 C CA . ASN B 1 90 ? -17.469 -3.477 15.102 1 82.38 90 ASN B CA 1
ATOM 3250 C C . ASN B 1 90 ? -18.328 -2.713 14.109 1 82.38 90 ASN B C 1
ATOM 3252 O O . ASN B 1 90 ? -19.453 -3.129 13.812 1 82.38 90 ASN B O 1
ATOM 3256 N N . ARG B 1 91 ? -17.844 -1.659 13.625 1 87.5 91 ARG B N 1
ATOM 3257 C CA . ARG B 1 91 ? -18.609 -0.831 12.703 1 87.5 91 ARG B CA 1
ATOM 3258 C C . ARG B 1 91 ? -18.359 -1.234 11.258 1 87.5 91 ARG B C 1
ATOM 3260 O O . ARG B 1 91 ? -19.031 -0.765 10.344 1 87.5 91 ARG B O 1
ATOM 3267 N N . LEU B 1 92 ? -17.422 -2.092 11.078 1 88.88 92 LEU B N 1
ATOM 3268 C CA . LEU B 1 92 ? -16.984 -2.441 9.734 1 88.88 92 LEU B CA 1
ATOM 3269 C C . LEU B 1 92 ? -18.094 -3.17 8.977 1 88.88 92 LEU B C 1
ATOM 3271 O O . LEU B 1 92 ? -18.344 -2.891 7.805 1 88.88 92 LEU B O 1
ATOM 3275 N N . ASN B 1 93 ? -18.734 -4 9.664 1 86.69 93 ASN B N 1
ATOM 3276 C CA . ASN B 1 93 ? -19.797 -4.777 9.016 1 86.69 93 ASN B CA 1
ATOM 3277 C C . ASN B 1 93 ? -20.906 -3.875 8.484 1 86.69 93 ASN B C 1
ATOM 3279 O O . ASN B 1 93 ? -21.406 -4.094 7.383 1 86.69 93 ASN B O 1
ATOM 3283 N N . GLU B 1 94 ? -21.234 -2.971 9.242 1 88.94 94 GLU B N 1
ATOM 3284 C CA . GLU B 1 94 ? -22.281 -2.037 8.836 1 88.94 94 GLU B CA 1
ATOM 3285 C C . GLU B 1 94 ? -21.828 -1.206 7.633 1 88.94 94 GLU B C 1
ATOM 3287 O O . GLU B 1 94 ? -22.609 -1.005 6.695 1 88.94 94 GLU B O 1
ATOM 3292 N N . ILE B 1 95 ? -20.656 -0.773 7.68 1 91.25 95 ILE B N 1
ATOM 3293 C CA . ILE B 1 95 ? -20.109 0.056 6.605 1 91.25 95 ILE B CA 1
ATOM 3294 C C . ILE B 1 95 ? -20.047 -0.757 5.312 1 91.25 95 ILE B C 1
ATOM 3296 O O . ILE B 1 95 ? -20.469 -0.286 4.254 1 91.25 95 ILE B O 1
ATOM 3300 N N . PHE B 1 96 ? -19.578 -1.938 5.402 1 93.25 96 PHE B N 1
ATOM 3301 C CA . PHE B 1 96 ? -19.484 -2.805 4.238 1 93.25 96 PHE B CA 1
ATOM 3302 C C . PHE B 1 96 ? -20.859 -3.092 3.654 1 93.25 96 PHE B C 1
ATOM 3304 O O . PHE B 1 96 ? -21.047 -3.02 2.439 1 93.25 96 PHE B O 1
ATOM 3311 N N . SER B 1 97 ? -21.75 -3.385 4.527 1 91.25 97 SER B N 1
ATOM 3312 C CA . SER B 1 97 ? -23.109 -3.709 4.066 1 91.25 97 SER B CA 1
ATOM 3313 C C . SER B 1 97 ? -23.734 -2.539 3.318 1 91.25 97 SER B C 1
ATOM 3315 O O . SER B 1 97 ? -24.344 -2.727 2.271 1 91.25 97 SER B O 1
ATOM 3317 N N . LYS B 1 98 ? -23.547 -1.416 3.863 1 91.94 98 LYS B N 1
ATOM 3318 C CA . LYS B 1 98 ? -24.078 -0.218 3.217 1 91.94 98 LYS B CA 1
ATOM 3319 C C . LYS B 1 98 ? -23.406 0.015 1.861 1 91.94 98 LYS B C 1
ATOM 3321 O O . LYS B 1 98 ? -24.078 0.347 0.885 1 91.94 98 LYS B O 1
ATOM 3326 N N . ASN B 1 99 ? -22.141 -0.16 1.809 1 94.44 99 ASN B N 1
ATOM 3327 C CA . ASN B 1 99 ? -21.391 0.055 0.576 1 94.44 99 ASN B CA 1
ATOM 3328 C C . ASN B 1 99 ? -21.766 -0.969 -0.492 1 94.44 99 ASN B C 1
ATOM 3330 O O . ASN B 1 99 ? -21.828 -0.64 -1.678 1 94.44 99 ASN B O 1
ATOM 3334 N N . GLN B 1 100 ? -21.938 -2.145 -0.079 1 94.06 100 GLN B N 1
ATOM 3335 C CA . GLN B 1 100 ? -22.219 -3.236 -1.002 1 94.06 100 GLN B CA 1
ATOM 3336 C C . GLN B 1 100 ? -23.594 -3.053 -1.652 1 94.06 100 GLN B C 1
ATOM 3338 O O . GLN B 1 100 ? -23.812 -3.484 -2.787 1 94.06 100 GLN B O 1
ATOM 3343 N N . LEU B 1 101 ? -24.469 -2.389 -1 1 91.19 101 LEU B N 1
ATOM 3344 C CA . LEU B 1 101 ? -25.828 -2.182 -1.504 1 91.19 101 LEU B CA 1
ATOM 3345 C C . LEU B 1 101 ? -25.844 -1.061 -2.537 1 91.19 101 LEU B C 1
ATOM 3347 O O . LEU B 1 101 ? -26.688 -1.064 -3.439 1 91.19 101 LEU B O 1
ATOM 3351 N N . ASN B 1 102 ? -24.938 -0.151 -2.436 1 89.69 102 ASN B N 1
ATOM 3352 C CA . ASN B 1 102 ? -25 1.045 -3.268 1 89.69 102 ASN B CA 1
ATOM 3353 C C . ASN B 1 102 ? -23.719 1.233 -4.074 1 89.69 102 ASN B C 1
ATOM 3355 O O . ASN B 1 102 ? -23.109 2.303 -4.039 1 89.69 102 ASN B O 1
ATOM 3359 N N . THR B 1 103 ? -23.297 0.247 -4.789 1 94.81 103 THR B N 1
ATOM 3360 C CA . THR B 1 103 ? -22.078 0.392 -5.578 1 94.81 103 THR B CA 1
ATOM 3361 C C . THR B 1 103 ? -22.219 -0.323 -6.918 1 94.81 103 THR B C 1
ATOM 3363 O O . THR B 1 103 ? -22.938 -1.315 -7.027 1 94.81 103 THR B O 1
ATOM 3366 N N . ASP B 1 104 ? -21.516 0.124 -7.895 1 95.44 104 ASP B N 1
ATOM 3367 C CA . ASP B 1 104 ? -21.484 -0.507 -9.211 1 95.44 104 ASP B CA 1
ATOM 3368 C C . ASP B 1 104 ? -20.219 -1.328 -9.398 1 95.44 104 ASP B C 1
ATOM 3370 O O . ASP B 1 104 ? -20.125 -2.141 -10.32 1 95.44 104 ASP B O 1
ATOM 3374 N N . PHE B 1 105 ? -19.328 -1.035 -8.492 1 97.44 105 PHE B N 1
ATOM 3375 C CA . PHE B 1 105 ? -18.109 -1.826 -8.578 1 97.44 105 PHE B CA 1
ATOM 3376 C C . PHE B 1 105 ? -17.5 -2.049 -7.199 1 97.44 105 PHE B C 1
ATOM 3378 O O . PHE B 1 105 ? -17.781 -1.292 -6.266 1 97.44 105 PHE B O 1
ATOM 3385 N N . TRP B 1 106 ? -16.703 -3.068 -7.078 1 98.25 106 TRP B N 1
ATOM 3386 C CA . TRP B 1 106 ? -16.016 -3.412 -5.844 1 98.25 106 TRP B CA 1
ATOM 3387 C C . TRP B 1 106 ? -14.617 -3.957 -6.133 1 98.25 106 TRP B C 1
ATOM 3389 O O . TRP B 1 106 ? -14.469 -4.922 -6.887 1 98.25 106 TRP B O 1
ATOM 3399 N N . TYR B 1 107 ? -13.594 -3.307 -5.641 1 98.38 107 TYR B N 1
ATOM 3400 C CA . TYR B 1 107 ? -12.219 -3.789 -5.73 1 98.38 107 TYR B CA 1
ATOM 3401 C C . TYR B 1 107 ? -11.727 -4.289 -4.379 1 98.38 107 TYR B C 1
ATOM 3403 O O . TYR B 1 107 ? -11.859 -3.596 -3.367 1 98.38 107 TYR B O 1
ATOM 3411 N N . PHE B 1 108 ? -11.25 -5.457 -4.414 1 98.19 108 PHE B N 1
ATOM 3412 C CA . PHE B 1 108 ? -10.695 -6.031 -3.191 1 98.19 108 PHE B CA 1
ATOM 3413 C C . PHE B 1 108 ? -9.258 -6.477 -3.406 1 98.19 108 PHE B C 1
ATOM 3415 O O . PHE B 1 108 ? -8.945 -7.129 -4.402 1 98.19 108 PHE B O 1
ATOM 3422 N N . SER B 1 109 ? -8.383 -6.098 -2.531 1 97.25 109 SER B N 1
ATOM 3423 C CA . SER B 1 109 ? -7.008 -6.586 -2.482 1 97.25 109 SER B CA 1
ATOM 3424 C C . SER B 1 109 ? -6.652 -7.098 -1.089 1 97.25 109 SER B C 1
ATOM 3426 O O . SER B 1 109 ? -6.617 -6.324 -0.13 1 97.25 109 SER B O 1
ATOM 3428 N N . GLY B 1 110 ? -6.398 -8.367 -0.965 1 95.12 110 GLY B N 1
ATOM 3429 C CA . GLY B 1 110 ? -6.082 -8.945 0.333 1 95.12 110 GLY B CA 1
ATOM 3430 C C . GLY B 1 110 ? -5.461 -10.32 0.236 1 95.12 110 GLY B C 1
ATOM 3431 O O . GLY B 1 110 ? -4.734 -10.617 -0.715 1 95.12 110 GLY B O 1
ATOM 3432 N N . GLY B 1 111 ? -5.602 -11.102 1.286 1 93.25 111 GLY B N 1
ATOM 3433 C CA . GLY B 1 111 ? -4.992 -12.422 1.335 1 93.25 111 GLY B CA 1
ATOM 3434 C C . GLY B 1 111 ? -5.895 -13.508 0.782 1 93.25 111 GLY B C 1
ATOM 3435 O O . GLY B 1 111 ? -5.883 -13.781 -0.421 1 93.25 111 GLY B O 1
ATOM 3436 N N . ALA B 1 112 ? -6.777 -14.008 1.566 1 93.62 112 ALA B N 1
ATOM 3437 C CA . ALA B 1 112 ? -7.617 -15.133 1.165 1 93.62 112 ALA B CA 1
ATOM 3438 C C . ALA B 1 112 ? -9.008 -14.664 0.763 1 93.62 112 ALA B C 1
ATOM 3440 O O . ALA B 1 112 ? -9.758 -15.398 0.117 1 93.62 112 ALA B O 1
ATOM 3441 N N . GLY B 1 113 ? -9.422 -13.5 1.144 1 94.88 113 GLY B N 1
ATOM 3442 C CA . GLY B 1 113 ? -10.711 -12.945 0.76 1 94.88 113 GLY B CA 1
ATOM 3443 C C . GLY B 1 113 ? -11.883 -13.68 1.369 1 94.88 113 GLY B C 1
ATOM 3444 O O . GLY B 1 113 ? -12.875 -13.961 0.684 1 94.88 113 GLY B O 1
ATOM 3445 N N . ARG B 1 114 ? -11.828 -14.016 2.564 1 93.25 114 ARG B N 1
ATOM 3446 C CA . ARG B 1 114 ? -12.867 -14.789 3.236 1 93.25 114 ARG B CA 1
ATOM 3447 C C . ARG B 1 114 ? -14.164 -13.992 3.332 1 93.25 114 ARG B C 1
ATOM 3449 O O . ARG B 1 114 ? -15.25 -14.523 3.084 1 93.25 114 ARG B O 1
ATOM 3456 N N . TYR B 1 115 ? -14.062 -12.789 3.699 1 93.19 115 TYR B N 1
ATOM 3457 C CA . TYR B 1 115 ? -15.25 -11.945 3.783 1 93.19 115 TYR B CA 1
ATOM 3458 C C . TYR B 1 115 ? -15.844 -11.695 2.402 1 93.19 115 TYR B C 1
ATOM 3460 O O . TYR B 1 115 ? -17.062 -11.656 2.244 1 93.19 115 TYR B O 1
ATOM 3468 N N . THR B 1 116 ? -14.992 -11.469 1.5 1 95.69 116 THR B N 1
ATOM 3469 C CA . THR B 1 116 ? -15.43 -11.273 0.123 1 95.69 116 THR B CA 1
ATOM 3470 C C . THR B 1 116 ? -16.234 -12.469 -0.364 1 95.69 116 THR B C 1
ATOM 3472 O O . THR B 1 116 ? -17.266 -12.305 -1.016 1 95.69 116 THR B O 1
ATOM 3475 N N . ARG B 1 117 ? -15.789 -13.578 -0.04 1 95.81 117 ARG B N 1
ATOM 3476 C CA . ARG B 1 117 ? -16.484 -14.812 -0.412 1 95.81 117 ARG B CA 1
ATOM 3477 C C . ARG B 1 117 ? -17.812 -14.922 0.305 1 95.81 117 ARG B C 1
ATOM 3479 O O . ARG B 1 117 ? -18.844 -15.18 -0.324 1 95.81 117 ARG B O 1
ATOM 3486 N N . ALA B 1 118 ? -17.812 -14.664 1.534 1 93.38 118 ALA B N 1
ATOM 3487 C CA . ALA B 1 118 ? -18.969 -14.93 2.383 1 93.38 118 ALA B CA 1
ATOM 3488 C C . ALA B 1 118 ? -20.047 -13.859 2.195 1 93.38 118 ALA B C 1
ATOM 3490 O O . ALA B 1 118 ? -21.25 -14.148 2.246 1 93.38 118 ALA B O 1
ATOM 3491 N N . GLU B 1 119 ? -19.594 -12.641 1.979 1 94.06 119 GLU B N 1
ATOM 3492 C CA . GLU B 1 119 ? -20.578 -11.562 2.051 1 94.06 119 GLU B CA 1
ATOM 3493 C C . GLU B 1 119 ? -20.547 -10.703 0.788 1 94.06 119 GLU B C 1
ATOM 3495 O O . GLU B 1 119 ? -21.578 -10.469 0.166 1 94.06 119 GLU B O 1
ATOM 3500 N N . THR B 1 120 ? -19.406 -10.297 0.39 1 96.19 120 THR B N 1
ATOM 3501 C CA . THR B 1 120 ? -19.281 -9.289 -0.655 1 96.19 120 THR B CA 1
ATOM 3502 C C . THR B 1 120 ? -19.828 -9.812 -1.979 1 96.19 120 THR B C 1
ATOM 3504 O O . THR B 1 120 ? -20.719 -9.195 -2.582 1 96.19 120 THR B O 1
ATOM 3507 N N . ILE B 1 121 ? -19.375 -10.961 -2.385 1 96.44 121 ILE B N 1
ATOM 3508 C CA . ILE B 1 121 ? -19.766 -11.492 -3.688 1 96.44 121 ILE B CA 1
ATOM 3509 C C . ILE B 1 121 ? -21.25 -11.812 -3.701 1 96.44 121 ILE B C 1
ATOM 3511 O O . ILE B 1 121 ? -21.984 -11.344 -4.57 1 96.44 121 ILE B O 1
ATOM 3515 N N . PRO B 1 122 ? -21.719 -12.531 -2.732 1 94 122 PRO B N 1
ATOM 3516 C CA . PRO B 1 122 ? -23.156 -12.859 -2.756 1 94 122 PRO B CA 1
ATOM 3517 C C . PRO B 1 122 ? -24.047 -11.625 -2.676 1 94 122 PRO B C 1
ATOM 3519 O O . PRO B 1 122 ? -25.062 -11.547 -3.367 1 94 122 PRO B O 1
ATOM 3522 N N . LYS B 1 123 ? -23.688 -10.695 -1.876 1 94.94 123 LYS B N 1
ATOM 3523 C CA . LYS B 1 123 ? -24.516 -9.5 -1.7 1 94.94 123 LYS B CA 1
ATOM 3524 C C . LYS B 1 123 ? -24.531 -8.656 -2.975 1 94.94 123 LYS B C 1
ATOM 3526 O O . LYS B 1 123 ? -25.594 -8.188 -3.391 1 94.94 123 LYS B O 1
ATOM 3531 N N . ILE B 1 124 ? -23.438 -8.484 -3.553 1 96.5 124 ILE B N 1
ATOM 3532 C CA . ILE B 1 124 ? -23.359 -7.684 -4.773 1 96.5 124 ILE B CA 1
ATOM 3533 C C . ILE B 1 124 ? -24.078 -8.414 -5.906 1 96.5 124 ILE B C 1
ATOM 3535 O O . ILE B 1 124 ? -24.75 -7.781 -6.723 1 96.5 124 ILE B O 1
ATOM 3539 N N . SER B 1 125 ? -23.922 -9.703 -5.953 1 94.81 125 SER B N 1
ATOM 3540 C CA . SER B 1 125 ? -24.625 -10.5 -6.945 1 94.81 125 SER B CA 1
ATOM 3541 C C . SER B 1 125 ? -26.141 -10.359 -6.793 1 94.81 125 SER B C 1
ATOM 3543 O O . SER B 1 125 ? -26.844 -10.117 -7.773 1 94.81 125 SER B O 1
ATOM 3545 N N . LYS B 1 126 ? -26.578 -10.484 -5.602 1 94.12 126 LYS B N 1
ATOM 3546 C CA . LYS B 1 126 ? -28 -10.336 -5.336 1 94.12 126 LYS B CA 1
ATOM 3547 C C . LYS B 1 126 ? -28.5 -8.945 -5.727 1 94.12 126 LYS B C 1
ATOM 3549 O O . LYS B 1 126 ? -29.547 -8.805 -6.352 1 94.12 126 LYS B O 1
ATOM 3554 N N . ASN B 1 127 ? -27.75 -8.016 -5.359 1 94.56 127 ASN B N 1
ATOM 3555 C CA . ASN B 1 127 ? -28.125 -6.633 -5.648 1 94.56 127 ASN B CA 1
ATOM 3556 C C . ASN B 1 127 ? -28.156 -6.363 -7.148 1 94.56 127 ASN B C 1
ATOM 3558 O O . ASN B 1 127 ? -28.969 -5.574 -7.625 1 94.56 127 ASN B O 1
ATOM 3562 N N . SER B 1 128 ? -27.219 -6.891 -7.84 1 95.5 128 SER B N 1
ATOM 3563 C CA . SER B 1 128 ? -27.172 -6.742 -9.289 1 95.5 128 SER B CA 1
ATOM 3564 C C . SER B 1 128 ? -28.438 -7.293 -9.938 1 95.5 128 SER B C 1
ATOM 3566 O O . SER B 1 128 ? -28.969 -6.703 -10.883 1 95.5 128 SER B O 1
ATOM 3568 N N . LYS B 1 129 ? -28.969 -8.352 -9.43 1 93.56 129 LYS B N 1
ATOM 3569 C CA . LYS B 1 129 ? -30.188 -8.969 -9.953 1 93.56 129 LYS B CA 1
ATOM 3570 C C . LYS B 1 129 ? -31.422 -8.141 -9.594 1 93.56 129 LYS B C 1
ATOM 3572 O O . LYS B 1 129 ? -32.281 -7.902 -10.445 1 93.56 129 LYS B O 1
ATOM 3577 N N . VAL B 1 130 ? -31.406 -7.664 -8.406 1 92.75 130 VAL B N 1
ATOM 3578 C CA . VAL B 1 130 ? -32.562 -6.918 -7.914 1 92.75 130 VAL B CA 1
ATOM 3579 C C . VAL B 1 130 ? -32.656 -5.574 -8.641 1 92.75 130 VAL B C 1
ATOM 3581 O O . VAL B 1 130 ? -33.75 -5.152 -9.031 1 92.75 130 VAL B O 1
ATOM 3584 N N . GLN B 1 131 ? -31.578 -4.969 -8.828 1 93 131 GLN B N 1
ATOM 3585 C CA . GLN B 1 131 ? -31.547 -3.645 -9.445 1 93 131 GLN B CA 1
ATOM 3586 C C . GLN B 1 131 ? -31.453 -3.744 -10.961 1 93 131 GLN B C 1
ATOM 3588 O O . GLN B 1 131 ? -31.594 -2.74 -11.664 1 93 131 GLN B O 1
ATOM 3593 N N . ASN B 1 132 ? -31.188 -4.91 -11.492 1 92.88 132 ASN B N 1
ATOM 3594 C CA . ASN B 1 132 ? -31 -5.129 -12.922 1 92.88 132 ASN B CA 1
ATOM 3595 C C . ASN B 1 132 ? -29.906 -4.227 -13.492 1 92.88 132 ASN B C 1
ATOM 3597 O O . ASN B 1 132 ? -30.141 -3.516 -14.477 1 92.88 132 ASN B O 1
ATOM 3601 N N . GLU B 1 133 ? -28.844 -4.223 -12.742 1 94.69 133 GLU B N 1
ATOM 3602 C CA . GLU B 1 133 ? -27.703 -3.408 -13.141 1 94.69 133 GLU B CA 1
ATOM 3603 C C . GLU B 1 133 ? -26.422 -4.242 -13.188 1 94.69 133 GLU B C 1
ATOM 3605 O O . GLU B 1 133 ? -26.234 -5.141 -12.367 1 94.69 133 GLU B O 1
ATOM 3610 N N . HIS B 1 134 ? -25.625 -3.887 -14.148 1 95.69 134 HIS B N 1
ATOM 3611 C CA . HIS B 1 134 ? -24.328 -4.547 -14.242 1 95.69 134 HIS B CA 1
ATOM 3612 C C . HIS B 1 134 ? -23.406 -4.098 -13.117 1 95.69 134 HIS B C 1
ATOM 3614 O O . HIS B 1 134 ? -23.328 -2.908 -12.805 1 95.69 134 HIS B O 1
ATOM 3620 N N . LYS B 1 135 ? -22.828 -5.043 -12.492 1 97.12 135 LYS B N 1
ATOM 3621 C CA . LYS B 1 135 ? -21.859 -4.77 -11.438 1 97.12 135 LYS B CA 1
ATOM 3622 C C . LYS B 1 135 ? -20.531 -5.484 -11.711 1 97.12 135 LYS B C 1
ATOM 3624 O O . LYS B 1 135 ? -20.516 -6.562 -12.305 1 97.12 135 LYS B O 1
ATOM 3629 N N . THR B 1 136 ? -19.422 -4.883 -11.32 1 97.75 136 THR B N 1
ATOM 3630 C CA . THR B 1 136 ? -18.094 -5.438 -11.555 1 97.75 136 THR B CA 1
ATOM 3631 C C . THR B 1 136 ? -17.344 -5.625 -10.234 1 97.75 136 THR B C 1
ATOM 3633 O O . THR B 1 136 ? -17.344 -4.734 -9.383 1 97.75 136 THR B O 1
ATOM 3636 N N . ILE B 1 137 ? -16.719 -6.738 -10.062 1 98 137 ILE B N 1
ATOM 3637 C CA . ILE B 1 137 ? -15.898 -7.031 -8.898 1 98 137 ILE B CA 1
ATOM 3638 C C . ILE B 1 137 ? -14.484 -7.41 -9.352 1 98 137 ILE B C 1
ATOM 3640 O O . ILE B 1 137 ? -14.312 -8.258 -10.227 1 98 137 ILE B O 1
ATOM 3644 N N . LYS B 1 138 ? -13.516 -6.762 -8.859 1 98.38 138 LYS B N 1
ATOM 3645 C CA . LYS B 1 138 ? -12.109 -7.129 -9.047 1 98.38 138 LYS B CA 1
ATOM 3646 C C . LYS B 1 138 ? -11.492 -7.617 -7.742 1 98.38 138 LYS B C 1
ATOM 3648 O O . LYS B 1 138 ? -11.531 -6.914 -6.73 1 98.38 138 LYS B O 1
ATOM 3653 N N . ILE B 1 139 ? -10.93 -8.789 -7.805 1 98.56 139 ILE B N 1
ATOM 3654 C CA . ILE B 1 139 ? -10.414 -9.406 -6.586 1 98.56 139 ILE B CA 1
ATOM 3655 C C . ILE B 1 139 ? -8.945 -9.781 -6.777 1 98.56 139 ILE B C 1
ATOM 3657 O O . ILE B 1 139 ? -8.594 -10.508 -7.707 1 98.56 139 ILE B O 1
ATOM 3661 N N . LEU B 1 140 ? -8.117 -9.242 -5.961 1 98.25 140 LEU B N 1
ATOM 3662 C CA . LEU B 1 140 ? -6.711 -9.625 -5.926 1 98.25 140 LEU B CA 1
ATOM 3663 C C . LEU B 1 140 ? -6.422 -10.523 -4.727 1 98.25 140 LEU B C 1
ATOM 3665 O O . LEU B 1 140 ? -6.562 -10.102 -3.578 1 98.25 140 LEU B O 1
ATOM 3669 N N . LEU B 1 141 ? -6 -11.766 -5.035 1 98.12 141 LEU B N 1
ATOM 3670 C CA . LEU B 1 141 ? -5.734 -12.766 -4 1 98.12 141 LEU B CA 1
ATOM 3671 C C . LEU B 1 141 ? -4.305 -13.281 -4.105 1 98.12 141 LEU B C 1
ATOM 3673 O O . LEU B 1 141 ? -3.674 -13.172 -5.16 1 98.12 141 LEU B O 1
ATOM 3677 N N . ILE B 1 142 ? -3.895 -13.875 -3.006 1 96.94 142 ILE B N 1
ATOM 3678 C CA . ILE B 1 142 ? -2.602 -14.547 -3.012 1 96.94 142 ILE B CA 1
ATOM 3679 C C . ILE B 1 142 ? -2.645 -15.734 -3.971 1 96.94 142 ILE B C 1
ATOM 3681 O O . ILE B 1 142 ? -3.648 -16.453 -4.043 1 96.94 142 ILE B O 1
ATOM 3685 N N . ASP B 1 143 ? -1.582 -15.969 -4.648 1 96.69 143 ASP B N 1
ATOM 3686 C CA . ASP B 1 143 ? -1.491 -17.125 -5.547 1 96.69 143 ASP B CA 1
ATOM 3687 C C . ASP B 1 143 ? -1.48 -18.438 -4.762 1 96.69 143 ASP B C 1
ATOM 3689 O O . ASP B 1 143 ? -0.512 -18.734 -4.059 1 96.69 143 ASP B O 1
ATOM 3693 N N . PRO B 1 144 ? -2.494 -19.203 -4.949 1 97.19 144 PRO B N 1
ATOM 3694 C CA . PRO B 1 144 ? -2.562 -20.453 -4.188 1 97.19 144 PRO B CA 1
ATOM 3695 C C . PRO B 1 144 ? -1.554 -21.5 -4.672 1 97.19 144 PRO B C 1
ATOM 3697 O O . PRO B 1 144 ? -1.312 -22.5 -3.986 1 97.19 144 PRO B O 1
ATOM 3700 N N . MET B 1 145 ? -0.979 -21.328 -5.805 1 96.38 145 MET B N 1
ATOM 3701 C CA . MET B 1 145 ? -0.058 -22.312 -6.363 1 96.38 145 MET B CA 1
ATOM 3702 C C . MET B 1 145 ? 1.377 -22.016 -5.938 1 96.38 145 MET B C 1
ATOM 3704 O O . MET B 1 145 ? 2.279 -22.812 -6.191 1 96.38 145 MET B O 1
ATOM 3708 N N . ASP B 1 146 ? 1.563 -20.922 -5.32 1 94.94 146 ASP B N 1
ATOM 3709 C CA . ASP B 1 146 ? 2.873 -20.594 -4.773 1 94.94 146 ASP B CA 1
ATOM 3710 C C . ASP B 1 146 ? 3.01 -21.078 -3.334 1 94.94 146 ASP B C 1
ATOM 3712 O O . ASP B 1 146 ? 2.576 -20.406 -2.396 1 94.94 146 ASP B O 1
ATOM 3716 N N . ASP B 1 147 ? 3.73 -22.125 -3.127 1 96.06 147 ASP B N 1
ATOM 3717 C CA . ASP B 1 147 ? 3.84 -22.75 -1.815 1 96.06 147 ASP B CA 1
ATOM 3718 C C . ASP B 1 147 ? 4.574 -21.844 -0.83 1 96.06 147 ASP B C 1
ATOM 3720 O O . ASP B 1 147 ? 4.195 -21.766 0.34 1 96.06 147 ASP B O 1
ATOM 3724 N N . LYS B 1 148 ? 5.617 -21.25 -1.3 1 93.81 148 LYS B N 1
ATOM 3725 C CA . LYS B 1 148 ? 6.406 -20.391 -0.421 1 93.81 148 LYS B CA 1
ATOM 3726 C C . LYS B 1 148 ? 5.574 -19.219 0.083 1 93.81 148 LYS B C 1
ATOM 3728 O O . LYS B 1 148 ? 5.617 -18.891 1.269 1 93.81 148 LYS B O 1
ATOM 3733 N N . LEU B 1 149 ? 4.855 -18.656 -0.815 1 94.19 149 LEU B N 1
ATOM 3734 C CA . LEU B 1 149 ? 4.016 -17.516 -0.479 1 94.19 149 LEU B CA 1
ATOM 3735 C C . LEU B 1 149 ? 2.902 -17.922 0.479 1 94.19 149 LEU B C 1
ATOM 3737 O O . LEU B 1 149 ? 2.648 -17.234 1.47 1 94.19 149 LEU B O 1
ATOM 3741 N N . CYS B 1 150 ? 2.252 -19 0.211 1 96.31 150 CYS B N 1
ATOM 3742 C CA . CYS B 1 150 ? 1.173 -19.484 1.065 1 96.31 150 CYS B CA 1
ATOM 3743 C C . CYS B 1 150 ? 1.692 -19.828 2.455 1 96.31 150 CYS B C 1
ATOM 3745 O O . CYS B 1 150 ? 1.038 -19.547 3.459 1 96.31 150 CYS B O 1
ATOM 3747 N N . LYS B 1 151 ? 2.844 -20.422 2.488 1 95.56 151 LYS B N 1
ATOM 3748 C CA . LYS B 1 151 ? 3.451 -20.75 3.775 1 95.56 151 LYS B CA 1
ATOM 3749 C C . LYS B 1 151 ? 3.787 -19.5 4.562 1 95.56 151 LYS B C 1
ATOM 3751 O O . LYS B 1 151 ? 3.559 -19.438 5.773 1 95.56 151 LYS B O 1
ATOM 3756 N N . SER B 1 152 ? 4.348 -18.562 3.871 1 93.62 152 SER B N 1
ATOM 3757 C CA . SER B 1 152 ? 4.676 -17.297 4.52 1 93.62 152 SER B CA 1
ATOM 3758 C C . SER B 1 152 ? 3.426 -16.625 5.062 1 93.62 152 SER B C 1
ATOM 3760 O O . SER B 1 152 ? 3.451 -16.031 6.148 1 93.62 152 SER B O 1
ATOM 3762 N N . TYR B 1 153 ? 2.414 -16.672 4.32 1 94.88 153 TYR B N 1
ATOM 3763 C CA . TYR B 1 153 ? 1.157 -16.078 4.762 1 94.88 153 TYR B CA 1
ATOM 3764 C C . TYR B 1 153 ? 0.61 -16.812 5.984 1 94.88 153 TYR B C 1
ATOM 3766 O O . TYR B 1 153 ? 0.106 -16.172 6.918 1 94.88 153 TYR B O 1
ATOM 3774 N N . ALA B 1 154 ? 0.69 -18.078 5.941 1 95 154 ALA B N 1
ATOM 3775 C CA . ALA B 1 154 ? 0.257 -18.859 7.09 1 95 154 ALA B CA 1
ATOM 3776 C C . ALA B 1 154 ? 1.042 -18.484 8.344 1 95 154 ALA B C 1
ATOM 3778 O O . ALA B 1 154 ? 0.462 -18.312 9.414 1 95 154 ALA B O 1
ATOM 3779 N N . ASN B 1 155 ? 2.297 -18.391 8.242 1 92.12 155 ASN B N 1
ATOM 3780 C CA . ASN B 1 155 ? 3.146 -18 9.367 1 92.12 155 ASN B CA 1
ATOM 3781 C C . ASN B 1 155 ? 2.785 -16.609 9.883 1 92.12 155 ASN B C 1
ATOM 3783 O O . ASN B 1 155 ? 2.75 -16.391 11.094 1 92.12 155 ASN B O 1
ATOM 3787 N N . PHE B 1 156 ? 2.584 -15.773 8.992 1 90.69 156 PHE B N 1
ATOM 3788 C CA . PHE B 1 156 ? 2.189 -14.422 9.359 1 90.69 156 PHE B CA 1
ATOM 3789 C C . PHE B 1 156 ? 0.885 -14.43 10.148 1 90.69 156 PHE B C 1
ATOM 3791 O O . PHE B 1 156 ? 0.782 -13.797 11.203 1 90.69 156 PHE B O 1
ATOM 3798 N N . ARG B 1 157 ? -0.051 -15.125 9.617 1 90.81 157 ARG B N 1
ATOM 3799 C CA . ARG B 1 157 ? -1.353 -15.211 10.266 1 90.81 157 ARG B CA 1
ATOM 3800 C C . ARG B 1 157 ? -1.228 -15.812 11.664 1 90.81 157 ARG B C 1
ATOM 3802 O O . ARG B 1 157 ? -1.92 -15.391 12.594 1 90.81 157 ARG B O 1
ATOM 3809 N N . ASN B 1 158 ? -0.427 -16.719 11.781 1 91.56 158 ASN B N 1
ATOM 3810 C CA . ASN B 1 158 ? -0.222 -17.375 13.07 1 91.56 158 ASN B CA 1
ATOM 3811 C C . ASN B 1 158 ? 0.461 -16.453 14.062 1 91.56 158 ASN B C 1
ATOM 3813 O O . ASN B 1 158 ? 0.362 -16.656 15.273 1 91.56 158 ASN B O 1
ATOM 3817 N N . SER B 1 159 ? 1.188 -15.516 13.602 1 87.19 159 SER B N 1
ATOM 3818 C CA . SER B 1 159 ? 1.922 -14.602 14.469 1 87.19 159 SER B CA 1
ATOM 3819 C C . SER B 1 159 ? 1.009 -13.516 15.016 1 87.19 159 SER B C 1
ATOM 3821 O O . SER B 1 159 ? 1.379 -12.797 15.953 1 87.19 159 SER B O 1
ATOM 3823 N N . LEU B 1 160 ? -0.128 -13.391 14.484 1 86.06 160 LEU B N 1
ATOM 3824 C CA . LEU B 1 160 ? -1.055 -12.352 14.914 1 86.06 160 LEU B CA 1
ATOM 3825 C C . LEU B 1 160 ? -1.727 -12.727 16.234 1 86.06 160 LEU B C 1
ATOM 3827 O O . LEU B 1 160 ? -1.913 -13.914 16.516 1 86.06 160 LEU B O 1
ATOM 3831 N N . ASN B 1 161 ? -2.146 -11.766 17 1 79.25 161 ASN B N 1
ATOM 3832 C CA . ASN B 1 161 ? -2.75 -11.961 18.312 1 79.25 161 ASN B CA 1
ATOM 3833 C C . ASN B 1 161 ? -4.109 -12.648 18.203 1 79.25 161 ASN B C 1
ATOM 3835 O O . ASN B 1 161 ? -4.465 -13.461 19.062 1 79.25 161 ASN B O 1
ATOM 3839 N N . SER B 1 162 ? -4.77 -12.383 17.219 1 74.75 162 SER B N 1
ATOM 3840 C CA . SER B 1 162 ? -6.141 -12.867 17.094 1 74.75 162 SER B CA 1
ATOM 3841 C C . SER B 1 162 ? -6.18 -14.25 16.453 1 74.75 162 SER B C 1
ATOM 3843 O O . SER B 1 162 ? -7.258 -14.812 16.25 1 74.75 162 SER B O 1
ATOM 3845 N N . SER B 1 163 ? -5.012 -14.68 16.25 1 77.81 163 SER B N 1
ATOM 3846 C CA . SER B 1 163 ? -5.02 -15.945 15.516 1 77.81 163 SER B CA 1
ATOM 3847 C C . SER B 1 163 ? -5.574 -17.078 16.375 1 77.81 163 SER B C 1
ATOM 3849 O O . SER B 1 163 ? -5.051 -17.344 17.469 1 77.81 163 SER B O 1
ATOM 3851 N N . LYS B 1 164 ? -6.664 -17.5 16.141 1 68 164 LYS B N 1
ATOM 3852 C CA . LYS B 1 164 ? -7.27 -18.609 16.859 1 68 164 LYS B CA 1
ATOM 3853 C C . LYS B 1 164 ? -6.996 -19.938 16.141 1 68 164 LYS B C 1
ATOM 3855 O O . LYS B 1 164 ? -6.902 -20.984 16.781 1 68 164 LYS B O 1
ATOM 3860 N N . ASN B 1 165 ? -6.949 -19.797 14.891 1 69.62 165 ASN B N 1
ATOM 3861 C CA . ASN B 1 165 ? -6.809 -21.016 14.086 1 69.62 165 ASN B CA 1
ATOM 3862 C C . ASN B 1 165 ? -5.352 -21.266 13.719 1 69.62 165 ASN B C 1
ATOM 3864 O O . ASN B 1 165 ? -4.543 -20.344 13.672 1 69.62 165 ASN B O 1
ATOM 3868 N N . GLU B 1 166 ? -5.141 -22.453 13.633 1 84.88 166 GLU B N 1
ATOM 3869 C CA . GLU B 1 166 ? -3.822 -22.844 13.148 1 84.88 166 GLU B CA 1
ATOM 3870 C C . GLU B 1 166 ? -3.75 -22.766 11.625 1 84.88 166 GLU B C 1
ATOM 3872 O O . GLU B 1 166 ? -4.375 -23.547 10.914 1 84.88 166 GLU B O 1
ATOM 3877 N N . TRP B 1 167 ? -3.205 -21.828 11.086 1 91.31 167 TRP B N 1
ATOM 3878 C CA . TRP B 1 167 ? -3.025 -21.625 9.648 1 91.31 167 TRP B CA 1
ATOM 3879 C C . TRP B 1 167 ? -1.845 -22.453 9.133 1 91.31 167 TRP B C 1
ATOM 3881 O O . TRP B 1 167 ? -0.766 -22.438 9.727 1 91.31 167 TRP B O 1
ATOM 3891 N N . ASN B 1 168 ? -2.1 -23.25 8.188 1 94.75 168 ASN B N 1
ATOM 3892 C CA . ASN B 1 168 ? -1.048 -23.969 7.473 1 94.75 168 ASN B CA 1
ATOM 3893 C C . ASN B 1 168 ? -1.175 -23.781 5.961 1 94.75 168 ASN B C 1
ATOM 3895 O O . ASN B 1 168 ? -2.123 -23.156 5.48 1 94.75 168 ASN B O 1
ATOM 3899 N N . LEU B 1 169 ? -0.211 -24.297 5.281 1 95.69 169 LEU B N 1
ATOM 3900 C CA . LEU B 1 169 ? -0.13 -24.141 3.834 1 95.69 169 LEU B CA 1
ATOM 3901 C C . LEU B 1 169 ? -1.406 -24.625 3.158 1 95.69 169 LEU B C 1
ATOM 3903 O O . LEU B 1 169 ? -2.012 -23.906 2.363 1 95.69 169 LEU B O 1
ATOM 3907 N N . ASN B 1 170 ? -1.869 -25.797 3.506 1 94.62 170 ASN B N 1
ATOM 3908 C CA . ASN B 1 170 ? -3.037 -26.406 2.879 1 94.62 170 ASN B CA 1
ATOM 3909 C C . ASN B 1 170 ? -4.309 -25.609 3.184 1 94.62 170 ASN B C 1
ATOM 3911 O O . ASN B 1 170 ? -5.16 -25.438 2.309 1 94.62 170 ASN B O 1
ATOM 3915 N N . TYR B 1 171 ? -4.395 -25.203 4.32 1 94.81 171 TYR B N 1
ATOM 3916 C CA . TYR B 1 171 ? -5.57 -24.438 4.719 1 94.81 171 TYR B CA 1
ATOM 3917 C C . TYR B 1 171 ? -5.656 -23.125 3.949 1 94.81 171 TYR B C 1
ATOM 3919 O O . TYR B 1 171 ? -6.727 -22.75 3.463 1 94.81 171 TYR B O 1
ATOM 3927 N N . VAL B 1 172 ? -4.531 -22.422 3.898 1 96.19 172 VAL B N 1
ATOM 3928 C CA . VAL B 1 172 ? -4.477 -21.156 3.174 1 96.19 172 VAL B CA 1
ATOM 3929 C C . VAL B 1 172 ? -4.855 -21.391 1.712 1 96.19 172 VAL B C 1
ATOM 3931 O O . VAL B 1 172 ? -5.684 -20.656 1.159 1 96.19 172 VAL B O 1
ATOM 3934 N N . ARG B 1 173 ? -4.289 -22.391 1.174 1 97.25 173 ARG B N 1
ATOM 3935 C CA . ARG B 1 173 ? -4.555 -22.719 -0.223 1 97.25 173 ARG B CA 1
ATOM 3936 C C . ARG B 1 173 ? -6.039 -23 -0.445 1 97.25 173 ARG B C 1
ATOM 3938 O O . ARG B 1 173 ? -6.648 -22.453 -1.366 1 97.25 173 ARG B O 1
ATOM 3945 N N . ASN B 1 174 ? -6.598 -23.766 0.394 1 96.69 174 ASN B N 1
ATOM 3946 C CA . ASN B 1 174 ? -8.008 -24.141 0.264 1 96.69 174 ASN B CA 1
ATOM 3947 C C . ASN B 1 174 ? -8.914 -22.922 0.41 1 96.69 174 ASN B C 1
ATOM 3949 O O . ASN B 1 174 ? -9.914 -22.797 -0.298 1 96.69 174 ASN B O 1
ATOM 3953 N N . GLU B 1 175 ? -8.555 -22.062 1.306 1 96.12 175 GLU B N 1
ATOM 3954 C CA . GLU B 1 175 ? -9.352 -20.859 1.514 1 96.12 175 GLU B CA 1
ATOM 3955 C C . GLU B 1 175 ? -9.344 -19.969 0.273 1 96.12 175 GLU B C 1
ATOM 3957 O O . GLU B 1 175 ? -10.375 -19.422 -0.108 1 96.12 175 GLU B O 1
ATOM 3962 N N . ILE B 1 176 ? -8.203 -19.828 -0.291 1 97.88 176 ILE B N 1
ATOM 3963 C CA . ILE B 1 176 ? -8.07 -18.969 -1.466 1 97.88 176 ILE B CA 1
ATOM 3964 C C . ILE B 1 176 ? -8.836 -19.578 -2.637 1 97.88 176 ILE B C 1
ATOM 3966 O O . ILE B 1 176 ? -9.586 -18.875 -3.324 1 97.88 176 ILE B O 1
ATOM 3970 N N . ILE B 1 177 ? -8.664 -20.859 -2.822 1 97.81 177 ILE B N 1
ATOM 3971 C CA . ILE B 1 177 ? -9.344 -21.547 -3.926 1 97.81 177 ILE B CA 1
ATOM 3972 C C . ILE B 1 177 ? -10.852 -21.516 -3.709 1 97.81 177 ILE B C 1
ATOM 3974 O O . ILE B 1 177 ? -11.617 -21.375 -4.664 1 97.81 177 ILE B O 1
ATOM 3978 N N . ALA B 1 178 ? -11.234 -21.641 -2.512 1 97 178 ALA B N 1
ATOM 3979 C CA . ALA B 1 178 ? -12.664 -21.547 -2.209 1 97 178 ALA B CA 1
ATOM 3980 C C . ALA B 1 178 ? -13.227 -20.203 -2.664 1 97 178 ALA B C 1
ATOM 3982 O O . ALA B 1 178 ? -14.32 -20.125 -3.217 1 97 178 ALA B O 1
ATOM 3983 N N . THR B 1 179 ? -12.477 -19.172 -2.395 1 97.75 179 THR B N 1
ATOM 3984 C CA . THR B 1 179 ? -12.914 -17.844 -2.818 1 97.75 179 THR B CA 1
ATOM 3985 C C . THR B 1 179 ? -12.992 -17.766 -4.34 1 97.75 179 THR B C 1
ATOM 3987 O O . THR B 1 179 ? -13.953 -17.219 -4.891 1 97.75 179 THR B O 1
ATOM 3990 N N . ILE B 1 180 ? -12.023 -18.266 -4.973 1 97.44 180 ILE B N 1
ATOM 3991 C CA . ILE B 1 180 ? -11.984 -18.281 -6.43 1 97.44 180 ILE B CA 1
ATOM 3992 C C . ILE B 1 180 ? -13.188 -19.047 -6.973 1 97.44 180 ILE B C 1
ATOM 3994 O O . ILE B 1 180 ? -13.898 -18.562 -7.859 1 97.44 180 ILE B O 1
ATOM 3998 N N . CYS B 1 181 ? -13.414 -20.188 -6.426 1 95.31 181 CYS B N 1
ATOM 3999 C CA . CYS B 1 181 ? -14.523 -21.016 -6.879 1 95.31 181 CYS B CA 1
ATOM 4000 C C . CYS B 1 181 ? -15.859 -20.312 -6.637 1 95.31 181 CYS B C 1
ATOM 4002 O O . CYS B 1 181 ? -16.734 -20.344 -7.496 1 95.31 181 CYS B O 1
ATOM 4004 N N . ASN B 1 182 ? -15.977 -19.766 -5.48 1 95.12 182 ASN B N 1
ATOM 4005 C CA . ASN B 1 182 ? -17.203 -19.031 -5.168 1 95.12 182 ASN B CA 1
ATOM 4006 C C . ASN B 1 182 ? -17.469 -17.922 -6.184 1 95.12 182 ASN B C 1
ATOM 4008 O O . ASN B 1 182 ? -18.609 -17.719 -6.594 1 95.12 182 ASN B O 1
ATOM 4012 N N . ALA B 1 183 ? -16.469 -17.219 -6.516 1 95.88 183 ALA B N 1
ATOM 4013 C CA . ALA B 1 183 ? -16.578 -16.141 -7.504 1 95.88 183 ALA B CA 1
ATOM 4014 C C . ALA B 1 183 ? -17.016 -16.688 -8.859 1 95.88 183 ALA B C 1
ATOM 4016 O O . ALA B 1 183 ? -17.891 -16.109 -9.516 1 95.88 183 ALA B O 1
ATOM 4017 N N . VAL B 1 184 ? -16.422 -17.781 -9.266 1 94.94 184 VAL B N 1
ATOM 4018 C CA . VAL B 1 184 ? -16.766 -18.406 -10.539 1 94.94 184 VAL B CA 1
ATOM 4019 C C . VAL B 1 184 ? -18.234 -18.828 -10.531 1 94.94 184 VAL B C 1
ATOM 4021 O O . VAL B 1 184 ? -18.953 -18.625 -11.508 1 94.94 184 VAL B O 1
ATOM 4024 N N . ILE B 1 185 ? -18.625 -19.406 -9.492 1 93.12 185 ILE B N 1
ATOM 4025 C CA . ILE B 1 185 ? -19.984 -19.906 -9.367 1 93.12 185 ILE B CA 1
ATOM 4026 C C . ILE B 1 185 ? -20.984 -18.75 -9.477 1 93.12 185 ILE B C 1
ATOM 4028 O O . ILE B 1 185 ? -21.938 -18.812 -10.258 1 93.12 185 ILE B O 1
ATOM 4032 N N . HIS B 1 186 ? -20.75 -17.688 -8.758 1 93.12 186 HIS B N 1
ATOM 4033 C CA . HIS B 1 186 ? -21.656 -16.547 -8.781 1 93.12 186 HIS B CA 1
ATOM 4034 C C . HIS B 1 186 ? -21.656 -15.883 -10.156 1 93.12 186 HIS B C 1
ATOM 4036 O O . HIS B 1 186 ? -22.703 -15.422 -10.625 1 93.12 186 HIS B O 1
ATOM 4042 N N . LYS B 1 187 ? -20.516 -15.766 -10.703 1 93.5 187 LYS B N 1
ATOM 4043 C CA . LYS B 1 187 ? -20.438 -15.18 -12.031 1 93.5 187 LYS B CA 1
ATOM 4044 C C . LYS B 1 187 ? -21.203 -16.016 -13.055 1 93.5 187 LYS B C 1
ATOM 4046 O O . LYS B 1 187 ? -21.859 -15.477 -13.945 1 93.5 187 LYS B O 1
ATOM 4051 N N . SER B 1 188 ? -21.109 -17.328 -12.914 1 91.06 188 SER B N 1
ATOM 4052 C CA . SER B 1 188 ? -21.781 -18.234 -13.836 1 91.06 188 SER B CA 1
ATOM 4053 C C . SER B 1 188 ? -23.297 -18.156 -13.68 1 91.06 188 SER B C 1
ATOM 4055 O O . SER B 1 188 ? -24.031 -18.344 -14.648 1 91.06 188 SER B O 1
ATOM 4057 N N . LEU B 1 189 ? -23.734 -17.859 -12.562 1 88.88 189 LEU B N 1
ATOM 4058 C CA . LEU B 1 189 ? -25.172 -17.844 -12.281 1 88.88 189 LEU B CA 1
ATOM 4059 C C . LEU B 1 189 ? -25.781 -16.484 -12.609 1 88.88 189 LEU B C 1
ATOM 4061 O O . LEU B 1 189 ? -27 -16.375 -12.75 1 88.88 189 LEU B O 1
ATOM 4065 N N . ASN B 1 190 ? -24.953 -15.516 -12.656 1 91.62 190 ASN B N 1
ATOM 4066 C CA . ASN B 1 190 ? -25.422 -14.148 -12.891 1 91.62 190 ASN B CA 1
ATOM 4067 C C . ASN B 1 190 ? -24.625 -13.469 -14.008 1 91.62 190 ASN B C 1
ATOM 4069 O O . ASN B 1 190 ? -23.516 -12.992 -13.789 1 91.62 190 ASN B O 1
ATOM 4073 N N . GLN B 1 191 ? -25.25 -13.242 -15.078 1 89.5 191 GLN B N 1
ATOM 4074 C CA . GLN B 1 191 ? -24.578 -12.688 -16.25 1 89.5 191 GLN B CA 1
ATOM 4075 C C . GLN B 1 191 ? -24.312 -11.195 -16.078 1 89.5 191 GLN B C 1
ATOM 4077 O O . GLN B 1 191 ? -23.516 -10.609 -16.797 1 89.5 191 GLN B O 1
ATOM 4082 N N . MET B 1 192 ? -24.984 -10.633 -15.125 1 94.38 192 MET B N 1
ATOM 4083 C CA . MET B 1 192 ? -24.812 -9.203 -14.898 1 94.38 192 MET B CA 1
ATOM 4084 C C . MET B 1 192 ? -23.672 -8.93 -13.93 1 94.38 192 MET B C 1
ATOM 4086 O O . MET B 1 192 ? -23.359 -7.773 -13.648 1 94.38 192 MET B O 1
ATOM 4090 N N . LEU B 1 193 ? -23.094 -9.961 -13.523 1 95.19 193 LEU B N 1
ATOM 4091 C CA . LEU B 1 193 ? -21.969 -9.844 -12.609 1 95.19 193 LEU B CA 1
ATOM 4092 C C . LEU B 1 193 ? -20.656 -10.141 -13.32 1 95.19 193 LEU B C 1
ATOM 4094 O O . LEU B 1 193 ? -20.484 -11.234 -13.875 1 95.19 193 LEU B O 1
ATOM 4098 N N . GLU B 1 194 ? -19.844 -9.156 -13.398 1 96.38 194 GLU B N 1
ATOM 4099 C CA . GLU B 1 194 ? -18.5 -9.359 -13.93 1 96.38 194 GLU B CA 1
ATOM 4100 C C . GLU B 1 194 ? -17.469 -9.477 -12.812 1 96.38 194 GLU B C 1
ATOM 4102 O O . GLU B 1 194 ? -17.359 -8.586 -11.961 1 96.38 194 GLU B O 1
ATOM 4107 N N . VAL B 1 195 ? -16.781 -10.555 -12.789 1 97.06 195 VAL B N 1
ATOM 4108 C CA . VAL B 1 195 ? -15.781 -10.781 -11.742 1 97.06 195 VAL B CA 1
ATOM 4109 C C . VAL B 1 195 ? -14.422 -11.062 -12.383 1 97.06 195 VAL B C 1
ATOM 4111 O O . VAL B 1 195 ? -14.297 -11.945 -13.227 1 97.06 195 VAL B O 1
ATOM 4114 N N . ASP B 1 196 ? -13.438 -10.312 -12.031 1 97.75 196 ASP B N 1
ATOM 4115 C CA . ASP B 1 196 ? -12.055 -10.555 -12.43 1 97.75 196 ASP B CA 1
ATOM 4116 C C . ASP B 1 196 ? -11.188 -10.906 -11.219 1 97.75 196 ASP B C 1
ATOM 4118 O O . ASP B 1 196 ? -11.266 -10.25 -10.18 1 97.75 196 ASP B O 1
ATOM 4122 N N . ILE B 1 197 ? -10.43 -11.945 -11.359 1 98.19 197 ILE B N 1
ATOM 4123 C CA . ILE B 1 197 ? -9.57 -12.391 -10.266 1 98.19 197 ILE B CA 1
ATOM 4124 C C . ILE B 1 197 ? -8.109 -12.32 -10.703 1 98.19 197 ILE B C 1
ATOM 4126 O O . ILE B 1 197 ? -7.754 -12.773 -11.789 1 98.19 197 ILE B O 1
ATOM 4130 N N . PHE B 1 198 ? -7.309 -11.742 -9.867 1 98.12 198 PHE B N 1
ATOM 4131 C CA . PHE B 1 198 ? -5.875 -11.602 -10.094 1 98.12 198 PHE B CA 1
ATOM 4132 C C . PHE B 1 198 ? -5.078 -12.258 -8.969 1 98.12 198 PHE B C 1
ATOM 4134 O O . PHE B 1 198 ? -5.434 -12.133 -7.797 1 98.12 198 PHE B O 1
ATOM 4141 N N . LEU B 1 199 ? -4.059 -12.945 -9.328 1 97.69 199 LEU B N 1
ATOM 4142 C CA . LEU B 1 199 ? -3.25 -13.648 -8.344 1 97.69 199 LEU B CA 1
ATOM 4143 C C . LEU B 1 199 ? -1.982 -12.867 -8.016 1 97.69 199 LEU B C 1
ATOM 4145 O O . LEU B 1 199 ? -1.154 -12.625 -8.898 1 97.69 199 LEU B O 1
ATOM 4149 N N . LYS B 1 200 ? -1.843 -12.516 -6.781 1 95.38 200 LYS B N 1
ATOM 4150 C CA . LYS B 1 200 ? -0.715 -11.711 -6.32 1 95.38 200 LYS B CA 1
ATOM 4151 C C . LYS B 1 200 ? 0.505 -12.586 -6.043 1 95.38 200 LYS B C 1
ATOM 4153 O O . LYS B 1 200 ? 0.371 -13.719 -5.59 1 95.38 200 LYS B O 1
ATOM 4158 N N . LYS B 1 201 ? 1.664 -11.945 -6.102 1 91.31 201 LYS B N 1
ATOM 4159 C CA . LYS B 1 201 ? 2.922 -12.633 -5.836 1 91.31 201 LYS B CA 1
ATOM 4160 C C . LYS B 1 201 ? 3.447 -12.305 -4.441 1 91.31 201 LYS B C 1
ATOM 4162 O O . LYS B 1 201 ? 4.402 -12.93 -3.969 1 91.31 201 LYS B O 1
ATOM 4167 N N . THR B 1 202 ? 2.867 -11.359 -3.867 1 91.25 202 THR B N 1
ATOM 4168 C CA . THR B 1 202 ? 3.191 -10.953 -2.502 1 91.25 202 THR B CA 1
ATOM 4169 C C . THR B 1 202 ? 1.925 -10.602 -1.728 1 91.25 202 THR B C 1
ATOM 4171 O O . THR B 1 202 ? 0.848 -10.477 -2.312 1 91.25 202 THR B O 1
ATOM 4174 N N . PHE B 1 203 ? 2.084 -10.594 -0.473 1 91.56 203 PHE B N 1
ATOM 4175 C CA . PHE B 1 203 ? 0.922 -10.172 0.301 1 91.56 203 PHE B CA 1
ATOM 4176 C C . PHE B 1 203 ? 1.279 -9.016 1.223 1 91.56 203 PHE B C 1
ATOM 4178 O O . PHE B 1 203 ? 2.443 -8.836 1.584 1 91.56 203 PHE B O 1
ATOM 4185 N N . SER B 1 204 ? 0.244 -8.227 1.473 1 89.12 204 SER B N 1
ATOM 4186 C CA . SER B 1 204 ? 0.343 -7.074 2.365 1 89.12 204 SER B CA 1
ATOM 4187 C C . SER B 1 204 ? -0.302 -7.363 3.715 1 89.12 204 SER B C 1
ATOM 4189 O O . SER B 1 204 ? -1.118 -8.281 3.836 1 89.12 204 SER B O 1
ATOM 4191 N N . THR B 1 205 ? 0.076 -6.566 4.715 1 87.94 205 THR B N 1
ATOM 4192 C CA . THR B 1 205 ? -0.579 -6.652 6.016 1 87.94 205 THR B CA 1
ATOM 4193 C C . THR B 1 205 ? -1.944 -5.969 5.98 1 87.94 205 THR B C 1
ATOM 4195 O O . THR B 1 205 ? -2.76 -6.152 6.887 1 87.94 205 THR B O 1
ATOM 4198 N N . LEU B 1 206 ? -2.129 -5.293 4.93 1 90.44 206 LEU B N 1
ATOM 4199 C CA . LEU B 1 206 ? -3.359 -4.52 4.801 1 90.44 206 LEU B CA 1
ATOM 4200 C C . LEU B 1 206 ? -4.309 -5.168 3.799 1 90.44 206 LEU B C 1
ATOM 4202 O O . LEU B 1 206 ? -3.865 -5.855 2.875 1 90.44 206 LEU B O 1
ATOM 4206 N N . ARG B 1 207 ? -5.516 -4.965 4.07 1 93.62 207 ARG B N 1
ATOM 4207 C CA . ARG B 1 207 ? -6.574 -5.297 3.127 1 93.62 207 ARG B CA 1
ATOM 4208 C C . ARG B 1 207 ? -7.312 -4.043 2.666 1 93.62 207 ARG B C 1
ATOM 4210 O O . ARG B 1 207 ? -7.566 -3.137 3.465 1 93.62 207 ARG B O 1
ATOM 4217 N N . ILE B 1 208 ? -7.574 -4.02 1.403 1 96.12 208 ILE B N 1
ATOM 4218 C CA . ILE B 1 208 ? -8.234 -2.842 0.848 1 96.12 208 ILE B CA 1
ATOM 4219 C C . ILE B 1 208 ? -9.555 -3.244 0.195 1 96.12 208 ILE B C 1
ATOM 4221 O O . ILE B 1 208 ? -9.578 -4.109 -0.686 1 96.12 208 ILE B O 1
ATOM 4225 N N . ASP B 1 209 ? -10.586 -2.705 0.644 1 97.12 209 ASP B N 1
ATOM 4226 C CA . ASP B 1 209 ? -11.898 -2.789 0.021 1 97.12 209 ASP B CA 1
ATOM 4227 C C . ASP B 1 209 ? -12.336 -1.432 -0.523 1 97.12 209 ASP B C 1
ATOM 4229 O O . ASP B 1 209 ? -12.586 -0.499 0.245 1 97.12 209 ASP B O 1
ATOM 4233 N N . LEU B 1 210 ? -12.422 -1.379 -1.843 1 97.88 210 LEU B N 1
ATOM 4234 C CA . LEU B 1 210 ? -12.711 -0.1 -2.482 1 97.88 210 LEU B CA 1
ATOM 4235 C C . LEU B 1 210 ? -14.016 -0.169 -3.273 1 97.88 210 LEU B C 1
ATOM 4237 O O . LEU B 1 210 ? -14.195 -1.07 -4.098 1 97.88 210 LEU B O 1
ATOM 4241 N N . SER B 1 211 ? -14.914 0.659 -2.941 1 97.19 211 SER B N 1
ATOM 4242 C CA . SER B 1 211 ? -16.188 0.791 -3.648 1 97.19 211 SER B CA 1
ATOM 4243 C C . SER B 1 211 ? -16.375 2.205 -4.188 1 97.19 211 SER B C 1
ATOM 4245 O O . SER B 1 211 ? -15.477 3.041 -4.078 1 97.19 211 SER B O 1
ATOM 4247 N N . LYS B 1 212 ? -17.5 2.422 -4.793 1 94.81 212 LYS B N 1
ATOM 4248 C CA . LYS B 1 212 ? -17.828 3.734 -5.348 1 94.81 212 LYS B CA 1
ATOM 4249 C C . LYS B 1 212 ? -17.922 4.785 -4.246 1 94.81 212 LYS B C 1
ATOM 4251 O O . LYS B 1 212 ? -17.594 5.953 -4.461 1 94.81 212 LYS B O 1
ATOM 4256 N N . ASN B 1 213 ? -18.188 4.41 -3.084 1 92.75 213 ASN B N 1
ATOM 4257 C CA . ASN B 1 213 ? -18.516 5.332 -1.997 1 92.75 213 ASN B CA 1
ATOM 4258 C C . ASN B 1 213 ? -17.281 5.66 -1.159 1 92.75 213 ASN B C 1
ATOM 4260 O O . ASN B 1 213 ? -17.109 6.801 -0.724 1 92.75 213 ASN B O 1
ATOM 4264 N N . ASN B 1 214 ? -16.531 4.664 -0.934 1 95.25 214 ASN B N 1
ATOM 4265 C CA . ASN B 1 214 ? -15.359 4.867 -0.079 1 95.25 214 ASN B CA 1
ATOM 4266 C C . ASN B 1 214 ? -14.359 3.719 -0.212 1 95.25 214 ASN B C 1
ATOM 4268 O O . ASN B 1 214 ? -14.617 2.746 -0.926 1 95.25 214 ASN B O 1
ATOM 4272 N N . CYS B 1 215 ? -13.25 3.949 0.38 1 96.25 215 CYS B N 1
ATOM 4273 C CA . CYS B 1 215 ? -12.203 2.941 0.513 1 96.25 215 CYS B CA 1
ATOM 4274 C C . CYS B 1 215 ? -11.969 2.592 1.977 1 96.25 215 CYS B C 1
ATOM 4276 O O . CYS B 1 215 ? -11.797 3.48 2.811 1 96.25 215 CYS B O 1
ATOM 4278 N N . VAL B 1 216 ? -12.016 1.314 2.287 1 95.06 216 VAL B N 1
ATOM 4279 C CA . VAL B 1 216 ? -11.773 0.852 3.65 1 95.06 216 VAL B CA 1
ATOM 4280 C C . VAL B 1 216 ? -10.469 0.049 3.697 1 95.06 216 VAL B C 1
ATOM 4282 O O . VAL B 1 216 ? -10.328 -0.956 2.996 1 95.06 216 VAL B O 1
ATOM 4285 N N . VAL B 1 217 ? -9.578 0.536 4.473 1 93.19 217 VAL B N 1
ATOM 4286 C CA . VAL B 1 217 ? -8.32 -0.164 4.68 1 93.19 217 VAL B CA 1
ATOM 4287 C C . VAL B 1 217 ? -8.305 -0.826 6.055 1 93.19 217 VAL B C 1
ATOM 4289 O O . VAL B 1 217 ? -8.461 -0.151 7.074 1 93.19 217 VAL B O 1
ATOM 4292 N N . THR B 1 218 ? -8.117 -2.123 6.027 1 91.81 218 THR B N 1
ATOM 4293 C CA . THR B 1 218 ? -8.133 -2.885 7.273 1 91.81 218 THR B CA 1
ATOM 4294 C C . THR B 1 218 ? -6.82 -3.648 7.449 1 91.81 218 THR B C 1
ATOM 4296 O O . THR B 1 218 ? -6.086 -3.869 6.484 1 91.81 218 THR B O 1
ATOM 4299 N N . LYS B 1 219 ? -6.59 -3.965 8.672 1 86 219 LYS B N 1
ATOM 4300 C CA . LYS B 1 219 ? -5.457 -4.836 8.969 1 86 219 LYS B CA 1
ATOM 4301 C C . LYS B 1 219 ? -5.895 -6.293 9.078 1 86 219 LYS B C 1
ATOM 4303 O O . LYS B 1 219 ? -7.086 -6.578 9.211 1 86 219 LYS B O 1
ATOM 4308 N N . GLU B 1 220 ? -4.961 -7.137 8.953 1 80.94 220 GLU B N 1
AT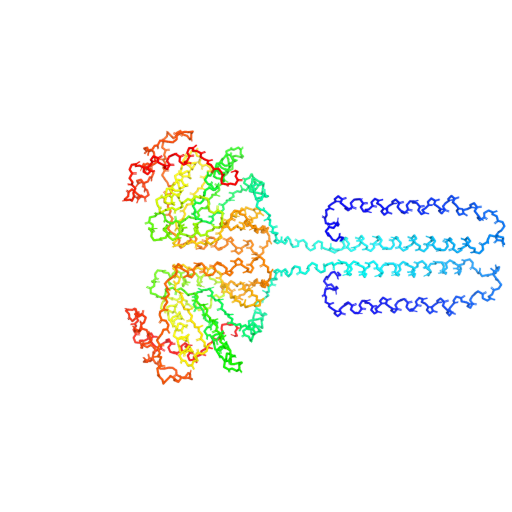OM 4309 C CA . GLU B 1 220 ? -5.258 -8.562 9.008 1 80.94 220 GLU B CA 1
ATOM 4310 C C . GLU B 1 220 ? -5.809 -8.961 10.375 1 80.94 220 GLU B C 1
ATOM 4312 O O . GLU B 1 220 ? -6.613 -9.891 10.484 1 80.94 220 GLU B O 1
ATOM 4317 N N . ASP B 1 221 ? -5.359 -8.211 11.32 1 78.31 221 ASP B N 1
ATOM 4318 C CA . ASP B 1 221 ? -5.902 -8.469 12.648 1 78.31 221 ASP B CA 1
ATOM 4319 C C . ASP B 1 221 ? -7.281 -7.836 12.812 1 78.31 221 ASP B C 1
ATOM 4321 O O . ASP B 1 221 ? -7.414 -6.609 12.789 1 78.31 221 ASP B O 1
ATOM 4325 N N . LYS B 1 222 ? -8.242 -8.625 13.102 1 76.25 222 LYS B N 1
ATOM 4326 C CA . LYS B 1 222 ? -9.641 -8.195 13.148 1 76.25 222 LYS B CA 1
ATOM 4327 C C . LYS B 1 222 ? -9.875 -7.238 14.312 1 76.25 222 LYS B C 1
ATOM 4329 O O . LYS B 1 222 ? -10.883 -6.531 14.344 1 76.25 222 LYS B O 1
ATOM 4334 N N . LYS B 1 223 ? -9.016 -7.211 15.188 1 78.19 223 LYS B N 1
ATOM 4335 C CA . LYS B 1 223 ? -9.203 -6.379 16.375 1 78.19 223 LYS B CA 1
ATOM 4336 C C . LYS B 1 223 ? -8.648 -4.973 16.156 1 78.19 223 LYS B C 1
ATOM 4338 O O . LYS B 1 223 ? -8.922 -4.066 16.938 1 78.19 223 LYS B O 1
ATOM 4343 N N . GLU B 1 224 ? -7.969 -4.828 15.102 1 81.56 224 GLU B N 1
ATOM 4344 C CA . GLU B 1 224 ? -7.324 -3.543 14.852 1 81.56 224 GLU B CA 1
ATOM 4345 C C . GLU B 1 224 ? -8.273 -2.568 14.172 1 81.56 224 GLU B C 1
ATOM 4347 O O . GLU B 1 224 ? -9.234 -2.984 13.516 1 81.56 224 GLU B O 1
ATOM 4352 N N . PHE B 1 225 ? -7.969 -1.379 14.266 1 85.5 225 PHE B N 1
ATOM 4353 C CA . PHE B 1 225 ? -8.758 -0.311 13.664 1 85.5 225 PHE B CA 1
ATOM 4354 C C . PHE B 1 225 ? -8.594 -0.303 12.148 1 85.5 225 PHE B C 1
ATOM 4356 O O . PHE B 1 225 ? -7.637 -0.864 11.617 1 85.5 225 PHE B O 1
ATOM 4363 N N . ALA B 1 226 ? -9.656 0.25 11.547 1 89.94 226 ALA B N 1
ATOM 4364 C CA . ALA B 1 226 ? -9.648 0.386 10.094 1 89.94 226 ALA B CA 1
ATOM 4365 C C . ALA B 1 226 ? -9.672 1.855 9.68 1 89.94 226 ALA B C 1
ATOM 4367 O O . ALA B 1 226 ? -10.016 2.727 10.484 1 89.94 226 ALA B O 1
ATOM 4368 N N . LEU B 1 227 ? -9.227 2.092 8.547 1 89.94 227 LEU B N 1
ATOM 4369 C CA . LEU B 1 227 ? -9.242 3.434 7.973 1 89.94 227 LEU B CA 1
ATOM 4370 C C . LEU B 1 227 ? -10.344 3.568 6.93 1 89.94 227 LEU B C 1
ATOM 4372 O O . LEU B 1 227 ? -10.414 2.777 5.984 1 89.94 227 LEU B O 1
ATOM 4376 N N . LEU B 1 228 ? -11.203 4.484 7.191 1 92.31 228 LEU B N 1
ATOM 4377 C CA . LEU B 1 228 ? -12.266 4.805 6.234 1 92.31 228 LEU B CA 1
ATOM 4378 C C . LEU B 1 228 ? -11.914 6.051 5.434 1 92.31 228 LEU B C 1
ATOM 4380 O O . LEU B 1 228 ? -11.742 7.133 6.004 1 92.31 228 LEU B O 1
ATOM 4384 N N . ILE B 1 229 ? -11.867 5.902 4.113 1 92.19 229 ILE B N 1
ATOM 4385 C CA . ILE B 1 229 ? -11.438 6.973 3.223 1 92.19 229 ILE B CA 1
ATOM 4386 C C . ILE B 1 229 ? -12.562 7.324 2.252 1 92.19 229 ILE B C 1
ATOM 4388 O O . ILE B 1 229 ? -12.922 6.52 1.391 1 92.19 229 ILE B O 1
ATOM 4392 N N . PRO B 1 230 ? -13.008 8.453 2.256 1 91.25 230 PRO B N 1
ATOM 4393 C CA . PRO B 1 230 ? -14.094 8.844 1.355 1 91.25 230 PRO B CA 1
ATOM 4394 C C . PRO B 1 230 ? -13.641 8.969 -0.097 1 91.25 230 PRO B C 1
ATOM 4396 O O . PRO B 1 230 ? -12.461 9.211 -0.361 1 91.25 230 PRO B O 1
ATOM 4399 N N . ASN B 1 231 ? -14.578 8.812 -1.146 1 90.88 231 ASN B N 1
ATOM 4400 C CA . ASN B 1 231 ? -14.281 8.719 -2.572 1 90.88 231 ASN B CA 1
ATOM 4401 C C . ASN B 1 231 ? -13.82 10.062 -3.141 1 90.88 231 ASN B C 1
ATOM 4403 O O . ASN B 1 231 ? -13.297 10.117 -4.254 1 90.88 231 ASN B O 1
ATOM 4407 N N . ASP B 1 232 ? -13.844 11.125 -2.516 1 85.88 232 ASP B N 1
ATOM 4408 C CA . ASP B 1 232 ? -13.461 12.422 -3.076 1 85.88 232 ASP B CA 1
ATOM 4409 C C . ASP B 1 232 ? -12.117 12.891 -2.51 1 85.88 232 ASP B C 1
ATOM 4411 O O . ASP B 1 232 ? -11.727 14.039 -2.701 1 85.88 232 ASP B O 1
ATOM 4415 N N . THR B 1 233 ? -11.453 12.008 -1.924 1 83.62 233 THR B N 1
ATOM 4416 C CA . THR B 1 233 ? -10.172 12.375 -1.33 1 83.62 233 THR B CA 1
ATOM 4417 C C . THR B 1 233 ? -9.016 11.914 -2.211 1 83.62 233 THR B C 1
ATOM 4419 O O . THR B 1 233 ? -9.188 11.047 -3.072 1 83.62 233 THR B O 1
ATOM 4422 N N . PHE B 1 234 ? -7.945 12.516 -1.956 1 83.12 234 PHE B N 1
ATOM 4423 C CA . PHE B 1 234 ? -6.715 12.156 -2.648 1 83.12 234 PHE B CA 1
ATOM 4424 C C . PHE B 1 234 ? -6.328 10.711 -2.359 1 83.12 234 PHE B C 1
ATOM 4426 O O . PHE B 1 234 ? -5.938 9.977 -3.266 1 83.12 234 PHE B O 1
ATOM 4433 N N . LEU B 1 235 ? -6.461 10.352 -1.193 1 85.88 235 LEU B N 1
ATOM 4434 C CA . LEU B 1 235 ? -6.062 9.016 -0.776 1 85.88 235 LEU B CA 1
ATOM 4435 C C . LEU B 1 235 ? -6.93 7.957 -1.446 1 85.88 235 LEU B C 1
ATOM 4437 O O . LEU B 1 235 ? -6.441 6.883 -1.801 1 85.88 235 LEU B O 1
ATOM 4441 N N . TYR B 1 236 ? -8.172 8.266 -1.622 1 92.12 236 TYR B N 1
ATOM 4442 C CA . TYR B 1 236 ? -9.062 7.348 -2.326 1 92.12 236 TYR B CA 1
ATOM 4443 C C . TYR B 1 236 ? -8.586 7.113 -3.752 1 92.12 236 TYR B C 1
ATOM 4445 O O . TYR B 1 236 ? -8.461 5.965 -4.191 1 92.12 23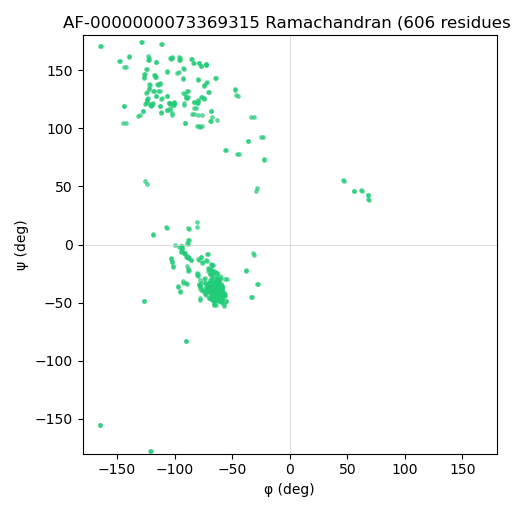6 TYR B O 1
ATOM 4453 N N . LYS B 1 237 ? -8.305 8.133 -4.422 1 88.19 237 LYS B N 1
ATOM 4454 C CA . LYS B 1 237 ? -7.832 8.039 -5.797 1 88.19 237 LYS B CA 1
ATOM 4455 C C . LYS B 1 237 ? -6.504 7.289 -5.871 1 88.19 237 LYS B C 1
ATOM 4457 O O . LYS B 1 237 ? -6.281 6.5 -6.793 1 88.19 237 LYS B O 1
ATOM 4462 N N . THR B 1 238 ? -5.738 7.531 -4.934 1 86.81 238 THR B N 1
ATOM 4463 C CA . THR B 1 238 ? -4.43 6.887 -4.879 1 86.81 238 THR B CA 1
ATOM 4464 C C . THR B 1 238 ? -4.574 5.383 -4.688 1 86.81 238 THR B C 1
ATOM 4466 O O . THR B 1 238 ? -3.941 4.598 -5.402 1 86.81 238 THR B O 1
ATOM 4469 N N . TYR B 1 239 ? -5.383 4.965 -3.797 1 92.38 239 TYR B N 1
ATOM 4470 C CA . TYR B 1 239 ? -5.57 3.541 -3.551 1 92.38 239 TYR B CA 1
ATOM 4471 C C . TYR B 1 239 ? -6.234 2.865 -4.746 1 92.38 239 TYR B C 1
ATOM 4473 O O . TYR B 1 239 ? -5.941 1.709 -5.055 1 92.38 239 TYR B O 1
ATOM 4481 N N . LYS B 1 240 ? -7.117 3.598 -5.332 1 93.81 240 LYS B N 1
ATOM 4482 C CA . LYS B 1 240 ? -7.758 3.051 -6.523 1 93.81 240 LYS B CA 1
ATOM 4483 C C . LYS B 1 240 ? -6.738 2.791 -7.625 1 93.81 240 LYS B C 1
ATOM 4485 O O . LYS B 1 240 ? -6.703 1.701 -8.203 1 93.81 240 LYS B O 1
ATOM 4490 N N . GLU B 1 241 ? -5.922 3.707 -7.883 1 89.25 241 GLU B N 1
ATOM 4491 C CA . GLU B 1 241 ? -4.875 3.555 -8.891 1 89.25 241 GLU B CA 1
ATOM 4492 C C . GLU B 1 241 ? -3.902 2.443 -8.508 1 89.25 241 GLU B C 1
ATOM 4494 O O . GLU B 1 241 ? -3.441 1.692 -9.375 1 89.25 241 GLU B O 1
ATOM 4499 N N . GLU B 1 242 ? -3.615 2.387 -7.277 1 90.5 242 GLU B N 1
ATOM 4500 C CA . GLU B 1 242 ? -2.689 1.371 -6.785 1 90.5 242 GLU B CA 1
ATOM 4501 C C . GLU B 1 242 ? -3.227 -0.035 -7.039 1 90.5 242 GLU B C 1
ATOM 4503 O O . GLU B 1 242 ? -2.502 -0.902 -7.531 1 90.5 242 GLU B O 1
ATOM 4508 N N . ILE B 1 243 ? -4.445 -0.243 -6.711 1 95 243 ILE B N 1
ATOM 4509 C CA . ILE B 1 243 ? -5.039 -1.562 -6.891 1 95 243 ILE B CA 1
ATOM 4510 C C . ILE B 1 243 ? -5.027 -1.937 -8.367 1 95 243 ILE B C 1
ATOM 4512 O O . ILE B 1 243 ? -4.684 -3.064 -8.727 1 95 243 ILE B O 1
ATOM 4516 N N . LEU B 1 244 ? -5.336 -1.016 -9.188 1 93.5 244 LEU B N 1
ATOM 4517 C CA . LEU B 1 244 ? -5.41 -1.268 -10.617 1 93.5 244 LEU B CA 1
ATOM 4518 C C . LEU B 1 244 ? -4.02 -1.521 -11.195 1 93.5 244 LEU B C 1
ATOM 4520 O O . LEU B 1 244 ? -3.852 -2.383 -12.062 1 93.5 244 LEU B O 1
ATOM 4524 N N . GLN B 1 245 ? -3.107 -0.848 -10.695 1 88.81 245 GLN B N 1
ATOM 4525 C CA . GLN B 1 245 ? -1.74 -1.04 -11.164 1 88.81 245 GLN B CA 1
ATOM 4526 C C . GLN B 1 245 ? -1.189 -2.393 -10.719 1 88.81 245 GLN B C 1
ATOM 4528 O O . GLN B 1 245 ? -0.498 -3.068 -11.477 1 88.81 245 GLN B O 1
ATOM 4533 N N . VAL B 1 246 ? -1.396 -2.705 -9.477 1 91.31 246 VAL B N 1
ATOM 4534 C CA . VAL B 1 246 ? -0.952 -3.998 -8.969 1 91.31 246 VAL B CA 1
ATOM 4535 C C . VAL B 1 246 ? -1.609 -5.121 -9.766 1 91.31 246 VAL B C 1
ATOM 4537 O O . VAL B 1 246 ? -0.961 -6.117 -10.094 1 91.31 246 VAL B O 1
ATOM 4540 N N . ALA B 1 247 ? -2.832 -4.945 -10.109 1 94.94 247 ALA B N 1
ATOM 4541 C CA . ALA B 1 247 ? -3.562 -5.945 -10.883 1 94.94 247 ALA B CA 1
ATOM 4542 C C . ALA B 1 247 ? -2.883 -6.199 -12.227 1 94.94 247 ALA B C 1
ATOM 4544 O O . ALA B 1 247 ? -2.826 -7.336 -12.695 1 94.94 247 ALA B O 1
ATOM 4545 N N . LYS B 1 248 ? -2.324 -5.227 -12.773 1 91.44 248 LYS B N 1
ATOM 4546 C CA . LYS B 1 248 ? -1.671 -5.352 -14.078 1 91.44 248 LYS B CA 1
ATOM 4547 C C . LYS B 1 248 ? -0.429 -6.234 -13.984 1 91.44 248 LYS B C 1
ATOM 4549 O O . LYS B 1 248 ? 0.012 -6.797 -14.992 1 91.44 248 LYS B O 1
ATOM 4554 N N . GLN B 1 249 ? 0.049 -6.289 -12.828 1 90.06 249 GLN B N 1
ATOM 4555 C CA . GLN B 1 249 ? 1.276 -7.051 -12.633 1 90.06 249 GLN B CA 1
ATOM 4556 C C . GLN B 1 249 ? 0.97 -8.477 -12.188 1 90.06 249 GLN B C 1
ATOM 4558 O O . GLN B 1 249 ? 1.882 -9.289 -12.023 1 90.06 249 GLN B O 1
ATOM 4563 N N . CYS B 1 250 ? -0.238 -8.773 -11.945 1 93.88 250 CYS B N 1
ATOM 4564 C CA . CYS B 1 250 ? -0.656 -10.086 -11.469 1 93.88 250 CYS B CA 1
ATOM 4565 C C . CYS B 1 250 ? -1.127 -10.953 -12.633 1 93.88 250 CYS B C 1
ATOM 4567 O O . CYS B 1 250 ? -1.409 -10.445 -13.719 1 93.88 250 CYS B O 1
ATOM 4569 N N . GLU B 1 251 ? -1.092 -12.25 -12.375 1 94.88 251 GLU B N 1
ATOM 4570 C CA . GLU B 1 251 ? -1.714 -13.164 -13.32 1 94.88 251 GLU B CA 1
ATOM 4571 C C . GLU B 1 251 ? -3.236 -13.109 -13.227 1 94.88 251 GLU B C 1
ATOM 4573 O O . GLU B 1 251 ? -3.799 -13.219 -12.133 1 94.88 251 GLU B O 1
ATOM 4578 N N . GLU B 1 252 ? -3.822 -12.875 -14.359 1 96.69 252 GLU B N 1
ATOM 4579 C CA . GLU B 1 252 ? -5.281 -12.82 -14.406 1 96.69 252 GLU B CA 1
ATOM 4580 C C . GLU B 1 252 ? -5.867 -14.188 -14.75 1 96.69 252 GLU B C 1
ATOM 4582 O O . GLU B 1 252 ? -5.422 -14.844 -15.695 1 96.69 252 GLU B O 1
ATOM 4587 N N . LEU B 1 253 ? -6.836 -14.602 -13.938 1 96.94 253 LEU B N 1
ATOM 4588 C CA . LEU B 1 253 ? -7.5 -15.875 -14.195 1 96.94 253 LEU B CA 1
ATOM 4589 C C . LEU B 1 253 ? -8.547 -15.727 -15.289 1 96.94 253 LEU B C 1
ATOM 4591 O O . LEU B 1 253 ? -9.258 -14.719 -15.344 1 96.94 253 LEU B O 1
ATOM 4595 N N . ASP B 1 254 ? -8.664 -16.719 -16.109 1 95.19 254 ASP B N 1
ATOM 4596 C CA . ASP B 1 254 ? -9.703 -16.75 -17.141 1 95.19 254 ASP B CA 1
ATOM 4597 C C . ASP B 1 254 ? -11.055 -17.125 -16.531 1 95.19 254 ASP B C 1
ATOM 4599 O O . ASP B 1 254 ? -11.352 -18.297 -16.344 1 95.19 254 ASP B O 1
ATOM 4603 N N . MET B 1 255 ? -11.82 -16.141 -16.344 1 92.69 255 MET B N 1
ATOM 4604 C CA . MET B 1 255 ? -13.086 -16.344 -15.641 1 92.69 255 MET B CA 1
ATOM 4605 C C . MET B 1 255 ? -14.188 -16.75 -16.609 1 92.69 255 MET B C 1
ATOM 4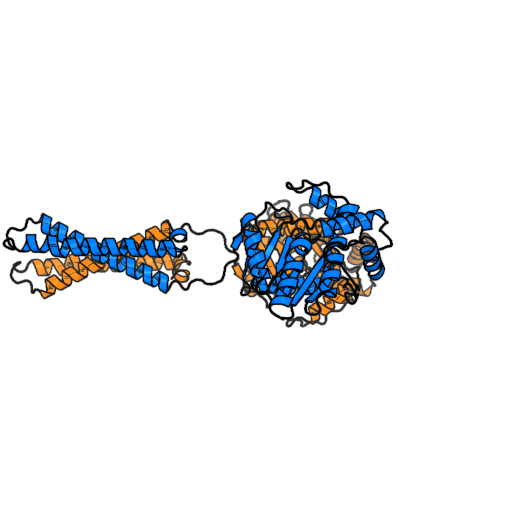607 O O . MET B 1 255 ? -15.367 -16.781 -16.25 1 92.69 255 MET B O 1
ATOM 4611 N N . ARG B 1 256 ? -14.008 -17.156 -17.891 1 83.12 256 ARG B N 1
ATOM 4612 C CA . ARG B 1 256 ? -15.008 -17.578 -18.875 1 83.12 256 ARG B CA 1
ATOM 4613 C C . ARG B 1 256 ? -15.422 -19.016 -18.641 1 83.12 256 ARG B C 1
ATOM 4615 O O . ARG B 1 256 ? -16.188 -19.578 -19.422 1 83.12 256 ARG B O 1
ATOM 4622 N N . CYS B 1 257 ? -15.07 -19.484 -17.469 1 76.06 257 CYS B N 1
ATOM 4623 C CA . CYS B 1 257 ? -15.492 -20.844 -17.141 1 76.06 257 CYS B CA 1
ATOM 4624 C C . CYS B 1 257 ? -16.969 -20.875 -16.781 1 76.06 257 CYS B C 1
ATOM 4626 O O . CYS B 1 257 ? -17.422 -20.141 -15.898 1 76.06 257 CYS B O 1
ATOM 4628 N N . VAL B 1 258 ? -17.719 -21.469 -17.594 1 69.19 258 VAL B N 1
ATOM 4629 C CA . VAL B 1 258 ? -19.141 -21.531 -17.344 1 69.19 258 VAL B CA 1
ATOM 4630 C C . VAL B 1 258 ? -19.516 -22.922 -16.797 1 69.19 258 VAL B C 1
ATOM 4632 O O . VAL B 1 258 ? -19.172 -23.938 -17.406 1 69.19 258 VAL B O 1
ATOM 4635 N N . MET B 1 259 ? -19.906 -22.719 -15.555 1 76 259 MET B N 1
ATOM 4636 C CA . MET B 1 259 ? -20.406 -23.953 -14.945 1 76 259 MET B CA 1
ATOM 4637 C C . MET B 1 259 ? -21.906 -24.109 -15.188 1 76 259 MET B C 1
ATOM 4639 O O . MET B 1 259 ? -22.656 -23.141 -15.102 1 76 259 MET B O 1
ATOM 4643 N N . GLN B 1 260 ? -22.188 -25.25 -15.719 1 71.19 260 GLN B N 1
ATOM 4644 C CA . GLN B 1 260 ? -23.594 -25.516 -15.984 1 71.19 260 GLN B CA 1
ATOM 4645 C C . GLN B 1 260 ? -24.25 -26.25 -14.812 1 71.19 260 GLN B C 1
ATOM 4647 O O . GLN B 1 260 ? -23.609 -27.062 -14.141 1 71.19 260 GLN B O 1
ATOM 4652 N N . ASP B 1 261 ? -25.469 -25.922 -14.531 1 68.56 261 ASP B N 1
ATOM 4653 C CA . ASP B 1 261 ? -26.359 -26.656 -13.641 1 68.56 261 ASP B CA 1
ATOM 4654 C C . ASP B 1 261 ? -25.812 -26.672 -12.211 1 68.56 261 ASP B C 1
ATOM 4656 O O . ASP B 1 261 ? -25.766 -27.719 -11.57 1 68.56 261 ASP B O 1
ATOM 4660 N N . LEU B 1 262 ? -25.391 -25.5 -11.766 1 74.56 262 LEU B N 1
ATOM 4661 C CA . LEU B 1 262 ? -24.828 -25.391 -10.43 1 74.56 262 LEU B CA 1
ATOM 4662 C C . LEU B 1 262 ? -25.906 -25.047 -9.414 1 74.56 262 LEU B C 1
ATOM 4664 O O . LEU B 1 262 ? -26.812 -24.25 -9.695 1 74.56 262 LEU B O 1
ATOM 4668 N N . ASP B 1 263 ? -26 -25.984 -8.43 1 70.25 263 ASP B N 1
ATOM 4669 C CA . ASP B 1 263 ? -26.828 -25.609 -7.289 1 70.25 263 ASP B CA 1
ATOM 4670 C C . ASP B 1 263 ? -26.047 -24.797 -6.266 1 70.25 263 ASP B C 1
ATOM 4672 O O . ASP B 1 263 ? -25.156 -25.328 -5.594 1 70.25 263 ASP B O 1
ATOM 4676 N N . ILE B 1 264 ? -26.375 -23.562 -6.102 1 71.94 264 ILE B N 1
ATOM 4677 C CA . ILE B 1 264 ? -25.641 -22.625 -5.254 1 71.94 264 ILE B CA 1
ATOM 4678 C C . ILE B 1 264 ? -25.797 -23.016 -3.787 1 71.94 264 ILE B C 1
ATOM 4680 O O . ILE B 1 264 ? -24.938 -22.719 -2.957 1 71.94 264 ILE B O 1
ATOM 4684 N N . LYS B 1 265 ? -26.812 -23.766 -3.434 1 76.69 265 LYS B N 1
ATOM 4685 C CA . LYS B 1 265 ? -27.078 -24.125 -2.041 1 76.69 265 LYS B CA 1
ATOM 4686 C C . LYS B 1 265 ? -26.156 -25.234 -1.562 1 76.69 265 LYS B C 1
ATOM 4688 O O . LYS B 1 265 ? -25.812 -25.297 -0.381 1 76.69 265 LYS B O 1
ATOM 4693 N N . GLU B 1 266 ? -25.781 -26.062 -2.473 1 87.44 266 GLU B N 1
ATOM 4694 C CA . GLU B 1 266 ? -24.891 -27.156 -2.1 1 87.44 266 GLU B CA 1
ATOM 4695 C C . GLU B 1 266 ? -23.906 -27.484 -3.223 1 87.44 266 GLU B C 1
ATOM 4697 O O . GLU B 1 266 ? -24.203 -28.297 -4.098 1 87.44 266 GLU B O 1
ATOM 4702 N N . ILE B 1 267 ? -22.781 -27.078 -2.99 1 90.44 267 ILE B N 1
ATOM 4703 C CA . ILE B 1 267 ? -21.734 -27.297 -3.988 1 90.44 267 ILE B CA 1
ATOM 4704 C C . ILE B 1 267 ? -21.062 -28.641 -3.762 1 90.44 267 ILE B C 1
ATOM 4706 O O . ILE B 1 267 ? -20.719 -28.984 -2.631 1 90.44 267 ILE B O 1
ATOM 4710 N N . LYS B 1 268 ? -20.922 -29.359 -4.801 1 92.31 268 LYS B N 1
ATOM 4711 C CA . LYS B 1 268 ? -20.297 -30.672 -4.738 1 92.31 268 LYS B CA 1
ATOM 4712 C C . LYS B 1 268 ? -18.797 -30.594 -5.027 1 92.31 268 LYS B C 1
ATOM 4714 O O . LYS B 1 268 ? -18.359 -29.719 -5.777 1 92.31 268 LYS B O 1
ATOM 4719 N N . PRO B 1 269 ? -18.062 -31.562 -4.438 1 94.38 269 PRO B N 1
ATOM 4720 C CA . PRO B 1 269 ? -16.625 -31.594 -4.676 1 94.38 269 PRO B CA 1
ATOM 4721 C C . PRO B 1 269 ? -16.266 -31.781 -6.152 1 94.38 269 PRO B C 1
ATOM 4723 O O . PRO B 1 269 ? -15.242 -31.266 -6.613 1 94.38 269 PRO B O 1
ATOM 4726 N N . SER B 1 270 ? -17.141 -32.406 -6.906 1 91.69 270 SER B N 1
ATOM 4727 C CA . SER B 1 270 ? -16.875 -32.625 -8.32 1 91.69 270 SER B CA 1
ATOM 4728 C C . SER B 1 270 ? -16.891 -31.328 -9.102 1 91.69 270 SER B C 1
ATOM 4730 O O . SER B 1 270 ? -16.125 -31.156 -10.055 1 91.69 270 SER B O 1
ATOM 4732 N N . GLU B 1 271 ? -17.734 -30.484 -8.711 1 91.94 271 GLU B N 1
ATOM 4733 C CA . GLU B 1 271 ? -17.812 -29.188 -9.359 1 91.94 271 GLU B CA 1
ATOM 4734 C C . GLU B 1 271 ? -16.562 -28.359 -9.078 1 91.94 271 GLU B C 1
ATOM 4736 O O . GLU B 1 271 ? -16.062 -27.641 -9.953 1 91.94 271 GLU B O 1
ATOM 4741 N N . ILE B 1 272 ? -16.078 -28.484 -7.84 1 93.81 272 ILE B N 1
ATOM 4742 C CA . ILE B 1 272 ? -14.844 -27.812 -7.453 1 93.81 272 ILE B CA 1
ATOM 4743 C C . ILE B 1 272 ? -13.68 -28.344 -8.281 1 93.81 272 ILE B C 1
ATOM 4745 O O . ILE B 1 272 ? -12.828 -27.578 -8.742 1 93.81 272 ILE B O 1
ATOM 4749 N N . GLU B 1 273 ? -13.656 -29.609 -8.406 1 94.06 273 GLU B N 1
ATOM 4750 C CA . GLU B 1 273 ? -12.602 -30.25 -9.188 1 94.06 273 GLU B CA 1
ATOM 4751 C C . GLU B 1 273 ? -12.602 -29.75 -10.633 1 94.06 273 GLU B C 1
ATOM 4753 O O . GLU B 1 273 ? -11.547 -29.516 -11.211 1 94.06 273 GLU B O 1
ATOM 4758 N N . GLU B 1 274 ? -13.75 -29.578 -11.195 1 91.81 274 GLU B N 1
ATOM 4759 C CA . GLU B 1 274 ? -13.883 -29.094 -12.562 1 91.81 274 GLU B CA 1
ATOM 4760 C C . GLU B 1 274 ? -13.336 -27.672 -12.695 1 91.81 274 GLU B C 1
ATOM 4762 O O . GLU B 1 274 ? -12.641 -27.344 -13.664 1 91.81 274 GLU B O 1
ATOM 4767 N N . ILE B 1 275 ? -13.664 -26.859 -11.766 1 93.38 275 ILE B N 1
ATOM 4768 C CA . ILE B 1 275 ? -13.203 -25.469 -11.789 1 93.38 275 ILE B CA 1
ATOM 4769 C C . ILE B 1 275 ? -11.688 -25.438 -11.641 1 93.38 275 ILE B C 1
ATOM 4771 O O . ILE B 1 275 ? -11 -24.688 -12.352 1 93.38 275 ILE B O 1
ATOM 4775 N N . CYS B 1 276 ? -11.188 -26.25 -10.695 1 94.75 276 CYS B N 1
ATOM 4776 C CA . CYS B 1 276 ? -9.75 -26.297 -10.453 1 94.75 276 CYS B CA 1
ATOM 4777 C C . CYS B 1 276 ? -9.008 -26.812 -11.672 1 94.75 276 CYS B C 1
ATOM 4779 O O . CYS B 1 276 ? -7.879 -26.391 -11.945 1 94.75 276 CYS B O 1
ATOM 4781 N N . LEU B 1 277 ? -9.633 -27.719 -12.375 1 93.12 277 LEU B N 1
ATOM 4782 C CA . LEU B 1 277 ? -9.031 -28.219 -13.617 1 93.12 277 LEU B CA 1
ATOM 4783 C C . LEU B 1 277 ? -8.914 -27.109 -14.648 1 93.12 277 LEU B C 1
ATOM 4785 O O . LEU B 1 277 ? -7.926 -27.031 -15.375 1 93.12 277 LEU B O 1
ATOM 4789 N N . HIS B 1 278 ? -9.906 -26.281 -14.695 1 92.31 278 HIS B N 1
ATOM 4790 C CA . HIS B 1 278 ? -9.906 -25.172 -15.633 1 92.31 278 HIS B CA 1
ATOM 4791 C C . HIS B 1 278 ? -8.742 -24.219 -15.375 1 92.31 278 HIS B C 1
ATOM 4793 O O . HIS B 1 278 ? -8.117 -23.719 -16.312 1 92.31 278 HIS B O 1
ATOM 4799 N N . PHE B 1 279 ? -8.414 -23.969 -14.141 1 94.31 279 PHE B N 1
ATOM 4800 C CA . PHE B 1 279 ? -7.363 -23.016 -13.781 1 94.31 279 PHE B CA 1
ATOM 4801 C C . PHE B 1 279 ? -6.031 -23.734 -13.602 1 94.31 279 PHE B C 1
ATOM 4803 O O . PHE B 1 279 ? -5.039 -23.109 -13.203 1 94.31 279 PHE B O 1
ATOM 4810 N N . HIS B 1 280 ? -6.004 -25 -13.719 1 93 280 HIS B N 1
ATOM 4811 C CA . HIS B 1 280 ? -4.805 -25.828 -13.602 1 93 280 HIS B CA 1
ATOM 4812 C C . HIS B 1 280 ? -4.262 -25.828 -12.18 1 93 280 HIS B C 1
ATOM 4814 O O . HIS B 1 280 ? -3.051 -25.734 -11.969 1 93 280 HIS B O 1
ATOM 4820 N N . PHE B 1 281 ? -5.223 -25.859 -11.297 1 94.25 281 PHE B N 1
ATOM 4821 C CA . PHE B 1 281 ? -4.84 -25.922 -9.891 1 94.25 281 PHE B CA 1
ATOM 4822 C C . PHE B 1 281 ? -4.66 -27.375 -9.445 1 94.25 281 PHE B C 1
ATOM 4824 O O . PHE B 1 281 ? -4.117 -27.641 -8.367 1 94.25 281 PHE B O 1
ATOM 4831 N N . ASN B 1 282 ? -5.027 -28.297 -10.18 1 88.62 282 ASN B N 1
ATOM 4832 C CA . ASN B 1 282 ? -5.152 -29.703 -9.805 1 88.62 282 ASN B CA 1
ATOM 4833 C C . ASN B 1 282 ? -3.789 -30.328 -9.516 1 88.62 282 ASN B C 1
ATOM 4835 O O . ASN B 1 282 ? -3.703 -31.344 -8.828 1 88.62 282 ASN B O 1
ATOM 4839 N N . SER B 1 283 ? -2.822 -29.703 -9.953 1 90.06 283 SER B N 1
ATOM 4840 C CA . SER B 1 283 ? -1.492 -30.281 -9.773 1 90.06 283 SER B CA 1
ATOM 4841 C C . SER B 1 283 ? -1.118 -30.359 -8.297 1 90.06 283 SER B C 1
ATOM 4843 O O . SER B 1 283 ? -0.326 -31.219 -7.898 1 90.06 283 SER B O 1
ATOM 4845 N N . LYS B 1 284 ? -1.698 -29.562 -7.453 1 90.06 284 LYS B N 1
ATOM 4846 C CA . LYS B 1 284 ? -1.309 -29.516 -6.047 1 90.06 284 LYS B CA 1
ATOM 4847 C C . LYS B 1 284 ? -2.475 -29.906 -5.141 1 90.06 284 LYS B C 1
ATOM 4849 O O . LYS B 1 284 ? -2.396 -29.75 -3.922 1 90.06 284 LYS B O 1
ATOM 4854 N N . LEU B 1 285 ? -3.461 -30.359 -5.758 1 94 285 LEU B N 1
ATOM 4855 C CA . LEU B 1 285 ? -4.652 -30.641 -4.969 1 94 285 LEU B CA 1
ATOM 4856 C C . LEU B 1 285 ? -4.988 -32.125 -5.016 1 94 285 LEU B C 1
ATOM 4858 O O . LEU B 1 285 ? -4.758 -32.781 -6.035 1 94 285 LEU B O 1
ATOM 4862 N N . GLU B 1 286 ? -5.457 -32.625 -3.941 1 93.19 286 GLU B N 1
ATOM 4863 C CA . GLU B 1 286 ? -5.957 -34 -3.818 1 93.19 286 GLU B CA 1
ATOM 4864 C C . GLU B 1 286 ? -7.473 -34 -3.613 1 93.19 286 GLU B C 1
ATOM 4866 O O . GLU B 1 286 ? -8.094 -32.938 -3.465 1 93.19 286 GLU B O 1
ATOM 4871 N N . GLU B 1 287 ? -8.031 -35.188 -3.65 1 93 287 GLU B N 1
ATOM 4872 C CA . GLU B 1 287 ? -9.477 -35.344 -3.504 1 93 287 GLU B CA 1
ATOM 4873 C C . GLU B 1 287 ? -9.961 -34.781 -2.178 1 93 287 GLU B C 1
ATOM 4875 O O . GLU B 1 287 ? -11.047 -34.188 -2.109 1 93 287 GLU B O 1
ATOM 4880 N N . LYS B 1 288 ? -9.172 -34.938 -1.211 1 94.88 288 LYS B N 1
ATOM 4881 C CA . LYS B 1 288 ? -9.539 -34.438 0.109 1 94.88 288 LYS B CA 1
ATOM 4882 C C . LYS B 1 288 ? -9.672 -32.906 0.092 1 94.88 288 LYS B C 1
ATOM 4884 O O . LYS B 1 288 ? -10.5 -32.344 0.816 1 94.88 288 LYS B O 1
ATOM 4889 N N . ASN B 1 289 ? -8.875 -32.281 -0.684 1 96.38 289 ASN B N 1
ATOM 4890 C CA . ASN B 1 289 ? -8.922 -30.828 -0.789 1 96.38 289 ASN B CA 1
ATOM 4891 C C . ASN B 1 289 ? -10.242 -30.344 -1.396 1 96.38 289 ASN B C 1
ATOM 4893 O O . ASN B 1 289 ? -10.812 -29.359 -0.951 1 96.38 289 ASN B O 1
ATOM 4897 N N . PHE B 1 290 ? -10.672 -31.094 -2.348 1 96.5 290 PHE B N 1
ATOM 4898 C CA . PHE B 1 290 ? -11.914 -30.703 -2.994 1 96.5 290 PHE B CA 1
ATOM 4899 C C . PHE B 1 290 ? -13.086 -30.781 -2.021 1 96.5 290 PHE B C 1
ATOM 4901 O O . PHE B 1 290 ? -13.977 -29.938 -2.035 1 96.5 290 PHE B O 1
ATOM 4908 N N . ILE B 1 291 ? -13.047 -31.781 -1.224 1 95.81 291 ILE B N 1
ATOM 4909 C CA . ILE B 1 291 ? -14.086 -31.953 -0.214 1 95.81 291 ILE B CA 1
ATOM 4910 C C . ILE B 1 291 ? -14.031 -30.797 0.786 1 95.81 291 ILE B C 1
ATOM 4912 O O . ILE B 1 291 ? -15.07 -30.219 1.141 1 95.81 291 ILE B O 1
ATOM 4916 N N . GLU B 1 292 ? -12.906 -30.484 1.184 1 95.75 292 GLU B N 1
ATOM 4917 C CA . GLU B 1 292 ? -12.719 -29.391 2.15 1 95.75 292 GLU B CA 1
ATOM 4918 C C . GLU B 1 292 ? -13.156 -28.062 1.567 1 95.75 292 GLU B C 1
ATOM 4920 O O . GLU B 1 292 ? -13.812 -27.266 2.246 1 95.75 292 GLU B O 1
ATOM 4925 N N . ILE B 1 293 ? -12.766 -27.797 0.37 1 96.25 293 ILE B N 1
ATOM 4926 C CA . ILE B 1 293 ? -13.086 -26.547 -0.291 1 96.25 293 ILE B CA 1
ATOM 4927 C C . ILE B 1 293 ? -14.602 -26.422 -0.445 1 96.25 293 ILE B C 1
ATOM 4929 O O . ILE B 1 293 ? -15.172 -25.359 -0.174 1 96.25 293 ILE B O 1
ATOM 4933 N N . ALA B 1 294 ? -15.203 -27.484 -0.881 1 95.38 294 ALA B N 1
ATOM 4934 C CA . ALA B 1 294 ? -16.656 -27.484 -0.977 1 95.38 294 ALA B CA 1
ATOM 4935 C C . ALA B 1 294 ? -17.297 -27.188 0.38 1 95.38 294 ALA B C 1
ATOM 4937 O O . ALA B 1 294 ? -18.281 -26.453 0.468 1 95.38 294 ALA B O 1
ATOM 4938 N N . GLY B 1 295 ? -16.75 -27.781 1.368 1 94.06 295 GLY B N 1
ATOM 4939 C CA . GLY B 1 295 ? -17.234 -27.531 2.717 1 94.06 295 GLY B CA 1
ATOM 4940 C C . GLY B 1 295 ? -17.109 -26.078 3.143 1 94.06 295 GLY B C 1
ATOM 4941 O O . GLY B 1 295 ? -18.016 -25.531 3.771 1 94.06 295 GLY B O 1
ATOM 4942 N N . ILE B 1 296 ? -16.031 -25.453 2.824 1 94 296 ILE B N 1
ATOM 4943 C CA . ILE B 1 296 ? -15.773 -24.062 3.158 1 94 296 ILE B CA 1
ATOM 4944 C C . ILE B 1 296 ? -16.828 -23.172 2.502 1 94 296 ILE B C 1
ATOM 4946 O O . ILE B 1 296 ? -17.375 -22.266 3.141 1 94 296 ILE B O 1
ATOM 4950 N N . ILE B 1 297 ? -17.078 -23.422 1.271 1 93.88 297 ILE B N 1
ATOM 4951 C CA . ILE B 1 297 ? -18.031 -22.609 0.514 1 93.88 297 ILE B CA 1
ATOM 4952 C C . ILE B 1 297 ? -19.438 -22.812 1.065 1 93.88 297 ILE B C 1
ATOM 4954 O O . ILE B 1 297 ? -20.188 -21.859 1.221 1 93.88 297 ILE B O 1
ATOM 4958 N N . ASN B 1 298 ? -19.766 -24.031 1.409 1 92.94 298 ASN B N 1
ATOM 4959 C CA . ASN B 1 298 ? -21.109 -24.359 1.881 1 92.94 298 ASN B CA 1
ATOM 4960 C C . ASN B 1 298 ? -21.344 -23.812 3.287 1 92.94 298 ASN B C 1
ATOM 4962 O O . ASN B 1 298 ? -22.469 -23.438 3.621 1 92.94 298 ASN B O 1
ATOM 4966 N N . LYS B 1 299 ? -20.375 -23.828 4.113 1 88.62 299 LYS B N 1
ATOM 4967 C CA . LYS B 1 299 ? -20.516 -23.297 5.469 1 88.62 299 LYS B CA 1
ATOM 4968 C C . LYS B 1 299 ? -20.641 -21.781 5.457 1 88.62 299 LYS B C 1
ATOM 4970 O O . LYS B 1 299 ? -21.391 -21.203 6.242 1 88.62 299 LYS B O 1
ATOM 4975 N N . ASN B 1 300 ? -20 -21.109 4.539 1 80.38 300 ASN B N 1
ATOM 4976 C CA . ASN B 1 300 ? -20.047 -19.672 4.293 1 80.38 300 ASN B CA 1
ATOM 4977 C C . ASN B 1 300 ? -19.922 -18.891 5.59 1 80.38 300 ASN B C 1
ATOM 4979 O O . ASN B 1 300 ? -20.734 -18.016 5.875 1 80.38 300 ASN B O 1
ATOM 4983 N N . ASN B 1 301 ? -18.922 -19.094 6.34 1 80.81 301 ASN B N 1
ATOM 4984 C CA . ASN B 1 301 ? -18.688 -18.406 7.605 1 80.81 301 ASN B CA 1
ATOM 4985 C C . ASN B 1 301 ? -18.188 -16.984 7.387 1 80.81 301 ASN B C 1
ATOM 4987 O O . ASN B 1 301 ? -17.25 -16.766 6.609 1 80.81 301 ASN B O 1
ATOM 4991 N N . ASN B 1 302 ? -18.859 -16.094 7.992 1 74.38 302 ASN B N 1
ATOM 4992 C CA . ASN B 1 302 ? -18.422 -14.711 7.992 1 74.38 302 ASN B CA 1
ATOM 4993 C C . ASN B 1 302 ? -17.375 -14.453 9.078 1 74.38 302 ASN B C 1
ATOM 4995 O O . ASN B 1 302 ? -17.656 -14.633 10.266 1 74.38 302 ASN B O 1
ATOM 4999 N N . PRO B 1 303 ? -16.297 -14.008 8.695 1 73.62 303 PRO B N 1
ATOM 5000 C CA . PRO B 1 303 ? -15.242 -13.828 9.695 1 73.62 303 PRO B CA 1
ATOM 5001 C C . PRO B 1 303 ? -15.562 -12.727 10.695 1 73.62 303 PRO B C 1
ATOM 5003 O O . PRO B 1 303 ? -14.969 -12.68 11.781 1 73.62 303 PRO B O 1
ATOM 5006 N N . TYR B 1 304 ? -16.359 -11.797 10.383 1 67.81 304 TYR B N 1
ATOM 5007 C CA . TYR B 1 304 ? -16.641 -10.688 11.289 1 67.81 304 TYR B CA 1
ATOM 5008 C C . TYR B 1 304 ? -17.891 -10.969 12.133 1 67.81 304 TYR B C 1
ATOM 5010 O O . TYR B 1 304 ? -18.312 -10.133 12.922 1 67.81 304 TYR B O 1
ATOM 5018 N N . LYS B 1 305 ? -18.531 -12.047 11.969 1 68 305 LYS B N 1
ATOM 5019 C CA . LYS B 1 305 ? -19.656 -12.477 12.805 1 68 305 LYS B CA 1
ATOM 5020 C C . LYS B 1 305 ? -19.234 -13.586 13.758 1 68 305 LYS B C 1
ATOM 5022 O O . LYS B 1 305 ? -18.328 -14.375 13.453 1 68 305 LYS B O 1
#